Protein 6LOS (pdb70)

Radius of gyration: 23.0 Å; Cα contacts (8 Å, |Δi|>4): 1010; chains: 4; bounding box: 68×65×60 Å

B-factor: mean 66.91, std 16.5, range [38.76, 123.84]

Sequence (429 aa):
EPVEEEDPFFKVPVNKLAAAVSNFGYDLYRLRSSASPTGNVLLSPLSVATALSALSLGAEHRTESVIHRALYYDLITNPDIHSTYKELLASVTAPEKNLKSASRIVFERKLRVKSSFVAPLEKSYGTRPRILTGNPRVDLQEINNWVQAQMKGKIARSTREMPSALSILLLGVAYFKGQWVTKFDSRKTTLQDFHLDEDRTVRVPMMSDPKAILRYGLDSDLNCKIAQLPLTGSMSIIFFLPLTVTQNLTMIEESLTSEFIHDIDRELKTIQAVLTVPKLKLSFEGELTKSLQDMKLQSLFESPDFSKITGKPVKLTQVEHRAAFEWNEEGAGSSFPLDYHLNQPFLFVLRDTDTGALLFIGRILDPSSGPGPGPGLKGHNGLGPGPGPGPGPGPKGHRGFSGLGPGPGPGPGPGPKGHRGFSGLGPGP

Foldseek 3Di:
DDDDDPDVLCVPLLLVLLQLQQQLVLLLQVLVCVVDLDDKDKDFCNLVLLLLLLLLLLADDPQVVLNCVSSVVVVDDDPCSLQSQLVNVCQCCPVFNQKFKHKEKEAEAPADWPVLSQVSSCVRHVYGYHHDHQPQVVSQVVVQVVCCVSVVNPFDRDPDTDDPDAGIEMEMEMEHEFAFAAFFDPVQFDWDWFALAPPDIDTFTKTWDQFDKWFWDQDVVQQWIWTWTDTTSQKIKIKTGHPHQDSPNPVVSVPDGLVSVVVCVVPTHIFTAGAIGGWAKDKDKDWSVVSVCVSSNVVQAPQGGSVSTHPPRTGYDTYIYIYIYTYDRGHDHHDVHYYDYNSHWMKMFMARRSSRHTRMIMTPSDRPD/DADDDDDDDDDDDDDDDDPD/DADDDDDDDDDDDDDDDDDPD/DADDDDDDDDDDDDDDDPD

Solvent-accessible surface area: 20696 Å² total

InterPro domains:
  IPR000215 Serpin family [PTHR11461] (53-415)
  IPR023795 Serpin, conserved site [PS00284] (387-397)
  IPR023796 Serpin domain [PF00079] (56-414)
  IPR023796 Serpin domain [SM00093] (62-414)
  IPR033832 Pigment epithelium derived factor, serpin domain [cd02052] (40-412)
  IPR036186 Serpin superfamily [SSF56574] (42-414)
  IPR042178 Serpin superfamily, domain 1 [G3DSA:3.30.497.10] (59-360)
  IPR042185 Serpin superfamily, domain 2 [G3DSA:2.30.39.10] (212-414)

Secondary structure (DSSP, 8-state):
---PPP-GGGGSHHHHHHHHHHHHHHHHHHHHHHT-SSS-EEE-HHHHHHHHHHHGGG--HHHHHHHHHHTT-TT---TTHHHHHHHHHHHHTSGGGTEEEEEEEEE-SS----HHHHHHHHHHH----EE--S-HHHHHHHHHHHHHHHTTT-SPPP-SPPPSS-SEEEEEEEEEE--EEEPPPGGG-EEEEE-SSSS--EEEEEEEEEEEEEEEEEETTTTEEEEEEEETTTEEEEEEEESS--S--HHHHTT--HHHHHHHHHH-EEEEEEEEEE-EEEEEEEE-HHHHIIIIIGGGGSS---TTT-SS---EEEEEEEEEEEE-S-EEE---PEEEE--S-EEEEEEETTT--EEEEEEES-S--/-------PPPPPP-------/-----PPPPPPPPP-------/--------PPPPPP-----

Nearest PDB structures (foldseek):
  6los-assembly1_A  TM=1.003E+00  e=1.814E-84  Mus musculus
  1imv-assembly1_A  TM=9.888E-01  e=4.283E-72  Homo sapiens
  4if8-assembly1_A  TM=9.044E-01  e=2.593E-35  Homo sapiens
  4y3k-assembly1_A  TM=8.952E-01  e=4.439E-35  Homo sapiens
  4y40-assembly1_A  TM=9.056E-01  e=7.599E-35  Homo sapiens

GO terms:
  GO:0005576 extracellular region (C, IDA)
  GO:0060770 negative regulation of epithelial cell proliferation involved in prostate gland development (P, IMP)
  GO:0005576 extracellular region (C, HDA)
  GO:0016525 negative regulation of angiogenesis (P, IDA)

Structure (mmCIF, N/CA/C/O backbone):
data_6LOS
#
_entry.id   6LOS
#
_cell.length_a   95.378
_cell.length_b   147.773
_cell.length_c   91.548
_cell.angle_alpha   90.000
_cell.angle_beta   90.000
_cell.angle_gamma   90.000
#
_symmetry.space_group_name_H-M   'C 2 2 21'
#
loop_
_entity.id
_entity.type
_entity.pdbx_description
1 polymer 'Pigment epithelium-derived factor'
2 polymer 'Collagen model peptide, type I, alpha 2'
3 polymer 'Collagen model peptide, type I, alpha 1'
4 polymer 'Collagen model peptide, type I, alpha 1'
5 non-polymer 'SULFATE ION'
6 water water
#
loop_
_atom_site.group_PDB
_atom_site.id
_atom_site.type_symbol
_atom_site.label_atom_id
_atom_site.label_alt_id
_atom_site.label_comp_id
_atom_site.label_asym_id
_atom_site.label_entity_id
_atom_site.label_seq_id
_atom_site.pdbx_PDB_ins_code
_atom_site.Cartn_x
_atom_site.Cartn_y
_atom_site.Cartn_z
_atom_site.occupancy
_atom_site.B_iso_or_equiv
_atom_site.auth_seq_id
_atom_site.auth_comp_id
_atom_site.auth_asym_id
_atom_site.auth_atom_id
_atom_site.pdbx_PDB_model_num
ATOM 1 N N . GLU A 1 1 ? -0.641 -48.947 -16.638 1.00 86.09 37 GLU A N 1
ATOM 2 C CA . GLU A 1 1 ? -1.847 -48.360 -16.055 1.00 99.85 37 GLU A CA 1
ATOM 3 C C . GLU A 1 1 ? -1.754 -46.878 -15.598 1.00 94.86 37 GLU A C 1
ATOM 4 O O . GLU A 1 1 ? -2.757 -46.165 -15.689 1.00 92.17 37 GLU A O 1
ATOM 10 N N . PRO A 1 2 ? -0.601 -46.407 -15.100 1.00 87.96 38 PRO A N 1
ATOM 11 C CA . PRO A 1 2 ? -0.525 -45.001 -14.670 1.00 85.93 38 PRO A CA 1
ATOM 12 C C . PRO A 1 2 ? -0.878 -44.035 -15.794 1.00 80.89 38 PRO A C 1
ATOM 13 O O . PRO A 1 2 ? -0.667 -44.316 -16.976 1.00 79.89 38 PRO A O 1
ATOM 17 N N . VAL A 1 3 ? -1.433 -42.882 -15.407 1.00 75.89 39 VAL A N 1
ATOM 18 C CA . VAL A 1 3 ? -1.986 -41.919 -16.352 1.00 71.29 39 VAL A CA 1
ATOM 19 C C . VAL A 1 3 ? -1.678 -40.500 -15.897 1.00 68.70 39 VAL A C 1
ATOM 20 O O . VAL A 1 3 ? -1.441 -40.234 -14.716 1.00 64.15 39 VAL A O 1
ATOM 24 N N . GLU A 1 4 ? -1.716 -39.579 -16.859 1.00 67.62 40 GLU A N 1
ATOM 25 C CA . GLU A 1 4 ? -1.442 -38.179 -16.569 1.00 66.48 40 GLU A CA 1
ATOM 26 C C . GLU A 1 4 ? -2.491 -37.615 -15.611 1.00 62.20 40 GLU A C 1
ATOM 27 O O . GLU A 1 4 ? -3.633 -38.075 -15.555 1.00 60.73 40 GLU A O 1
ATOM 33 N N . GLU A 1 5 ? -2.070 -36.627 -14.833 1.00 61.05 41 GLU A N 1
ATOM 34 C CA . GLU A 1 5 ? -2.940 -35.936 -13.896 1.00 55.83 41 GLU A CA 1
ATOM 35 C C . GLU A 1 5 ? -3.984 -35.112 -14.632 1.00 59.95 41 GLU A C 1
ATOM 36 O O . GLU A 1 5 ? -3.713 -34.550 -15.698 1.00 59.51 41 GLU A O 1
ATOM 42 N N . GLU A 1 6 ? -5.185 -35.041 -14.055 1.00 63.69 42 GLU A N 1
ATOM 43 C CA . GLU A 1 6 ? -6.218 -34.156 -14.575 1.00 54.83 42 GLU A CA 1
ATOM 44 C C . GLU A 1 6 ? -5.790 -32.700 -14.453 1.00 54.22 42 GLU A C 1
ATOM 45 O O . GLU A 1 6 ? -5.171 -32.300 -13.465 1.00 58.63 42 GLU A O 1
ATOM 51 N N . ASP A 1 7 ? -6.101 -31.915 -15.482 1.00 51.11 43 ASP A N 1
ATOM 52 C CA . ASP A 1 7 ? -5.997 -30.460 -15.484 1.00 50.78 43 ASP A CA 1
ATOM 53 C C . ASP A 1 7 ? -6.368 -29.908 -14.110 1.00 52.22 43 ASP A C 1
ATOM 54 O O . ASP A 1 7 ? -7.476 -30.160 -13.626 1.00 56.29 43 ASP A O 1
ATOM 59 N N . PRO A 1 8 ? -5.480 -29.149 -13.456 1.00 55.70 44 PRO A N 1
ATOM 60 C CA . PRO A 1 8 ? -5.754 -28.728 -12.068 1.00 59.14 44 PRO A CA 1
ATOM 61 C C . PRO A 1 8 ? -7.045 -27.953 -11.911 1.00 51.97 44 PRO A C 1
ATOM 62 O O . PRO A 1 8 ? -7.611 -27.930 -10.813 1.00 54.96 44 PRO A O 1
ATOM 66 N N . PHE A 1 9 ? -7.508 -27.295 -12.974 1.00 51.07 45 PHE A N 1
ATOM 67 C CA . PHE A 1 9 ? -8.724 -26.497 -12.887 1.00 54.06 45 PHE A CA 1
ATOM 68 C C . PHE A 1 9 ? -9.929 -27.352 -12.510 1.00 47.61 45 PHE A C 1
ATOM 69 O O . PHE A 1 9 ? -10.784 -26.914 -11.734 1.00 54.70 45 PHE A O 1
ATOM 77 N N . PHE A 1 10 ? -10.009 -28.574 -13.043 1.00 44.61 46 PHE A N 1
ATOM 78 C CA . PHE A 1 10 ? -11.149 -29.456 -12.830 1.00 52.95 46 PHE A CA 1
ATOM 79 C C . PHE A 1 10 ? -11.033 -30.257 -11.549 1.00 58.40 46 PHE A C 1
ATOM 80 O O . PHE A 1 10 ? -11.971 -30.979 -11.199 1.00 57.52 46 PHE A O 1
ATOM 88 N N . LYS A 1 11 ? -9.916 -30.132 -10.844 1.00 57.87 47 LYS A N 1
ATOM 89 C CA . LYS A 1 11 ? -9.724 -30.772 -9.553 1.00 58.60 47 LYS A CA 1
ATOM 90 C C . LYS A 1 11 ? -10.279 -29.949 -8.399 1.00 57.76 47 LYS A C 1
ATOM 91 O O . LYS A 1 11 ? -10.427 -30.482 -7.292 1.00 59.08 47 LYS A O 1
ATOM 97 N N . VAL A 1 12 ? -10.600 -28.683 -8.632 1.00 55.10 48 VAL A N 1
ATOM 98 C CA . VAL A 1 12 ? -11.383 -27.924 -7.648 1.00 63.80 48 VAL A CA 1
ATOM 99 C C . VAL A 1 12 ? -12.829 -28.423 -7.653 1.00 52.90 48 VAL A C 1
ATOM 100 O O . VAL A 1 12 ? -13.428 -28.568 -8.733 1.00 55.98 48 VAL A O 1
ATOM 104 N N . PRO A 1 13 ? -13.431 -28.694 -6.492 1.00 59.04 49 PRO A N 1
ATOM 105 C CA . PRO A 1 13 ? -14.805 -29.251 -6.490 1.00 58.12 49 PRO A CA 1
ATOM 106 C C . PRO A 1 13 ? -15.861 -28.361 -7.127 1.00 57.51 49 PRO A C 1
ATOM 107 O O . PRO A 1 13 ? -16.662 -28.863 -7.928 1.00 57.39 49 PRO A O 1
ATOM 111 N N . VAL A 1 14 ? -15.895 -27.060 -6.817 1.00 58.65 50 VAL A N 1
ATOM 112 C CA . VAL A 1 14 ? -16.914 -26.201 -7.426 1.00 54.12 50 VAL A CA 1
ATOM 113 C C . VAL A 1 14 ? -16.760 -26.155 -8.946 1.00 59.67 50 VAL A C 1
ATOM 114 O O . VAL A 1 14 ? -17.768 -26.091 -9.675 1.00 53.79 50 VAL A O 1
ATOM 118 N N . ASN A 1 15 ? -15.506 -26.215 -9.448 1.00 50.93 51 ASN A N 1
ATOM 119 C CA . ASN A 1 15 ? -15.256 -26.240 -10.886 1.00 51.09 51 ASN A CA 1
ATOM 120 C C . ASN A 1 15 ? -15.671 -27.570 -11.488 1.00 51.02 51 ASN A C 1
ATOM 121 O O . ASN A 1 15 ? -16.192 -27.618 -12.608 1.00 50.86 51 ASN A O 1
ATOM 126 N N . LYS A 1 16 ? -15.407 -28.664 -10.779 1.00 50.37 52 LYS A N 1
ATOM 127 C CA . LYS A 1 16 ? -15.795 -29.975 -11.282 1.00 54.82 52 LYS A CA 1
ATOM 128 C C . LYS A 1 16 ? -17.320 -30.087 -11.390 1.00 56.54 52 LYS A C 1
ATOM 129 O O . LYS A 1 16 ? -17.840 -30.704 -12.331 1.00 52.15 52 LYS A O 1
ATOM 135 N N . LEU A 1 17 ? -18.045 -29.462 -10.453 1.00 47.34 53 LEU A N 1
ATOM 136 C CA . LEU A 1 17 ? -19.495 -29.417 -10.531 1.00 53.70 53 LEU A CA 1
ATOM 137 C C . LEU A 1 17 ? -19.958 -28.445 -11.610 1.00 54.94 53 LEU A C 1
ATOM 138 O O . LEU A 1 17 ? -20.892 -28.749 -12.365 1.00 48.76 53 LEU A O 1
ATOM 143 N N . ALA A 1 18 ? -19.314 -27.275 -11.707 1.00 55.13 54 ALA A N 1
ATOM 144 C CA . ALA A 1 18 ? -19.653 -26.349 -12.788 1.00 52.78 54 ALA A CA 1
ATOM 145 C C . ALA A 1 18 ? -19.500 -27.020 -14.150 1.00 51.95 54 ALA A C 1
ATOM 146 O O . ALA A 1 18 ? -20.311 -26.796 -15.051 1.00 52.11 54 ALA A O 1
ATOM 148 N N . ALA A 1 19 ? -18.483 -27.870 -14.314 1.00 50.75 55 ALA A N 1
ATOM 149 C CA . ALA A 1 19 ? -18.304 -28.548 -15.594 1.00 52.54 55 ALA A CA 1
ATOM 150 C C . ALA A 1 19 ? -19.384 -29.592 -15.821 1.00 55.33 55 ALA A C 1
ATOM 151 O O . ALA A 1 19 ? -19.806 -29.819 -16.967 1.00 52.88 55 ALA A O 1
ATOM 153 N N . ALA A 1 20 ? -19.817 -30.265 -14.751 1.00 49.91 56 ALA A N 1
ATOM 154 C CA . ALA A 1 20 ? -20.828 -31.303 -14.903 1.00 50.79 56 ALA A CA 1
ATOM 155 C C . ALA A 1 20 ? -22.162 -30.686 -15.300 1.00 51.94 56 ALA A C 1
ATOM 156 O O . ALA A 1 20 ? -22.757 -31.072 -16.313 1.00 50.15 56 ALA A O 1
ATOM 158 N N . VAL A 1 21 ? -22.617 -29.689 -14.531 1.00 53.56 57 VAL A N 1
ATOM 159 C CA . VAL A 1 21 ? -23.878 -29.009 -14.828 1.00 54.62 57 VAL A CA 1
ATOM 160 C C . VAL A 1 21 ? -23.806 -28.317 -16.187 1.00 52.57 57 VAL A C 1
ATOM 161 O O . VAL A 1 21 ? -24.791 -28.296 -16.941 1.00 42.84 57 VAL A O 1
ATOM 165 N N . SER A 1 22 ? -22.628 -27.770 -16.540 1.00 46.33 58 SER A N 1
ATOM 166 C CA . SER A 1 22 ? -22.492 -27.129 -17.845 1.00 47.34 58 SER A CA 1
ATOM 167 C C . SER A 1 22 ? -22.586 -28.131 -18.985 1.00 46.99 58 SER A C 1
ATOM 168 O O . SER A 1 22 ? -23.040 -27.778 -20.078 1.00 45.85 58 SER A O 1
ATOM 171 N N . ASN A 1 23 ? -22.140 -29.371 -18.754 1.00 49.09 59 ASN A N 1
ATOM 172 C CA . ASN A 1 23 ? -22.188 -30.399 -19.789 1.00 46.27 59 ASN A CA 1
ATOM 173 C C . ASN A 1 23 ? -23.614 -30.874 -20.037 1.00 47.14 59 ASN A C 1
ATOM 174 O O . ASN A 1 23 ? -23.979 -31.183 -21.179 1.00 49.89 59 ASN A O 1
ATOM 179 N N . PHE A 1 24 ? -24.429 -30.973 -18.982 1.00 47.04 60 PHE A N 1
ATOM 180 C CA . PHE A 1 24 ? -25.865 -31.105 -19.190 1.00 42.88 60 PHE A CA 1
ATOM 181 C C . PHE A 1 24 ? -26.369 -29.949 -20.042 1.00 44.59 60 PHE A C 1
ATOM 182 O O . PHE A 1 24 ? -27.072 -30.156 -21.040 1.00 46.10 60 PHE A O 1
ATOM 190 N N . GLY A 1 25 ? -25.955 -28.725 -19.693 1.00 44.80 61 GLY A N 1
ATOM 191 C CA . GLY A 1 25 ? -26.317 -27.552 -20.477 1.00 45.93 61 GLY A CA 1
ATOM 192 C C . GLY A 1 25 ? -25.983 -27.663 -21.956 1.00 49.60 61 GLY A C 1
ATOM 193 O O . GLY A 1 25 ? -26.757 -27.218 -22.808 1.00 48.57 61 GLY A O 1
ATOM 194 N N . TYR A 1 26 ? -24.821 -28.248 -22.291 1.00 48.93 62 TYR A N 1
ATOM 195 C CA . TYR A 1 26 ? -24.477 -28.408 -23.707 1.00 47.44 62 TYR A CA 1
ATOM 196 C C . TYR A 1 26 ? -25.306 -29.511 -24.352 1.00 45.37 62 TYR A C 1
ATOM 197 O O . TYR A 1 26 ? -25.650 -29.421 -25.536 1.00 49.22 62 TYR A O 1
ATOM 206 N N . ASP A 1 27 ? -25.635 -30.556 -23.592 1.00 47.42 63 ASP A N 1
ATOM 207 C CA . ASP A 1 27 ? -26.531 -31.594 -24.102 1.00 52.22 63 ASP A CA 1
ATOM 208 C C . ASP A 1 27 ? -27.920 -31.042 -24.412 1.00 50.60 63 ASP A C 1
ATOM 209 O O . ASP A 1 27 ? -28.530 -31.407 -25.429 1.00 42.38 63 ASP A O 1
ATOM 214 N N . LEU A 1 28 ? -28.436 -30.169 -23.540 1.00 47.91 64 LEU A N 1
ATOM 215 C CA . LEU A 1 28 ? -29.763 -29.597 -23.753 1.00 47.96 64 LEU A CA 1
ATOM 216 C C . LEU A 1 28 ? -29.762 -28.610 -24.916 1.00 49.07 64 LEU A C 1
ATOM 217 O O . LEU A 1 28 ? -30.709 -28.587 -25.714 1.00 50.14 64 LEU A O 1
ATOM 222 N N . TYR A 1 29 ? -28.707 -27.796 -25.045 1.00 48.08 65 TYR A N 1
ATOM 223 C CA . TYR A 1 29 ? -28.635 -26.875 -26.176 1.00 47.54 65 TYR A CA 1
ATOM 224 C C . TYR A 1 29 ? -28.585 -27.619 -27.514 1.00 50.75 65 TYR A C 1
ATOM 225 O O . TYR A 1 29 ? -29.091 -27.109 -28.525 1.00 49.50 65 TYR A O 1
ATOM 234 N N . ARG A 1 30 ? -27.959 -28.803 -27.557 1.00 46.76 66 ARG A N 1
ATOM 235 C CA . ARG A 1 30 ? -27.924 -29.550 -28.813 1.00 40.58 66 ARG A CA 1
ATOM 236 C C . ARG A 1 30 ? -29.316 -30.017 -29.200 1.00 54.38 66 ARG A C 1
ATOM 237 O O . ARG A 1 30 ? -29.683 -29.969 -30.380 1.00 56.93 66 ARG A O 1
ATOM 245 N N . LEU A 1 31 ? -30.118 -30.460 -28.218 1.00 53.35 67 LEU A N 1
ATOM 246 C CA . LEU A 1 31 ? -31.470 -30.909 -28.536 1.00 50.20 67 LEU A CA 1
ATOM 247 C C . LEU A 1 31 ? -32.369 -29.738 -28.893 1.00 49.58 67 LEU A C 1
ATOM 248 O O . LEU A 1 31 ? -33.255 -29.865 -29.741 1.00 55.12 67 LEU A O 1
ATOM 253 N N . ARG A 1 32 ? -32.148 -28.586 -28.264 1.00 51.02 68 ARG A N 1
ATOM 254 C CA . ARG A 1 32 ? -32.879 -27.380 -28.628 1.00 47.06 68 ARG A CA 1
ATOM 255 C C . ARG A 1 32 ? -32.479 -26.886 -30.011 1.00 53.23 68 ARG A C 1
ATOM 256 O O . ARG A 1 32 ? -33.337 -26.588 -30.844 1.00 57.23 68 ARG A O 1
ATOM 264 N N . SER A 1 33 ? -31.176 -26.789 -30.280 1.00 56.59 69 SER A N 1
ATOM 265 C CA . SER A 1 33 ? -30.738 -26.310 -31.590 1.00 58.01 69 SER A CA 1
ATOM 266 C C . SER A 1 33 ? -31.110 -27.291 -32.700 1.00 58.61 69 SER A C 1
ATOM 267 O O . SER A 1 33 ? -31.446 -26.879 -33.816 1.00 55.70 69 SER A O 1
ATOM 270 N N . SER A 1 34 ? -31.026 -28.592 -32.422 1.00 58.47 70 SER A N 1
ATOM 271 C CA . SER A 1 34 ? -31.400 -29.586 -33.419 1.00 56.98 70 SER A CA 1
ATOM 272 C C . SER A 1 34 ? -32.907 -29.609 -33.655 1.00 61.38 70 SER A C 1
ATOM 273 O O . SER A 1 34 ? -33.355 -29.903 -34.768 1.00 54.36 70 SER A O 1
ATOM 276 N N . ALA A 1 35 ? -33.704 -29.295 -32.637 1.00 58.15 71 ALA A N 1
ATOM 277 C CA . ALA A 1 35 ? -35.152 -29.310 -32.814 1.00 56.85 71 ALA A CA 1
ATOM 278 C C . ALA A 1 35 ? -35.686 -28.049 -33.481 1.00 59.03 71 ALA A C 1
ATOM 279 O O . ALA A 1 35 ? -36.904 -27.916 -33.621 1.00 67.77 71 ALA A O 1
ATOM 281 N N . SER A 1 36 ? -34.826 -27.124 -33.901 1.00 60.59 72 SER A N 1
ATOM 282 C CA . SER A 1 36 ? -35.316 -25.942 -34.605 1.00 60.19 72 SER A CA 1
ATOM 283 C C . SER A 1 36 ? -34.246 -25.449 -35.574 1.00 60.70 72 SER A C 1
ATOM 284 O O . SER A 1 36 ? -33.238 -24.870 -35.155 1.00 58.19 72 SER A O 1
ATOM 287 N N . PRO A 1 37 ? -34.434 -25.654 -36.881 1.00 65.98 73 PRO A N 1
ATOM 288 C CA . PRO A 1 37 ? -33.352 -25.379 -37.838 1.00 58.31 73 PRO A CA 1
ATOM 289 C C . PRO A 1 37 ? -33.216 -23.921 -38.249 1.00 55.65 73 PRO A C 1
ATOM 290 O O . PRO A 1 37 ? -32.226 -23.584 -38.906 1.00 67.14 73 PRO A O 1
ATOM 294 N N . THR A 1 38 ? -34.167 -23.058 -37.918 1.00 58.39 74 THR A N 1
ATOM 295 C CA . THR A 1 38 ? -34.096 -21.639 -38.234 1.00 57.78 74 THR A CA 1
ATOM 296 C C . THR A 1 38 ? -34.223 -20.859 -36.937 1.00 54.97 74 THR A C 1
ATOM 297 O O . THR A 1 38 ? -34.469 -21.424 -35.870 1.00 59.62 74 THR A O 1
ATOM 301 N N . GLY A 1 39 ? -34.083 -19.544 -37.033 1.00 50.31 75 GLY A N 1
ATOM 302 C CA . GLY A 1 39 ? -34.161 -18.723 -35.845 1.00 49.39 75 GLY A CA 1
ATOM 303 C C . GLY A 1 39 ? -32.989 -18.886 -34.893 1.00 51.29 75 GLY A C 1
ATOM 304 O O . GLY A 1 39 ? -32.124 -19.753 -35.060 1.00 50.23 75 GLY A O 1
ATOM 305 N N . ASN A 1 40 ? -32.956 -18.009 -33.901 1.00 47.67 76 ASN A N 1
ATOM 306 C CA . ASN A 1 40 ? -31.978 -18.030 -32.837 1.00 47.86 76 ASN A CA 1
ATOM 307 C C . ASN A 1 40 ? -32.301 -19.144 -31.847 1.00 52.16 76 ASN A C 1
ATOM 308 O O . ASN A 1 40 ? -33.422 -19.641 -31.779 1.00 48.88 76 ASN A O 1
ATOM 313 N N . VAL A 1 41 ? -31.289 -19.558 -31.086 1.00 54.47 77 VAL A N 1
ATOM 314 C CA . VAL A 1 41 ? -31.486 -20.384 -29.899 1.00 48.82 77 VAL A CA 1
ATOM 315 C C . VAL A 1 41 ? -30.771 -19.662 -28.770 1.00 47.08 77 VAL A C 1
ATOM 316 O O . VAL A 1 41 ? -29.544 -19.507 -28.807 1.00 56.60 77 VAL A O 1
ATOM 320 N N . LEU A 1 42 ? -31.535 -19.176 -27.799 1.00 47.39 78 LEU A N 1
ATOM 321 C CA . LEU A 1 42 ? -31.022 -18.486 -26.625 1.00 44.45 78 LEU A CA 1
ATOM 322 C C . LEU A 1 42 ? -31.439 -19.289 -25.408 1.00 47.99 78 LEU A C 1
ATOM 323 O O . LEU A 1 42 ? -32.610 -19.651 -25.273 1.00 53.02 78 LEU A O 1
ATOM 328 N N . LEU A 1 43 ? -30.493 -19.555 -24.517 1.00 48.84 79 LEU A N 1
ATOM 329 C CA . LEU A 1 43 ? -30.680 -20.631 -23.560 1.00 42.04 79 LEU A CA 1
ATOM 330 C C . LEU A 1 43 ? -29.709 -20.437 -22.414 1.00 46.04 79 LEU A C 1
ATOM 331 O O . LEU A 1 43 ? -28.507 -20.284 -22.641 1.00 52.79 79 LEU A O 1
ATOM 336 N N . SER A 1 44 ? -30.212 -20.449 -21.188 1.00 49.89 80 SER A N 1
ATOM 337 C CA . SER A 1 44 ? -29.367 -20.369 -19.999 1.00 47.13 80 SER A CA 1
ATOM 338 C C . SER A 1 44 ? -29.635 -21.599 -19.138 1.00 50.31 80 SER A C 1
ATOM 339 O O . SER A 1 44 ? -30.386 -21.522 -18.150 1.00 50.07 80 SER A O 1
ATOM 342 N N . PRO A 1 45 ? -29.022 -22.744 -19.465 1.00 46.46 81 PRO A N 1
ATOM 343 C CA . PRO A 1 45 ? -29.489 -24.016 -18.897 1.00 44.31 81 PRO A CA 1
ATOM 344 C C . PRO A 1 45 ? -29.141 -24.203 -17.430 1.00 53.25 81 PRO A C 1
ATOM 345 O O . PRO A 1 45 ? -29.555 -25.216 -16.844 1.00 53.10 81 PRO A O 1
ATOM 349 N N . LEU A 1 46 ? -28.388 -23.287 -16.814 1.00 51.93 82 LEU A N 1
ATOM 350 C CA . LEU A 1 46 ? -28.015 -23.489 -15.419 1.00 52.67 82 LEU A CA 1
ATOM 351 C C . LEU A 1 46 ? -29.248 -23.486 -14.524 1.00 49.55 82 LEU A C 1
ATOM 352 O O . LEU A 1 46 ? -29.405 -24.359 -13.663 1.00 47.51 82 LEU A O 1
ATOM 357 N N . SER A 1 47 ? -30.146 -22.519 -14.726 1.00 50.46 83 SER A N 1
ATOM 358 C CA . SER A 1 47 ? -31.367 -22.483 -13.926 1.00 52.58 83 SER A CA 1
ATOM 359 C C . SER A 1 47 ? -32.169 -23.772 -14.088 1.00 51.41 83 SER A C 1
ATOM 360 O O . SER A 1 47 ? -32.783 -24.251 -13.124 1.00 43.82 83 SER A O 1
ATOM 363 N N . VAL A 1 48 ? -32.132 -24.375 -15.281 1.00 45.02 84 VAL A N 1
ATOM 364 C CA . VAL A 1 48 ? -32.797 -25.659 -15.477 1.00 46.84 84 VAL A CA 1
ATOM 365 C C . VAL A 1 48 ? -32.093 -26.750 -14.678 1.00 48.90 84 VAL A C 1
ATOM 366 O O . VAL A 1 48 ? -32.731 -27.494 -13.924 1.00 47.50 84 VAL A O 1
ATOM 370 N N . ALA A 1 49 ? -30.766 -26.861 -14.816 1.00 52.40 85 ALA A N 1
ATOM 371 C CA . ALA A 1 49 ? -30.056 -27.916 -14.092 1.00 50.70 85 ALA A CA 1
ATOM 372 C C . ALA A 1 49 ? -30.168 -27.725 -12.583 1.00 50.30 85 ALA A C 1
ATOM 373 O O . ALA A 1 49 ? -30.299 -28.705 -11.839 1.00 49.46 85 ALA A O 1
ATOM 375 N N . THR A 1 50 ? -30.134 -26.468 -12.118 1.00 50.55 86 THR A N 1
ATOM 376 C CA . THR A 1 50 ? -30.351 -26.166 -10.701 1.00 52.88 86 THR A CA 1
ATOM 377 C C . THR A 1 50 ? -31.699 -26.704 -10.218 1.00 54.71 86 THR A C 1
ATOM 378 O O . THR A 1 50 ? -31.779 -27.373 -9.175 1.00 50.80 86 THR A O 1
ATOM 382 N N . ALA A 1 51 ? -32.774 -26.406 -10.960 1.00 46.40 87 ALA A N 1
ATOM 383 C CA . ALA A 1 51 ? -34.085 -26.939 -10.593 1.00 55.08 87 ALA A CA 1
ATOM 384 C C . ALA A 1 51 ? -34.084 -28.466 -10.602 1.00 57.22 87 ALA A C 1
ATOM 385 O O . ALA A 1 51 ? -34.722 -29.096 -9.752 1.00 57.09 87 ALA A O 1
ATOM 387 N N . LEU A 1 52 ? -33.357 -29.079 -11.541 1.00 55.04 88 LEU A N 1
ATOM 388 C CA . LEU A 1 52 ? -33.297 -30.538 -11.600 1.00 55.66 88 LEU A CA 1
ATOM 389 C C . LEU A 1 52 ? -32.551 -31.123 -10.407 1.00 57.18 88 LEU A C 1
ATOM 390 O O . LEU A 1 52 ? -32.961 -32.146 -9.844 1.00 64.11 88 LEU A O 1
ATOM 395 N N . SER A 1 53 ? -31.446 -30.506 -10.018 1.00 56.33 89 SER A N 1
ATOM 396 C CA . SER A 1 53 ? -30.624 -31.122 -8.988 1.00 56.59 89 SER A CA 1
ATOM 397 C C . SER A 1 53 ? -31.249 -30.930 -7.620 1.00 53.58 89 SER A C 1
ATOM 398 O O . SER A 1 53 ? -31.131 -31.806 -6.751 1.00 50.72 89 SER A O 1
ATOM 401 N N . ALA A 1 54 ? -31.931 -29.800 -7.428 1.00 55.06 90 ALA A N 1
ATOM 402 C CA . ALA A 1 54 ? -32.683 -29.589 -6.198 1.00 53.38 90 ALA A CA 1
ATOM 403 C C . ALA A 1 54 ? -33.786 -30.637 -6.048 1.00 56.40 90 ALA A C 1
ATOM 404 O O . ALA A 1 54 ? -33.930 -31.255 -4.991 1.00 58.56 90 ALA A O 1
ATOM 406 N N . LEU A 1 55 ? -34.549 -30.874 -7.115 1.00 56.12 91 LEU A N 1
ATOM 407 C CA . LEU A 1 55 ? -35.602 -31.885 -7.079 1.00 59.62 91 LEU A CA 1
ATOM 408 C C . LEU A 1 55 ? -35.055 -33.270 -6.741 1.00 62.26 91 LEU A C 1
ATOM 409 O O . LEU A 1 55 ? -35.765 -34.083 -6.131 1.00 63.87 91 LEU A O 1
ATOM 414 N N . SER A 1 56 ? -33.800 -33.554 -7.105 1.00 59.80 92 SER A N 1
ATOM 415 C CA . SER A 1 56 ? -33.211 -34.847 -6.780 1.00 59.94 92 SER A CA 1
ATOM 416 C C . SER A 1 56 ? -33.042 -35.049 -5.278 1.00 63.33 92 SER A C 1
ATOM 417 O O . SER A 1 56 ? -32.764 -36.176 -4.853 1.00 69.01 92 SER A O 1
ATOM 420 N N . LEU A 1 57 ? -33.191 -33.992 -4.474 1.00 56.71 93 LEU A N 1
ATOM 421 C CA . LEU A 1 57 ? -33.170 -34.151 -3.020 1.00 67.90 93 LEU A CA 1
ATOM 422 C C . LEU A 1 57 ? -34.307 -35.056 -2.552 1.00 71.78 93 LEU A C 1
ATOM 423 O O . LEU A 1 57 ? -34.111 -35.956 -1.724 1.00 76.19 93 LEU A O 1
ATOM 428 N N . GLY A 1 58 ? -35.505 -34.831 -3.070 1.00 62.98 94 GLY A N 1
ATOM 429 C CA . GLY A 1 58 ? -36.622 -35.636 -2.652 1.00 66.75 94 GLY A CA 1
ATOM 430 C C . GLY A 1 58 ? -36.754 -36.896 -3.471 1.00 70.11 94 GLY A C 1
ATOM 431 O O . GLY A 1 58 ? -37.829 -37.492 -3.497 1.00 74.03 94 GLY A O 1
ATOM 432 N N . ALA A 1 59 ? -35.694 -37.315 -4.152 1.00 65.60 95 ALA A N 1
ATOM 433 C CA . ALA A 1 59 ? -35.762 -38.499 -4.995 1.00 70.79 95 ALA A CA 1
ATOM 434 C C . ALA A 1 59 ? -35.061 -39.662 -4.311 1.00 77.94 95 ALA A C 1
ATOM 435 O O . ALA A 1 59 ? -34.003 -39.490 -3.699 1.00 77.82 95 ALA A O 1
ATOM 437 N N . GLU A 1 60 ? -35.672 -40.838 -4.393 1.00 85.21 96 GLU A N 1
ATOM 438 C CA . GLU A 1 60 ? -35.118 -42.049 -3.807 1.00 89.34 96 GLU A CA 1
ATOM 439 C C . GLU A 1 60 ? -34.335 -42.810 -4.869 1.00 82.18 96 GLU A C 1
ATOM 440 O O . GLU A 1 60 ? -34.590 -42.684 -6.068 1.00 83.86 96 GLU A O 1
ATOM 446 N N . HIS A 1 61 ? -33.422 -43.659 -4.391 1.00 90.87 97 HIS A N 1
ATOM 447 C CA . HIS A 1 61 ? -32.211 -44.030 -5.122 1.00 100.17 97 HIS A CA 1
ATOM 448 C C . HIS A 1 61 ? -32.399 -44.218 -6.624 1.00 94.00 97 HIS A C 1
ATOM 449 O O . HIS A 1 61 ? -31.661 -43.638 -7.426 1.00 94.49 97 HIS A O 1
ATOM 456 N N . ARG A 1 62 ? -33.354 -45.056 -7.009 1.00 91.18 98 ARG A N 1
ATOM 457 C CA . ARG A 1 62 ? -33.447 -45.470 -8.433 1.00 85.75 98 ARG A CA 1
ATOM 458 C C . ARG A 1 62 ? -33.800 -44.354 -9.402 1.00 81.64 98 ARG A C 1
ATOM 459 O O . ARG A 1 62 ? -33.598 -44.542 -10.582 1.00 82.65 98 ARG A O 1
ATOM 467 N N . THR A 1 63 ? -34.413 -43.294 -8.924 1.00 83.84 99 THR A N 1
ATOM 468 C CA . THR A 1 63 ? -34.705 -42.166 -9.796 1.00 81.72 99 THR A CA 1
ATOM 469 C C . THR A 1 63 ? -33.902 -40.928 -9.443 1.00 75.59 99 THR A C 1
ATOM 470 O O . THR A 1 63 ? -33.802 -40.021 -10.271 1.00 73.88 99 THR A O 1
ATOM 474 N N . GLU A 1 64 ? -33.323 -40.859 -8.248 1.00 75.94 100 GLU A N 1
ATOM 475 C CA . GLU A 1 64 ? -32.254 -39.888 -8.071 1.00 78.27 100 GLU A CA 1
ATOM 476 C C . GLU A 1 64 ? -31.033 -40.289 -8.888 1.00 78.44 100 GLU A C 1
ATOM 477 O O . GLU A 1 64 ? -30.281 -39.421 -9.339 1.00 73.02 100 GLU A O 1
ATOM 483 N N . SER A 1 65 ? -30.853 -41.596 -9.123 1.00 81.96 101 SER A N 1
ATOM 484 C CA . SER A 1 65 ? -29.725 -42.081 -9.913 1.00 75.95 101 SER A CA 1
ATOM 485 C C . SER A 1 65 ? -29.834 -41.648 -11.366 1.00 77.37 101 SER A C 1
ATOM 486 O O . SER A 1 65 ? -28.811 -41.453 -12.036 1.00 76.13 101 SER A O 1
ATOM 489 N N . VAL A 1 66 ? -31.058 -41.440 -11.823 1.00 74.25 102 VAL A N 1
ATOM 490 C CA . VAL A 1 66 ? -31.277 -41.028 -13.232 1.00 71.22 102 VAL A CA 1
ATOM 491 C C . VAL A 1 66 ? -31.059 -39.522 -13.335 1.00 66.68 102 VAL A C 1
ATOM 492 O O . VAL A 1 66 ? -30.590 -39.082 -14.344 1.00 67.25 102 VAL A O 1
ATOM 496 N N . ILE A 1 67 ? -31.332 -38.780 -12.279 1.00 65.17 103 ILE A N 1
ATOM 497 C CA . ILE A 1 67 ? -31.102 -37.320 -12.344 1.00 66.99 103 ILE A CA 1
ATOM 498 C C . ILE A 1 67 ? -29.612 -37.067 -12.214 1.00 68.39 103 ILE A C 1
ATOM 499 O O . ILE A 1 67 ? -29.158 -36.079 -12.718 1.00 65.67 103 ILE A O 1
ATOM 504 N N . HIS A 1 68 ? -28.918 -37.925 -11.488 1.00 69.94 104 HIS A N 1
ATOM 505 C CA . HIS A 1 68 ? -27.469 -37.770 -11.262 1.00 72.90 104 HIS A CA 1
ATOM 506 C C . HIS A 1 68 ? -26.716 -38.083 -12.545 1.00 69.72 104 HIS A C 1
ATOM 507 O O . HIS A 1 68 ? -25.713 -37.470 -12.773 1.00 69.81 104 HIS A O 1
ATOM 514 N N . ARG A 1 69 ? -27.197 -39.058 -13.298 1.00 68.90 105 ARG A N 1
ATOM 515 C CA . ARG A 1 69 ? -26.578 -39.471 -14.573 1.00 68.55 105 ARG A CA 1
ATOM 516 C C . ARG A 1 69 ? -26.709 -38.385 -15.634 1.00 70.64 105 ARG A C 1
ATOM 517 O O . ARG A 1 69 ? -25.825 -38.289 -16.467 1.00 77.28 105 ARG A O 1
ATOM 525 N N . ALA A 1 70 ? -27.824 -37.676 -15.648 1.00 63.89 106 ALA A N 1
ATOM 526 C CA . ALA A 1 70 ? -28.046 -36.660 -16.683 1.00 61.87 106 ALA A CA 1
ATOM 527 C C . ALA A 1 70 ? -27.304 -35.392 -16.290 1.00 58.63 106 ALA A C 1
ATOM 528 O O . ALA A 1 70 ? -27.066 -34.574 -17.155 1.00 53.20 106 ALA A O 1
ATOM 530 N N . LEU A 1 71 ? -27.006 -35.246 -15.008 1.00 59.75 107 LEU A N 1
ATOM 531 C CA . LEU A 1 71 ? -26.313 -34.058 -14.533 1.00 62.83 107 LEU A CA 1
ATOM 532 C C . LEU A 1 71 ? -24.799 -34.256 -14.412 1.00 57.35 107 LEU A C 1
ATOM 533 O O . LEU A 1 71 ? -24.108 -33.368 -13.904 1.00 52.24 107 LEU A O 1
ATOM 538 N N . TYR A 1 72 ? -24.283 -35.403 -14.857 1.00 56.26 108 TYR A N 1
ATOM 539 C CA . TYR A 1 72 ? -22.850 -35.712 -14.830 1.00 66.25 108 TYR A CA 1
ATOM 540 C C . TYR A 1 72 ? -22.307 -35.757 -13.402 1.00 72.55 108 TYR A C 1
ATOM 541 O O . TYR A 1 72 ? -21.105 -35.558 -13.172 1.00 64.43 108 TYR A O 1
ATOM 550 N N . TYR A 1 73 ? -23.201 -36.033 -12.441 1.00 67.83 109 TYR A N 1
ATOM 551 C CA . TYR A 1 73 ? -22.796 -36.238 -11.055 1.00 65.67 109 TYR A CA 1
ATOM 552 C C . TYR A 1 73 ? -22.150 -37.597 -10.842 1.00 67.84 109 TYR A C 1
ATOM 553 O O . TYR A 1 73 ? -21.394 -37.771 -9.882 1.00 69.46 109 TYR A O 1
ATOM 562 N N . ASP A 1 74 ? -22.464 -38.576 -11.693 1.00 73.44 110 ASP A N 1
ATOM 563 C CA . ASP A 1 74 ? -21.931 -39.920 -11.516 1.00 76.08 110 ASP A CA 1
ATOM 564 C C . ASP A 1 74 ? -20.446 -40.003 -11.840 1.00 81.30 110 ASP A C 1
ATOM 565 O O . ASP A 1 74 ? -19.802 -40.993 -11.471 1.00 84.48 110 ASP A O 1
ATOM 570 N N . LEU A 1 75 ? -19.885 -38.980 -12.487 1.00 83.01 111 LEU A N 1
ATOM 571 C CA . LEU A 1 75 ? -18.444 -38.878 -12.692 1.00 81.76 111 LEU A CA 1
ATOM 572 C C . LEU A 1 75 ? -17.740 -38.112 -11.578 1.00 80.70 111 LEU A C 1
ATOM 573 O O . LEU A 1 75 ? -16.518 -38.242 -11.426 1.00 80.63 111 LEU A O 1
ATOM 578 N N . ILE A 1 76 ? -18.480 -37.324 -10.807 1.00 73.08 112 ILE A N 1
ATOM 579 C CA . ILE A 1 76 ? -17.942 -36.495 -9.739 1.00 69.78 112 ILE A CA 1
ATOM 580 C C . ILE A 1 76 ? -17.854 -37.327 -8.470 1.00 80.14 112 ILE A C 1
ATOM 581 O O . ILE A 1 76 ? -18.684 -38.207 -8.2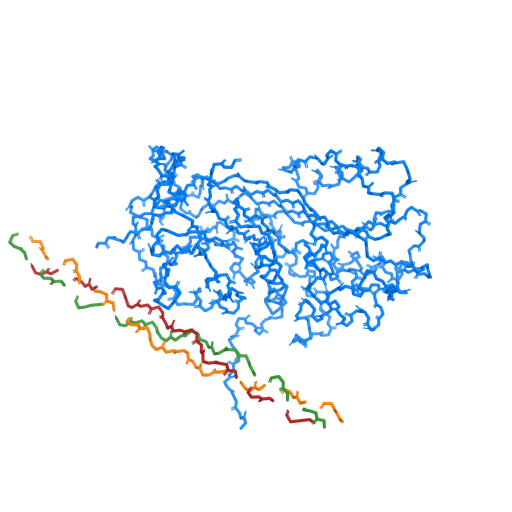16 1.00 85.03 112 ILE A O 1
ATOM 586 N N . THR A 1 77 ? -16.822 -37.067 -7.669 1.00 87.02 113 THR A N 1
ATOM 587 C CA . THR A 1 77 ? -16.713 -37.622 -6.326 1.00 87.15 113 THR A CA 1
ATOM 588 C C . THR A 1 77 ? -16.709 -36.464 -5.332 1.00 89.41 113 THR A C 1
ATOM 589 O O . THR A 1 77 ? -15.881 -35.544 -5.430 1.00 88.42 113 THR A O 1
ATOM 593 N N . ASN A 1 78 ? -17.680 -36.485 -4.408 1.00 80.44 114 ASN A N 1
ATOM 594 C CA . ASN A 1 78 ? -17.971 -35.384 -3.501 1.00 77.61 114 ASN A CA 1
ATOM 595 C C . ASN A 1 78 ? -18.944 -35.867 -2.432 1.00 81.40 114 ASN A C 1
ATOM 596 O O . ASN A 1 78 ? -20.077 -36.250 -2.758 1.00 80.59 114 ASN A O 1
ATOM 601 N N . PRO A 1 79 ? -18.550 -35.866 -1.152 1.00 82.11 115 PRO A N 1
ATOM 602 C CA . PRO A 1 79 ? -19.505 -36.275 -0.102 1.00 83.65 115 PRO A CA 1
ATOM 603 C C . PRO A 1 79 ? -20.744 -35.397 -0.044 1.00 80.56 115 PRO A C 1
ATOM 604 O O . PRO A 1 79 ? -21.862 -35.915 0.080 1.00 87.10 115 PRO A O 1
ATOM 608 N N . ASP A 1 80 ? -20.582 -34.085 -0.174 1.00 76.71 116 ASP A N 1
ATOM 609 C CA . ASP A 1 80 ? -21.670 -33.121 -0.028 1.00 73.74 116 ASP A CA 1
ATOM 610 C C . ASP A 1 80 ? -21.794 -32.279 -1.305 1.00 71.33 116 ASP A C 1
ATOM 611 O O . ASP A 1 80 ? -21.509 -31.072 -1.306 1.00 65.45 116 ASP A O 1
ATOM 616 N N . ILE A 1 81 ? -22.250 -32.915 -2.391 1.00 66.17 117 ILE A N 1
ATOM 617 C CA . ILE A 1 81 ? -22.329 -32.233 -3.682 1.00 61.53 117 ILE A CA 1
ATOM 618 C C . ILE A 1 81 ? -23.336 -31.083 -3.650 1.00 63.43 117 ILE A C 1
ATOM 619 O O . ILE A 1 81 ? -23.150 -30.070 -4.348 1.00 56.13 117 ILE A O 1
ATOM 624 N N . HIS A 1 82 ? -24.406 -31.205 -2.846 1.00 60.73 118 HIS A N 1
ATOM 625 C CA . HIS A 1 82 ? -25.414 -30.147 -2.803 1.00 57.79 118 HIS A CA 1
ATOM 626 C C . HIS A 1 82 ? -24.880 -28.894 -2.117 1.00 54.69 118 HIS A C 1
ATOM 627 O O . HIS A 1 82 ? -25.288 -27.779 -2.458 1.00 54.10 118 HIS A O 1
ATOM 634 N N . SER A 1 83 ? -23.955 -29.040 -1.173 1.00 56.38 119 SER A N 1
ATOM 635 C CA . SER A 1 83 ? -23.335 -27.847 -0.607 1.00 63.11 119 SER A CA 1
ATOM 636 C C . SER A 1 83 ? -22.278 -27.253 -1.539 1.00 58.00 119 SER A C 1
ATOM 637 O O . SER A 1 83 ? -22.053 -26.035 -1.523 1.00 56.67 119 SER A O 1
ATOM 640 N N . THR A 1 84 ? -21.614 -28.075 -2.351 1.00 51.79 120 THR A N 1
ATOM 641 C CA . THR A 1 84 ? -20.821 -27.493 -3.428 1.00 55.92 120 THR A CA 1
ATOM 642 C C . THR A 1 84 ? -21.722 -26.728 -4.395 1.00 57.46 120 THR A C 1
ATOM 643 O O . THR A 1 84 ? -21.319 -25.695 -4.949 1.00 52.98 120 THR A O 1
ATOM 647 N N . TYR A 1 85 ? -22.958 -27.212 -4.598 1.00 49.74 121 TYR A N 1
ATOM 648 C CA . TYR A 1 85 ? -23.873 -26.509 -5.491 1.00 49.33 121 TYR A CA 1
ATOM 649 C C . TYR A 1 85 ? -24.270 -25.155 -4.918 1.00 51.95 121 TYR A C 1
ATOM 650 O O . TYR A 1 85 ? -24.358 -24.159 -5.654 1.00 48.87 121 TYR A O 1
ATOM 659 N N . LYS A 1 86 ? -24.536 -25.101 -3.610 1.00 52.44 122 LYS A N 1
ATOM 660 C CA . LYS A 1 86 ? -24.749 -23.818 -2.954 1.00 49.87 122 LYS A CA 1
ATOM 661 C C . LYS A 1 86 ? -23.568 -22.889 -3.210 1.00 55.67 122 LYS A C 1
ATOM 662 O O . LYS A 1 86 ? -23.745 -21.713 -3.561 1.00 52.79 122 LYS A O 1
ATOM 668 N N . GLU A 1 87 ? -22.349 -23.419 -3.038 1.00 51.56 123 GLU A N 1
ATOM 669 C CA . GLU A 1 87 ? -21.129 -22.677 -3.341 1.00 53.80 123 GLU A CA 1
ATOM 670 C C . GLU A 1 87 ? -21.135 -22.158 -4.776 1.00 54.33 123 GLU A C 1
ATOM 671 O O . GLU A 1 87 ? -20.973 -20.955 -5.021 1.00 52.57 123 GLU A O 1
ATOM 677 N N . LEU A 1 88 ? -21.339 -23.060 -5.739 1.00 49.78 124 LEU A N 1
ATOM 678 C CA . LEU A 1 88 ? -21.373 -22.680 -7.147 1.00 51.31 124 LEU A CA 1
ATOM 679 C C . LEU A 1 88 ? -22.379 -21.565 -7.423 1.00 55.63 124 LEU A C 1
ATOM 680 O O . LEU A 1 88 ? -22.066 -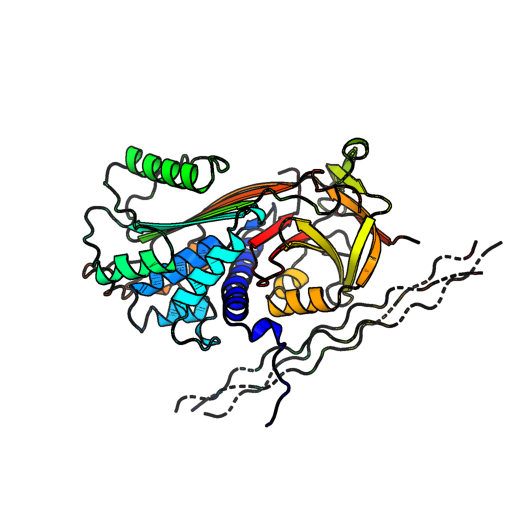20.603 -8.142 1.00 51.16 124 LEU A O 1
ATOM 685 N N . LEU A 1 89 ? -23.597 -21.675 -6.859 1.00 51.71 125 LEU A N 1
ATOM 686 C CA . LEU A 1 89 ? -24.633 -20.695 -7.163 1.00 51.03 125 LEU A CA 1
ATOM 687 C C . LEU A 1 89 ? -24.290 -19.321 -6.598 1.00 51.90 125 LEU A C 1
ATOM 688 O O . LEU A 1 89 ? -24.649 -18.299 -7.196 1.00 55.17 125 LEU A O 1
ATOM 693 N N . ALA A 1 90 ? -23.585 -19.272 -5.466 1.00 53.84 126 ALA A N 1
ATOM 694 C CA . ALA A 1 90 ? -23.208 -17.984 -4.891 1.00 55.91 126 ALA A CA 1
ATOM 695 C C . ALA A 1 90 ? -22.084 -17.310 -5.679 1.00 56.53 126 ALA A C 1
ATOM 696 O O . ALA A 1 90 ? -21.993 -16.075 -5.682 1.00 64.14 126 ALA A O 1
ATOM 698 N N . SER A 1 91 ? -21.237 -18.078 -6.374 1.00 49.48 127 SER A N 1
ATOM 699 C CA . SER A 1 91 ? -20.249 -17.441 -7.256 1.00 58.32 127 SER A CA 1
ATOM 700 C C . SER A 1 91 ? -20.927 -16.716 -8.415 1.00 62.12 127 SER A C 1
ATOM 701 O O . SER A 1 91 ? -20.783 -15.500 -8.581 1.00 61.34 127 SER A O 1
ATOM 704 N N . VAL A 1 92 ? -21.673 -17.460 -9.243 1.00 56.77 128 VAL A N 1
ATOM 705 C CA . VAL A 1 92 ? -22.027 -16.985 -10.582 1.00 59.94 128 VAL A CA 1
ATOM 706 C C . VAL A 1 92 ? -23.189 -16.005 -10.578 1.00 64.77 128 VAL A C 1
ATOM 707 O O . VAL A 1 92 ? -23.500 -15.426 -11.631 1.00 63.49 128 VAL A O 1
ATOM 711 N N . THR A 1 93 ? -23.834 -15.800 -9.425 1.00 60.96 129 THR A N 1
ATOM 712 C CA . THR A 1 93 ? -24.905 -14.825 -9.280 1.00 65.12 129 THR A CA 1
ATOM 713 C C . THR A 1 93 ? -24.502 -13.638 -8.424 1.00 65.56 129 THR A C 1
ATOM 714 O O . THR A 1 93 ? -25.352 -12.792 -8.128 1.00 74.76 129 THR A O 1
ATOM 718 N N . ALA A 1 94 ? -23.247 -13.559 -8.005 1.00 66.97 130 ALA A N 1
ATOM 719 C CA . ALA A 1 94 ? -22.753 -12.393 -7.288 1.00 64.61 130 ALA A CA 1
ATOM 720 C C . ALA A 1 94 ? -23.052 -11.134 -8.102 1.00 68.42 130 ALA A C 1
ATOM 721 O O . ALA A 1 94 ? -23.328 -11.225 -9.308 1.00 69.21 130 ALA A O 1
ATOM 723 N N . PRO A 1 95 ? -23.068 -9.951 -7.479 1.00 69.45 131 PRO A N 1
ATOM 724 C CA . PRO A 1 95 ? -23.520 -8.750 -8.211 1.00 63.88 131 PRO A CA 1
ATOM 725 C C . PRO A 1 95 ? -22.648 -8.355 -9.397 1.00 72.60 131 PRO A C 1
ATOM 726 O O . PRO A 1 95 ? -23.176 -7.865 -10.404 1.00 68.02 131 PRO A O 1
ATOM 730 N N . GLU A 1 96 ? -21.328 -8.548 -9.319 1.00 69.44 132 GLU A N 1
ATOM 731 C CA . GLU A 1 96 ? -20.478 -8.128 -10.431 1.00 75.90 132 GLU A CA 1
ATOM 732 C C . GLU A 1 96 ? -20.585 -9.047 -11.643 1.00 75.90 132 GLU A C 1
ATOM 733 O O . GLU A 1 96 ? -20.122 -8.675 -12.731 1.00 71.12 132 GLU A O 1
ATOM 739 N N . LYS A 1 97 ? -21.200 -10.220 -11.481 1.00 70.70 133 LYS A N 1
ATOM 740 C CA . LYS A 1 97 ? -21.461 -11.100 -12.606 1.00 67.30 133 LYS A CA 1
ATOM 741 C C . LYS A 1 97 ? -22.528 -10.542 -13.531 1.00 68.62 133 LYS A C 1
ATOM 742 O O . LYS A 1 97 ? -22.571 -10.930 -14.700 1.00 71.44 133 LYS A O 1
ATOM 748 N N . ASN A 1 98 ? -23.391 -9.650 -13.040 1.00 68.56 134 ASN A N 1
ATOM 749 C CA . ASN A 1 98 ? -24.512 -9.097 -13.809 1.00 64.21 134 ASN A CA 1
ATOM 750 C C . ASN A 1 98 ? -25.473 -10.178 -14.310 1.00 66.27 134 ASN A C 1
ATOM 751 O O . ASN A 1 98 ? -26.283 -9.919 -15.213 1.00 66.01 134 ASN A O 1
ATOM 756 N N . LEU A 1 99 ? -25.406 -11.384 -13.743 1.00 63.80 135 LEU A N 1
ATOM 757 C CA . LEU A 1 99 ? -26.250 -12.504 -14.145 1.00 61.70 135 LEU A CA 1
ATOM 758 C C . LEU A 1 99 ? -27.250 -12.809 -13.040 1.00 64.76 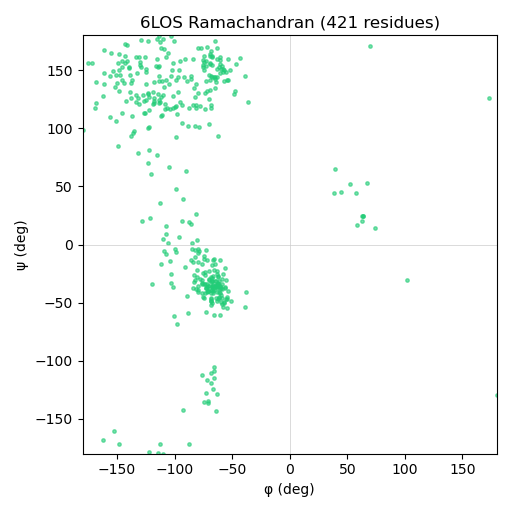135 LEU A C 1
ATOM 759 O O . LEU A 1 99 ? -26.855 -12.993 -11.880 1.00 65.09 135 LEU A O 1
ATOM 764 N N . LYS A 1 100 ? -28.534 -12.881 -13.404 1.00 54.54 136 LYS A N 1
ATOM 765 C CA . LYS A 1 100 ? -29.618 -13.221 -12.485 1.00 53.65 136 LYS A CA 1
ATOM 766 C C . LYS A 1 100 ? -30.205 -14.567 -12.892 1.00 53.15 136 LYS A C 1
ATOM 767 O O . LYS A 1 100 ? -30.664 -14.718 -14.025 1.00 56.01 136 LYS A O 1
ATOM 773 N N . SER A 1 101 ? -30.191 -15.543 -11.981 1.00 50.13 137 SER A N 1
ATOM 774 C CA . SER A 1 101 ? -30.607 -16.906 -12.313 1.00 48.46 137 SER A CA 1
ATOM 775 C C . SER A 1 101 ? -31.360 -17.506 -11.141 1.00 46.96 137 SER A C 1
ATOM 776 O O . SER A 1 101 ? -30.826 -17.572 -10.035 1.00 47.46 137 SER A O 1
ATOM 779 N N . ALA A 1 102 ? -32.592 -17.958 -11.385 1.00 56.18 138 ALA A N 1
ATOM 780 C CA . ALA A 1 102 ? -33.471 -18.425 -10.320 1.00 50.13 138 ALA A CA 1
ATOM 781 C C . ALA A 1 102 ? -34.184 -19.699 -10.746 1.00 50.13 138 ALA A C 1
ATOM 782 O O . ALA A 1 102 ? -34.561 -19.854 -11.909 1.00 53.19 138 ALA A O 1
ATOM 784 N N . SER A 1 103 ? -34.344 -20.616 -9.803 1.00 45.49 139 SER A N 1
ATOM 785 C CA . SER A 1 103 ? -35.026 -21.878 -10.041 1.00 53.97 139 SER A CA 1
ATOM 786 C C . SER A 1 103 ? -36.172 -22.062 -9.045 1.00 56.77 139 SER A C 1
ATOM 787 O O . SER A 1 103 ? -36.125 -21.571 -7.916 1.00 60.04 139 SER A O 1
ATOM 790 N N . ARG A 1 104 ? -37.229 -22.740 -9.481 1.00 58.00 140 ARG A N 1
ATOM 791 C CA . ARG A 1 104 ? -38.403 -22.906 -8.631 1.00 61.05 140 ARG A CA 1
ATOM 792 C C . ARG A 1 104 ? -39.031 -24.263 -8.894 1.00 60.68 140 ARG A C 1
ATOM 793 O O . ARG A 1 104 ? -39.068 -24.735 -10.038 1.00 56.32 140 ARG A O 1
ATOM 801 N N . ILE A 1 105 ? -39.510 -24.892 -7.826 1.00 60.83 141 ILE A N 1
ATOM 802 C CA . ILE A 1 105 ? -40.242 -26.148 -7.923 1.00 61.41 141 ILE A CA 1
ATOM 803 C C . ILE A 1 105 ? -41.699 -25.855 -7.613 1.00 58.56 141 ILE A C 1
ATOM 804 O O . ILE A 1 105 ? -42.015 -25.353 -6.531 1.00 63.01 141 ILE A O 1
ATOM 809 N N . VAL A 1 106 ? -42.587 -26.148 -8.563 1.00 61.50 142 VAL A N 1
ATOM 810 C CA . VAL A 1 106 ? -44.010 -25.843 -8.423 1.00 62.70 142 VAL A CA 1
ATOM 811 C C . VAL A 1 106 ? -44.800 -27.148 -8.356 1.00 59.58 142 VAL A C 1
ATOM 812 O O . VAL A 1 106 ? -44.635 -28.042 -9.201 1.00 53.23 142 VAL A O 1
ATOM 816 N N . PHE A 1 107 ? -45.653 -27.248 -7.343 1.00 53.92 143 PHE A N 1
ATOM 817 C CA . PHE A 1 107 ? -46.351 -28.474 -6.990 1.00 63.35 143 PHE A CA 1
ATOM 818 C C . PHE A 1 107 ? -47.859 -28.314 -7.161 1.00 61.31 143 PHE A C 1
ATOM 819 O O . PHE A 1 107 ? -48.411 -27.211 -7.062 1.00 59.88 143 PHE A O 1
ATOM 827 N N . GLU A 1 108 ? -48.527 -29.443 -7.399 1.00 68.02 144 GLU A N 1
ATOM 828 C CA . GLU A 1 108 ? -49.987 -29.455 -7.477 1.00 60.39 144 GLU A CA 1
ATOM 829 C C . GLU A 1 108 ? -50.596 -28.937 -6.179 1.00 58.86 144 GLU A C 1
ATOM 830 O O . GLU A 1 108 ? -50.035 -29.108 -5.097 1.00 60.35 144 GLU A O 1
ATOM 836 N N . ARG A 1 109 ? -51.759 -28.299 -6.292 1.00 65.31 145 ARG A N 1
ATOM 837 C CA . ARG A 1 109 ? -52.401 -27.706 -5.125 1.00 66.24 145 ARG A CA 1
ATOM 838 C C . ARG A 1 109 ? -52.687 -28.759 -4.057 1.00 69.07 145 ARG A C 1
ATOM 839 O O . ARG A 1 109 ? -52.828 -29.955 -4.347 1.00 66.79 145 ARG A O 1
ATOM 847 N N . LYS A 1 110 ? -52.744 -28.297 -2.804 1.00 65.92 146 LYS A N 1
ATOM 848 C CA . LYS A 1 110 ? -53.056 -29.147 -1.656 1.00 72.16 146 LYS A CA 1
ATOM 849 C C . LYS A 1 110 ? -52.158 -30.383 -1.617 1.00 76.84 146 LYS A C 1
ATOM 850 O O . LYS A 1 110 ? -52.626 -31.521 -1.552 1.00 85.13 146 LYS A O 1
ATOM 856 N N . LEU A 1 111 ? -50.851 -30.155 -1.685 1.00 76.25 147 LEU A N 1
ATOM 857 C CA . LEU A 1 111 ? -49.857 -31.211 -1.523 1.00 72.69 147 LEU A CA 1
ATOM 858 C C . LEU A 1 111 ? -49.105 -30.948 -0.229 1.00 69.56 147 LEU A C 1
ATOM 859 O O . LEU A 1 111 ? -48.543 -29.860 -0.046 1.00 64.03 147 LEU A O 1
ATOM 864 N N . ARG A 1 112 ? -49.126 -31.926 0.677 1.00 70.27 148 ARG A N 1
ATOM 865 C CA . ARG A 1 112 ? -48.287 -31.859 1.868 1.00 77.06 148 ARG A CA 1
ATOM 866 C C . ARG A 1 112 ? -46.881 -32.318 1.505 1.00 66.38 148 ARG A C 1
ATOM 867 O O . ARG A 1 112 ? -46.687 -33.459 1.069 1.00 64.68 148 ARG A O 1
ATOM 875 N N . VAL A 1 113 ? -45.907 -31.436 1.684 1.00 65.45 149 VAL A N 1
ATOM 876 C CA . VAL A 1 113 ? -44.521 -31.701 1.319 1.00 66.57 149 VAL A CA 1
ATOM 877 C C . VAL A 1 113 ? -43.737 -31.927 2.602 1.00 67.34 149 VAL A C 1
ATOM 878 O O . VAL A 1 113 ? -43.656 -31.026 3.451 1.00 66.20 149 VAL A O 1
ATOM 882 N N . LYS A 1 114 ? -43.180 -33.132 2.751 1.00 66.78 150 LYS A N 1
ATOM 883 C CA . LYS A 1 114 ? -42.337 -33.440 3.899 1.00 63.41 150 LYS A CA 1
ATOM 884 C C . LYS A 1 114 ? -41.317 -32.324 4.085 1.00 68.59 150 LYS A C 1
ATOM 885 O O . LYS A 1 114 ? -40.664 -31.909 3.125 1.00 68.53 150 LYS A O 1
ATOM 891 N N . SER A 1 115 ? -41.215 -31.793 5.307 1.00 70.17 151 SER A N 1
ATOM 892 C CA . SER A 1 115 ? -40.167 -30.805 5.539 1.00 74.12 151 SER A CA 1
ATOM 893 C C . SER A 1 115 ? -38.787 -31.440 5.624 1.00 69.72 151 SER A C 1
ATOM 894 O O . SER A 1 115 ? -37.789 -30.714 5.619 1.00 65.27 151 SER A O 1
ATOM 897 N N . SER A 1 116 ? -38.707 -32.773 5.681 1.00 68.16 152 SER A N 1
ATOM 898 C CA . SER A 1 116 ? -37.437 -33.436 5.447 1.00 64.75 152 SER A CA 1
ATOM 899 C C . SER A 1 116 ? -36.850 -33.042 4.091 1.00 70.51 152 SER A C 1
ATOM 900 O O . SER A 1 116 ? -35.638 -33.174 3.889 1.00 68.78 152 SER A O 1
ATOM 903 N N . PHE A 1 117 ? -37.683 -32.539 3.176 1.00 65.71 153 PHE A N 1
ATOM 904 C CA . PHE A 1 117 ? -37.280 -32.115 1.841 1.00 62.37 153 PHE A CA 1
ATOM 905 C C . PHE A 1 117 ? -37.186 -30.603 1.700 1.00 60.29 153 PHE A C 1
ATOM 906 O O . PHE A 1 117 ? -36.324 -30.116 0.963 1.00 62.78 153 PHE A O 1
ATOM 914 N N . VAL A 1 118 ? -38.028 -29.849 2.407 1.00 56.80 154 VAL A N 1
ATOM 915 C CA . VAL A 1 118 ? -37.970 -28.393 2.322 1.00 59.61 154 VAL A CA 1
ATOM 916 C C . VAL A 1 118 ? -36.679 -27.880 2.934 1.00 61.59 154 VAL A C 1
ATOM 917 O O . VAL A 1 118 ? -36.051 -26.943 2.418 1.00 63.11 154 VAL A O 1
ATOM 921 N N . ALA A 1 119 ? -36.263 -28.493 4.040 1.00 57.75 155 ALA A N 1
ATOM 922 C CA . ALA A 1 119 ? -35.089 -28.011 4.766 1.00 54.48 155 ALA A CA 1
ATOM 923 C C . ALA A 1 119 ? -33.828 -28.036 3.914 1.00 58.54 155 ALA A C 1
ATOM 924 O O . ALA A 1 119 ? -33.253 -26.959 3.670 1.00 61.84 155 ALA A O 1
ATOM 926 N N . PRO A 1 120 ? -33.358 -29.185 3.399 1.00 58.64 156 PRO A N 1
ATOM 927 C CA . PRO A 1 120 ? -32.123 -29.146 2.587 1.00 55.65 156 PRO A CA 1
ATOM 928 C C . PRO A 1 120 ? -32.250 -28.234 1.377 1.00 61.67 156 PRO A C 1
ATOM 929 O O . PRO A 1 120 ? -31.395 -27.366 1.164 1.00 66.18 156 PRO A O 1
ATOM 933 N N . LEU A 1 121 ? -33.307 -28.419 0.578 1.00 61.82 157 LEU A N 1
ATOM 934 C CA . LEU A 1 121 ? -33.698 -27.552 -0.530 1.00 62.42 157 LEU A CA 1
ATOM 935 C C . LEU A 1 121 ? -33.460 -26.085 -0.199 1.00 60.21 157 LEU A C 1
ATOM 936 O O . LEU A 1 121 ? -33.009 -25.306 -1.043 1.00 61.12 157 LEU A O 1
ATOM 941 N N . GLU A 1 122 ? -33.774 -25.698 1.028 1.00 60.70 158 GLU A N 1
ATOM 942 C CA . GLU A 1 122 ? -33.675 -24.297 1.391 1.00 66.08 158 GLU A CA 1
ATOM 943 C C . GLU A 1 122 ? -32.250 -23.910 1.772 1.00 66.37 158 GLU A C 1
ATOM 944 O O . GLU A 1 122 ? -31.829 -22.774 1.518 1.00 64.45 158 GLU A O 1
ATOM 950 N N . LYS A 1 123 ? -31.484 -24.836 2.352 1.00 63.35 159 LYS A N 1
ATOM 951 C CA . LYS A 1 123 ? -30.107 -24.514 2.713 1.00 65.24 159 LYS A CA 1
ATOM 952 C C . LYS A 1 123 ? -29.205 -24.466 1.484 1.00 67.10 159 LYS A C 1
ATOM 953 O O . LYS A 1 123 ? -28.423 -23.523 1.319 1.00 64.44 159 LYS A O 1
ATOM 959 N N . SER A 1 124 ? -29.307 -25.459 0.600 1.00 64.52 160 SER A N 1
ATOM 960 C CA . SER A 1 124 ? -28.411 -25.482 -0.553 1.00 61.97 160 SER A CA 1
ATOM 961 C C . SER A 1 124 ? -28.878 -24.527 -1.648 1.00 58.87 160 SER A C 1
ATOM 962 O O . SER A 1 124 ? -28.059 -23.817 -2.243 1.00 51.96 160 SER A O 1
ATOM 965 N N . TYR A 1 125 ? -30.182 -24.463 -1.917 1.00 56.20 161 TYR A N 1
ATOM 966 C CA . TYR A 1 125 ? -30.642 -23.815 -3.138 1.00 51.26 161 TYR A CA 1
ATOM 967 C C . TYR A 1 125 ? -31.355 -22.488 -2.921 1.00 49.27 161 TYR A C 1
ATOM 968 O O . TYR A 1 125 ? -31.636 -21.794 -3.900 1.00 52.38 161 TYR A O 1
ATOM 977 N N . GLY A 1 126 ? -31.603 -22.087 -1.680 1.00 52.93 162 GLY A N 1
ATOM 978 C CA . GLY A 1 126 ? -32.129 -20.758 -1.423 1.00 61.96 162 GLY A CA 1
ATOM 979 C C . GLY A 1 126 ? -33.506 -20.494 -1.991 1.00 71.05 162 GLY A C 1
ATOM 980 O O . GLY A 1 126 ? -33.854 -19.333 -2.244 1.00 73.79 162 GLY A O 1
ATOM 981 N N . THR A 1 127 ? -34.305 -21.538 -2.200 1.00 67.44 163 THR A N 1
ATOM 982 C CA . THR A 1 127 ? -35.629 -21.390 -2.788 1.00 71.67 163 THR A CA 1
ATOM 983 C C . THR A 1 127 ? -36.649 -22.135 -1.936 1.00 68.46 163 THR A C 1
ATOM 984 O O . THR A 1 127 ? -36.301 -22.960 -1.095 1.00 67.67 163 THR A O 1
ATOM 988 N N . ARG A 1 128 ? -37.918 -21.786 -2.117 1.00 71.62 164 ARG A N 1
ATOM 989 C CA . ARG A 1 128 ? -39.019 -22.413 -1.397 1.00 66.14 164 ARG A CA 1
ATOM 990 C C . ARG A 1 128 ? -40.026 -22.944 -2.409 1.00 63.85 164 ARG A C 1
ATOM 991 O O . ARG A 1 128 ? -40.318 -22.268 -3.409 1.00 54.52 164 ARG A O 1
ATOM 999 N N . PRO A 1 129 ? -40.556 -24.153 -2.185 1.00 64.53 165 PRO A N 1
ATOM 1000 C CA . PRO A 1 129 ? -41.521 -24.730 -3.135 1.00 61.26 165 PRO A CA 1
ATOM 1001 C C . PRO A 1 129 ? -42.781 -23.877 -3.249 1.00 57.74 165 PRO A C 1
ATOM 1002 O O . PRO A 1 129 ? -43.148 -23.130 -2.340 1.00 51.44 165 PRO A O 1
ATOM 1006 N N . ARG A 1 130 ? -43.424 -23.963 -4.398 1.00 56.15 166 ARG A N 1
ATOM 1007 C CA . ARG A 1 130 ? -44.653 -23.219 -4.655 1.00 61.39 166 ARG A CA 1
ATOM 1008 C C . ARG A 1 130 ? -45.787 -24.228 -4.738 1.00 55.41 166 ARG A C 1
ATOM 1009 O O . ARG A 1 130 ? -45.825 -25.049 -5.663 1.00 56.96 166 ARG A O 1
ATOM 1017 N N . ILE A 1 131 ? -46.669 -24.199 -3.746 1.00 53.58 167 ILE A N 1
ATOM 1018 C CA . ILE A 1 131 ? -47.885 -25.008 -3.745 1.00 63.69 167 ILE A CA 1
ATOM 1019 C C . ILE A 1 131 ? -48.976 -24.218 -4.457 1.00 60.72 167 ILE A C 1
ATOM 1020 O O . ILE A 1 131 ? -49.362 -23.134 -4.005 1.00 60.72 167 ILE A O 1
ATOM 1025 N N . LEU A 1 132 ? -49.462 -24.749 -5.575 1.00 58.18 168 LEU A N 1
ATOM 1026 C CA . LEU A 1 132 ? -50.494 -24.051 -6.327 1.00 64.33 168 LEU A CA 1
ATOM 1027 C C . LEU A 1 132 ? -51.805 -24.002 -5.543 1.00 65.78 168 LEU A C 1
ATOM 1028 O O . LEU A 1 132 ? -52.027 -24.736 -4.575 1.00 58.40 168 LEU A O 1
ATOM 1033 N N . THR A 1 133 ? -52.677 -23.097 -5.967 1.00 66.03 169 THR A N 1
ATOM 1034 C CA . THR A 1 133 ? -53.917 -22.858 -5.253 1.00 64.57 169 THR A CA 1
ATOM 1035 C C . THR A 1 133 ? -55.137 -23.474 -5.924 1.00 69.99 169 THR A C 1
ATOM 1036 O O . THR A 1 133 ? -56.103 -23.792 -5.229 1.00 64.29 169 THR A O 1
ATOM 1040 N N . GLY A 1 134 ? -55.109 -23.691 -7.246 1.00 70.29 170 GLY A N 1
ATOM 1041 C CA . GLY A 1 134 ? -56.265 -24.133 -7.995 1.00 71.50 170 GLY A CA 1
ATOM 1042 C C . GLY A 1 134 ? -56.943 -23.023 -8.774 1.00 68.73 170 GLY A C 1
ATOM 1043 O O . GLY A 1 134 ? -57.533 -23.286 -9.829 1.00 67.48 170 GLY A O 1
ATOM 1044 N N . ASN A 1 135 ? -56.880 -21.793 -8.268 1.00 65.29 171 ASN A N 1
ATOM 1045 C CA . ASN A 1 135 ? -57.245 -20.586 -8.998 1.00 62.99 171 ASN A CA 1
ATOM 1046 C C . ASN A 1 135 ? -56.199 -20.342 -10.083 1.00 66.68 171 ASN A C 1
ATOM 1047 O O . ASN A 1 135 ? -55.087 -19.882 -9.780 1.00 66.12 171 ASN A O 1
ATOM 1052 N N . PRO A 1 136 ? -56.507 -20.633 -11.353 1.00 68.57 172 PRO A N 1
ATOM 1053 C CA . PRO A 1 136 ? -55.458 -20.524 -12.385 1.00 60.24 172 PRO A CA 1
ATOM 1054 C C . PRO A 1 136 ? -55.044 -19.092 -12.689 1.00 59.61 172 PRO A C 1
ATOM 1055 O O . PRO A 1 136 ? -53.859 -18.851 -12.940 1.00 67.20 172 PRO A O 1
ATOM 1059 N N . ARG A 1 137 ? -55.970 -18.130 -12.666 1.00 60.64 173 ARG A N 1
ATOM 1060 C CA . ARG A 1 137 ? -55.582 -16.736 -12.867 1.00 62.71 173 ARG A CA 1
ATOM 1061 C C . ARG A 1 137 ? -54.583 -16.275 -11.815 1.00 68.35 173 ARG A C 1
ATOM 1062 O O . ARG A 1 137 ? -53.613 -15.576 -12.133 1.00 65.20 173 ARG A O 1
ATOM 1070 N N . VAL A 1 138 ? -54.813 -16.632 -10.551 1.00 63.35 174 VAL A N 1
ATOM 1071 C CA . VAL A 1 138 ? -53.961 -16.089 -9.498 1.00 64.43 174 VAL A CA 1
ATOM 1072 C C . VAL A 1 138 ? -52.665 -16.895 -9.364 1.00 62.66 174 VAL A C 1
ATOM 1073 O O . VAL A 1 138 ? -51.643 -16.353 -8.940 1.00 61.74 174 VAL A O 1
ATOM 1077 N N . ASP A 1 139 ? -52.681 -18.174 -9.743 1.00 61.70 175 ASP A N 1
ATOM 1078 C CA . ASP A 1 139 ? -51.461 -18.973 -9.789 1.00 61.66 175 ASP A CA 1
ATOM 1079 C C . ASP A 1 139 ? -50.469 -18.419 -10.808 1.00 63.49 175 ASP A C 1
ATOM 1080 O O . ASP A 1 139 ? -49.270 -18.279 -10.526 1.00 58.46 175 ASP A O 1
ATOM 1085 N N . LEU A 1 140 ? -50.956 -18.141 -12.013 1.00 63.93 176 LEU A N 1
ATOM 1086 C CA . LEU A 1 140 ? -50.170 -17.424 -13.003 1.00 60.91 176 LEU A CA 1
ATOM 1087 C C . LEU A 1 140 ? -49.578 -16.146 -12.441 1.00 63.35 176 LEU A C 1
ATOM 1088 O O . LEU A 1 140 ? -48.389 -15.868 -12.631 1.00 65.92 176 LEU A O 1
ATOM 1093 N N . GLN A 1 141 ? -50.394 -15.338 -11.767 1.00 61.05 177 GLN A N 1
ATOM 1094 C CA . GLN A 1 141 ? -49.880 -14.062 -11.291 1.00 65.49 177 GLN A CA 1
ATOM 1095 C C . GLN A 1 141 ? -48.832 -14.245 -10.196 1.00 64.94 177 GLN A C 1
ATOM 1096 O O . GLN A 1 141 ? -47.915 -13.421 -10.086 1.00 62.13 177 GLN A O 1
ATOM 1102 N N . GLU A 1 142 ? -48.915 -15.324 -9.409 1.00 57.87 178 GLU A N 1
ATOM 1103 C CA . GLU A 1 142 ? -47.912 -15.530 -8.365 1.00 63.34 178 GLU A CA 1
ATOM 1104 C C . GLU A 1 142 ? -46.540 -15.836 -8.962 1.00 62.64 178 GLU A C 1
ATOM 1105 O O . GLU A 1 142 ? -45.514 -15.377 -8.441 1.00 62.41 178 GLU A O 1
ATOM 1111 N N . ILE A 1 143 ? -46.500 -16.625 -10.040 1.00 60.25 179 ILE A N 1
ATOM 1112 C CA . ILE A 1 143 ? -45.229 -16.951 -10.682 1.00 61.56 179 ILE A CA 1
ATOM 1113 C C . ILE A 1 143 ? -44.709 -15.770 -11.477 1.00 59.46 179 ILE A C 1
ATOM 1114 O O . ILE A 1 143 ? -43.520 -15.441 -11.403 1.00 58.26 179 ILE A O 1
ATOM 1119 N N . ASN A 1 144 ? -45.572 -15.109 -12.248 1.00 54.42 180 ASN A N 1
ATOM 1120 C CA . ASN A 1 144 ? -45.146 -13.855 -12.850 1.00 55.48 180 ASN A CA 1
ATOM 1121 C C . ASN A 1 144 ? -44.653 -12.870 -11.789 1.00 60.75 180 ASN A C 1
ATOM 1122 O O . ASN A 1 144 ? -43.751 -12.074 -12.059 1.00 63.28 180 ASN A O 1
ATOM 1127 N N . ASN A 1 145 ? -45.195 -12.923 -10.570 1.00 61.12 181 ASN A N 1
ATOM 1128 C CA . ASN A 1 145 ? -44.653 -12.066 -9.520 1.00 59.31 181 ASN A CA 1
ATOM 1129 C C . ASN A 1 145 ? -43.314 -12.574 -9.012 1.00 61.26 181 ASN A C 1
ATOM 1130 O O . ASN A 1 145 ? -42.458 -11.772 -8.613 1.00 59.70 181 ASN A O 1
ATOM 1135 N N . TRP A 1 146 ? -43.127 -13.893 -8.983 1.00 55.95 182 TRP A N 1
ATOM 1136 C CA . TRP A 1 146 ? -41.895 -14.446 -8.440 1.00 59.70 182 TRP A CA 1
ATOM 1137 C C . TRP A 1 146 ? -40.727 -14.280 -9.424 1.00 59.53 182 TRP A C 1
ATOM 1138 O O . TRP A 1 146 ? -39.616 -13.939 -9.016 1.00 61.22 182 TRP A O 1
ATOM 1149 N N . VAL A 1 147 ? -40.970 -14.516 -10.716 1.00 58.28 183 VAL A N 1
ATOM 1150 C CA . VAL A 1 147 ? -40.005 -14.192 -11.759 1.00 56.57 183 VAL A CA 1
ATOM 1151 C C . VAL A 1 147 ? -39.729 -12.696 -11.779 1.00 58.39 183 VAL A C 1
ATOM 1152 O O . VAL A 1 147 ? -38.589 -12.265 -11.970 1.00 62.29 183 VAL A O 1
ATOM 1156 N N . GLN A 1 148 ? -40.768 -11.879 -11.610 1.00 58.12 184 GLN A N 1
ATOM 1157 C CA . GLN A 1 148 ? -40.567 -10.435 -11.672 1.00 64.49 184 GLN A CA 1
ATOM 1158 C C . GLN A 1 148 ? -39.673 -9.952 -10.541 1.00 68.18 184 GLN A C 1
ATOM 1159 O O . GLN A 1 148 ? -38.926 -8.979 -10.704 1.00 63.07 184 GLN A O 1
ATOM 1165 N N . ALA A 1 149 ? -39.732 -10.628 -9.394 1.00 62.56 185 ALA A N 1
ATOM 1166 C CA . ALA A 1 149 ? -38.947 -10.224 -8.239 1.00 61.19 185 ALA A CA 1
ATOM 1167 C C . ALA A 1 149 ? -37.530 -10.776 -8.301 1.00 64.84 185 ALA A C 1
ATOM 1168 O O . ALA A 1 149 ? -36.578 -10.104 -7.887 1.00 58.88 185 ALA A O 1
ATOM 1170 N N . GLN A 1 150 ? -37.381 -12.007 -8.788 1.00 59.71 186 GLN A N 1
ATOM 1171 C CA . GLN A 1 150 ? -36.075 -12.637 -8.866 1.00 63.04 186 GLN A CA 1
ATOM 1172 C C . GLN A 1 150 ? -35.237 -12.098 -10.017 1.00 65.99 186 GLN A C 1
ATOM 1173 O O . GLN A 1 150 ? -34.018 -12.280 -10.020 1.00 72.25 186 GLN A O 1
ATOM 1179 N N . MET A 1 151 ? -35.864 -11.429 -10.981 1.00 62.80 187 MET A N 1
ATOM 1180 C CA . MET A 1 151 ? -35.198 -10.941 -12.178 1.00 57.63 187 MET A CA 1
ATOM 1181 C C . MET A 1 151 ? -35.325 -9.433 -12.318 1.00 61.58 187 MET A C 1
ATOM 1182 O O . MET A 1 151 ? -35.220 -8.916 -13.436 1.00 65.84 187 MET A O 1
ATOM 1187 N N . LYS A 1 152 ? -35.562 -8.729 -11.207 1.00 62.24 188 LYS A N 1
ATOM 1188 C CA . LYS A 1 152 ? -35.761 -7.281 -11.180 1.00 66.02 188 LYS A CA 1
ATOM 1189 C C . LYS A 1 152 ? -36.573 -6.796 -12.375 1.00 69.16 188 LYS A C 1
ATOM 1190 O O . LYS A 1 152 ? -36.222 -5.802 -13.022 1.00 69.32 188 LYS A O 1
ATOM 1196 N N . GLY A 1 153 ? -37.644 -7.522 -12.689 1.00 65.82 189 GLY A N 1
ATOM 1197 C CA . GLY A 1 153 ? -38.556 -7.116 -13.735 1.00 69.68 189 GLY A CA 1
ATOM 1198 C C . GLY A 1 153 ? -37.982 -7.052 -15.129 1.00 64.81 189 GLY A C 1
ATOM 1199 O O . GLY A 1 153 ? -38.524 -6.333 -15.974 1.00 69.47 189 GLY A O 1
ATOM 1200 N N . LYS A 1 154 ? -36.919 -7.799 -15.416 1.00 67.42 190 LYS A N 1
ATOM 1201 C CA . LYS A 1 154 ? -36.278 -7.707 -16.723 1.00 67.22 190 LYS A CA 1
ATOM 1202 C C . LYS A 1 154 ? -36.687 -8.819 -17.689 1.00 65.33 190 LYS A C 1
ATOM 1203 O O . LYS A 1 154 ? -36.313 -8.754 -18.866 1.00 68.33 190 LYS A O 1
ATOM 1209 N N . ILE A 1 155 ? -37.463 -9.826 -17.232 1.00 64.93 191 ILE A N 1
ATOM 1210 C CA . ILE A 1 155 ? -38.141 -10.785 -18.108 1.00 63.23 191 ILE A CA 1
ATOM 1211 C C . ILE A 1 155 ? -39.616 -10.411 -18.201 1.00 63.77 191 ILE A C 1
ATOM 1212 O O . ILE A 1 155 ? -40.186 -9.825 -17.273 1.00 66.11 191 ILE A O 1
ATOM 1217 N N . ALA A 1 156 ? -40.232 -10.720 -19.345 1.00 62.54 192 ALA A N 1
ATOM 1218 C CA . ALA A 1 156 ? -41.658 -10.493 -19.551 1.00 58.29 192 ALA A CA 1
ATOM 1219 C C . ALA A 1 156 ? -42.503 -11.531 -18.822 1.00 55.16 192 ALA A C 1
ATOM 1220 O O . ALA A 1 156 ? -42.068 -12.658 -18.554 1.00 50.96 192 ALA A O 1
ATOM 1222 N N . ARG A 1 157 ? -43.736 -11.134 -18.511 1.00 63.56 193 ARG A N 1
ATOM 1223 C CA . ARG A 1 157 ? -44.664 -12.008 -17.803 1.00 54.94 193 ARG A CA 1
ATOM 1224 C C . ARG A 1 157 ? -45.320 -12.967 -18.778 1.00 52.26 193 ARG A C 1
ATOM 1225 O O . ARG A 1 157 ? -45.672 -12.587 -19.895 1.00 58.32 193 ARG A O 1
ATOM 1233 N N . SER A 1 158 ? -45.450 -14.222 -18.369 1.00 51.27 194 SER A N 1
ATOM 1234 C CA . SER A 1 158 ? -46.184 -15.172 -19.190 1.00 57.71 194 SER A CA 1
ATOM 1235 C C . SER A 1 158 ? -47.659 -14.761 -19.274 1.00 60.49 194 SER A C 1
ATOM 1236 O O . SER A 1 158 ? -48.269 -14.357 -18.276 1.00 56.52 194 SER A O 1
ATOM 1239 N N . THR A 1 159 ? -48.214 -14.809 -20.488 1.00 62.28 195 THR A N 1
ATOM 1240 C CA . THR A 1 159 ? -49.656 -14.754 -20.711 1.00 54.45 195 THR A CA 1
ATOM 1241 C C . THR A 1 159 ? -50.303 -16.119 -20.576 1.00 55.54 195 THR A C 1
ATOM 1242 O O . THR A 1 159 ? -51.526 -16.208 -20.454 1.00 57.04 195 THR A O 1
ATOM 1246 N N . ARG A 1 160 ? -49.502 -17.172 -20.586 1.00 54.39 196 ARG A N 1
ATOM 1247 C CA . ARG A 1 160 ? -49.999 -18.532 -20.674 1.00 56.41 196 ARG A CA 1
ATOM 1248 C C . ARG A 1 160 ? -50.410 -19.019 -19.295 1.00 55.35 196 ARG A C 1
ATOM 1249 O O . ARG A 1 160 ? -49.674 -18.844 -18.326 1.00 53.87 196 ARG A O 1
ATOM 1257 N N . GLU A 1 161 ? -51.572 -19.642 -19.201 1.00 60.34 197 GLU A N 1
ATOM 1258 C CA . GLU A 1 161 ? -51.978 -20.247 -17.944 1.00 60.53 197 GLU A CA 1
ATOM 1259 C C . GLU A 1 161 ? -51.387 -21.647 -17.875 1.00 55.42 197 GLU A C 1
ATOM 1260 O O . GLU A 1 161 ? -51.319 -22.359 -18.886 1.00 57.56 197 GLU A O 1
ATOM 1266 N N . MET A 1 162 ? -50.963 -22.035 -16.679 1.00 58.16 198 MET A N 1
ATOM 1267 C CA . MET A 1 162 ? -50.352 -23.338 -16.489 1.00 61.90 198 MET A CA 1
ATOM 1268 C C . MET A 1 162 ? -51.379 -24.446 -16.696 1.00 58.94 198 MET A C 1
ATOM 1269 O O . MET A 1 162 ? -52.576 -24.223 -16.526 1.00 65.82 198 MET A O 1
ATOM 1274 N N . PRO A 1 163 ? -50.939 -25.649 -17.064 1.00 61.17 199 PRO A N 1
ATOM 1275 C CA . PRO A 1 163 ? -51.891 -26.675 -17.495 1.00 65.90 199 PRO A CA 1
ATOM 1276 C C . PRO A 1 163 ? -52.692 -27.229 -16.330 1.00 66.27 199 PRO A C 1
ATOM 1277 O O . PRO A 1 163 ? -52.283 -27.181 -15.167 1.00 69.20 199 PRO A O 1
ATOM 1281 N N . SER A 1 164 ? -53.855 -27.786 -16.679 1.00 70.96 200 SER A N 1
ATOM 1282 C CA . SER A 1 164 ? -54.766 -28.300 -15.666 1.00 78.04 200 SER A CA 1
ATOM 1283 C C . SER A 1 164 ? -54.152 -29.465 -14.900 1.00 78.28 200 SER A C 1
ATOM 1284 O O . SER A 1 164 ? -54.365 -29.583 -13.692 1.00 77.70 200 SER A O 1
ATOM 1287 N N . ALA A 1 165 ? -53.368 -30.307 -15.551 1.00 71.29 201 ALA A N 1
ATOM 1288 C CA . ALA A 1 165 ? -52.851 -31.509 -14.890 1.00 79.58 201 ALA A CA 1
ATOM 1289 C C . ALA A 1 165 ? -51.375 -31.354 -14.518 1.00 82.82 201 ALA A C 1
ATOM 1290 O O . ALA A 1 165 ? -50.489 -32.043 -15.038 1.00 88.98 201 ALA A O 1
ATOM 1292 N N . LEU A 1 166 ? -51.116 -30.448 -13.581 1.00 74.61 202 LEU A N 1
ATOM 1293 C CA . LEU A 1 166 ? -49.761 -30.132 -13.151 1.00 69.41 202 LEU A CA 1
ATOM 1294 C C . LEU A 1 166 ? -49.474 -30.864 -11.847 1.00 65.86 202 LEU A C 1
ATOM 1295 O O . LEU A 1 166 ? -50.140 -30.622 -10.835 1.00 68.19 202 LEU A O 1
ATOM 1300 N N . SER A 1 167 ? -48.482 -31.750 -11.870 1.00 66.03 203 SER A N 1
ATOM 1301 C CA . SER A 1 167 ? -48.044 -32.430 -10.661 1.00 59.68 203 SER A CA 1
ATOM 1302 C C . SER A 1 167 ? -46.825 -31.708 -10.106 1.00 64.21 203 SER A C 1
ATOM 1303 O O . SER A 1 167 ? -46.904 -31.076 -9.044 1.00 61.85 203 SER A O 1
ATOM 1306 N N . ILE A 1 168 ? -45.709 -31.798 -10.838 1.00 63.90 204 ILE A N 1
ATOM 1307 C CA . ILE A 1 168 ? -44.456 -31.105 -10.549 1.00 56.98 204 ILE A CA 1
ATOM 1308 C C . ILE A 1 168 ? -44.052 -30.317 -11.793 1.00 59.76 204 ILE A C 1
ATOM 1309 O O . ILE A 1 168 ? -43.731 -30.910 -12.835 1.00 54.54 204 ILE A O 1
ATOM 1314 N N . LEU A 1 169 ? -44.066 -28.993 -11.690 1.00 53.68 205 LEU A N 1
ATOM 1315 C CA . LEU A 1 169 ? -43.483 -28.141 -12.715 1.00 57.13 205 LEU A CA 1
ATOM 1316 C C . LEU A 1 169 ? -42.130 -27.625 -12.230 1.00 58.85 205 LEU A C 1
ATOM 1317 O O . LEU A 1 169 ? -41.937 -27.379 -11.034 1.00 55.31 205 LEU A O 1
ATOM 1322 N N . LEU A 1 170 ? -41.186 -27.473 -13.162 1.00 59.24 206 LEU A N 1
ATOM 1323 C CA . LEU A 1 170 ? -39.872 -26.894 -12.871 1.00 56.58 206 LEU A CA 1
ATOM 1324 C C . LEU A 1 170 ? -39.692 -25.623 -13.691 1.00 53.29 206 LEU A C 1
ATOM 1325 O O . LEU A 1 170 ? -39.856 -25.641 -14.916 1.00 52.55 206 LEU A O 1
ATOM 1330 N N . LEU A 1 171 ? -39.363 -24.521 -13.022 1.00 48.90 207 LEU A N 1
ATOM 1331 C CA . LEU A 1 171 ? -39.153 -23.243 -13.693 1.00 52.99 207 LEU A CA 1
ATOM 1332 C C . LEU A 1 171 ? -37.710 -22.767 -13.493 1.00 55.85 207 LEU A C 1
ATOM 1333 O O . LEU A 1 171 ? -37.242 -22.631 -12.354 1.00 52.28 207 LEU A O 1
ATOM 1338 N N . GLY A 1 172 ? -37.002 -22.529 -14.602 1.00 52.66 208 GLY A N 1
ATOM 1339 C CA . GLY A 1 172 ? -35.719 -21.848 -14.567 1.00 45.35 208 GLY A CA 1
ATOM 1340 C C . GLY A 1 172 ? -35.752 -20.555 -15.359 1.00 45.56 208 GLY A C 1
ATOM 1341 O O . GLY A 1 172 ? -36.060 -20.571 -16.552 1.00 49.49 208 GLY A O 1
ATOM 1342 N N . VAL A 1 173 ? -35.482 -19.424 -14.717 1.00 41.83 209 VAL A N 1
ATOM 1343 C CA . VAL A 1 173 ? -35.351 -18.150 -15.415 1.00 46.06 209 VAL A CA 1
ATOM 1344 C C . VAL A 1 173 ? -33.909 -17.680 -15.295 1.00 47.90 209 VAL A C 1
ATOM 1345 O O . VAL A 1 173 ? -33.202 -18.012 -14.332 1.00 46.07 209 VAL A O 1
ATOM 1349 N N . ALA A 1 174 ? -33.478 -16.880 -16.268 1.00 48.96 210 ALA A N 1
ATOM 1350 C CA . ALA A 1 174 ? -32.155 -16.261 -16.195 1.00 54.23 210 ALA A CA 1
ATOM 1351 C C . ALA A 1 174 ? -32.125 -15.004 -17.051 1.00 49.77 210 ALA A C 1
ATOM 1352 O O . ALA A 1 174 ? -32.780 -14.925 -18.094 1.00 51.68 210 ALA A O 1
ATOM 1354 N N . TYR A 1 175 ? -31.380 -14.010 -16.577 1.00 46.81 211 TYR A N 1
ATOM 1355 C CA . TYR A 1 175 ? -31.184 -12.776 -17.319 1.00 58.91 211 TYR A CA 1
ATOM 1356 C C . TYR A 1 175 ? -29.727 -12.324 -17.239 1.00 60.93 211 TYR A C 1
ATOM 1357 O O . TYR A 1 175 ? -29.101 -12.383 -16.175 1.00 59.92 211 TYR A O 1
ATOM 1366 N N . PHE A 1 176 ? -29.198 -11.852 -18.368 1.00 57.34 212 PHE A N 1
ATOM 1367 C CA . PHE A 1 176 ? -27.850 -11.311 -18.427 1.00 59.99 212 PHE A CA 1
ATOM 1368 C C . PHE A 1 176 ? -27.815 -10.046 -19.274 1.00 60.79 212 PHE A C 1
ATOM 1369 O O . PHE A 1 176 ? -28.245 -10.055 -20.434 1.00 59.78 212 PHE A O 1
ATOM 1377 N N . LYS A 1 177 ? -27.295 -8.963 -18.690 1.00 61.46 213 LYS A N 1
ATOM 1378 C CA . LYS A 1 177 ? -26.853 -7.789 -19.451 1.00 66.38 213 LYS A CA 1
ATOM 1379 C C . LYS A 1 177 ? -25.495 -7.367 -18.879 1.00 72.24 213 LYS A C 1
ATOM 1380 O O . LYS A 1 177 ? -25.416 -6.665 -17.863 1.00 69.73 213 LYS A O 1
ATOM 1386 N N . GLY A 1 178 ? -24.421 -7.799 -19.535 1.00 69.56 214 GLY A N 1
ATOM 1387 C CA . GLY A 1 178 ? -23.089 -7.626 -19.010 1.00 72.29 214 GLY A CA 1
ATOM 1388 C C . GLY A 1 178 ? -22.453 -6.304 -19.393 1.00 73.98 214 GLY A C 1
ATOM 1389 O O . GLY A 1 178 ? -23.079 -5.402 -19.952 1.00 68.06 214 GLY A O 1
ATOM 1390 N N . GLN A 1 179 ? -21.167 -6.204 -19.063 1.00 74.52 215 GLN A N 1
ATOM 1391 C CA . GLN A 1 179 ? -20.350 -5.033 -19.347 1.00 76.15 215 GLN A CA 1
ATOM 1392 C C . GLN A 1 179 ? -19.064 -5.520 -19.990 1.00 70.74 215 GLN A C 1
ATOM 1393 O O . GLN A 1 179 ? -18.337 -6.314 -19.385 1.00 73.38 215 GLN A O 1
ATOM 1399 N N . TRP A 1 180 ? -18.787 -5.062 -21.209 1.00 69.17 216 TRP A N 1
ATOM 1400 C CA . TRP A 1 180 ? -17.494 -5.349 -21.819 1.00 72.14 216 TRP A CA 1
ATOM 1401 C C . TRP A 1 180 ? -16.366 -4.832 -20.927 1.00 71.12 216 TRP A C 1
ATOM 1402 O O . TRP A 1 180 ? -16.535 -3.878 -20.162 1.00 76.99 216 TRP A O 1
ATOM 1413 N N . VAL A 1 181 ? -15.210 -5.491 -20.992 1.00 69.01 217 VAL A N 1
ATOM 1414 C CA . VAL A 1 181 ? -14.030 -4.922 -20.343 1.00 73.69 217 VAL A CA 1
ATOM 1415 C C . VAL A 1 181 ? -13.597 -3.656 -21.076 1.00 73.76 217 VAL A C 1
ATOM 1416 O O . VAL A 1 181 ? -13.395 -2.600 -20.463 1.00 73.12 217 VAL A O 1
ATOM 1420 N N . THR A 1 182 ? -13.485 -3.733 -22.400 1.00 69.70 218 THR A N 1
ATOM 1421 C CA . THR A 1 182 ? -13.198 -2.573 -23.232 1.00 77.13 218 THR A CA 1
ATOM 1422 C C . THR A 1 182 ? -14.485 -2.147 -23.921 1.00 74.06 218 THR A C 1
ATOM 1423 O O . THR A 1 182 ? -15.034 -2.908 -24.726 1.00 68.53 218 THR A O 1
ATOM 1427 N N . LYS A 1 183 ? -14.951 -0.929 -23.613 1.00 78.51 219 LYS A N 1
ATOM 1428 C CA . LYS A 1 183 ? -16.115 -0.356 -24.283 1.00 77.82 219 LYS A CA 1
ATOM 1429 C C . LYS A 1 183 ? -16.022 -0.532 -25.792 1.00 78.26 219 LYS A C 1
ATOM 1430 O O . LYS A 1 183 ? -14.936 -0.664 -26.362 1.00 80.21 219 LYS A O 1
ATOM 1436 N N . PHE A 1 184 ? -17.178 -0.534 -26.440 1.00 81.40 220 PHE A N 1
ATOM 1437 C CA . PHE A 1 184 ? -17.268 -0.232 -27.857 1.00 76.86 220 PHE A CA 1
ATOM 1438 C C . PHE A 1 184 ? -17.648 1.231 -27.994 1.00 83.25 220 PHE A C 1
ATOM 1439 O O . PHE A 1 184 ? -18.403 1.766 -27.176 1.00 81.58 220 PHE A O 1
ATOM 1447 N N . ASP A 1 185 ? -17.110 1.883 -29.015 1.00 89.27 221 ASP A N 1
ATOM 1448 C CA . ASP A 1 185 ? -17.449 3.276 -29.245 1.00 91.85 221 ASP A CA 1
ATOM 1449 C C . ASP A 1 185 ? -18.774 3.342 -29.988 1.00 90.52 221 ASP A C 1
ATOM 1450 O O . ASP A 1 185 ? -18.889 2.838 -31.114 1.00 88.95 221 ASP A O 1
ATOM 1455 N N . SER A 1 186 ? -19.773 3.952 -29.341 1.00 88.45 222 SER A N 1
ATOM 1456 C CA . SER A 1 186 ? -21.094 4.097 -29.945 1.00 89.58 222 SER A CA 1
ATOM 1457 C C . SER A 1 186 ? -21.020 4.812 -31.292 1.00 92.22 222 SER A C 1
ATOM 1458 O O . SER A 1 186 ? -21.758 4.473 -32.227 1.00 91.20 222 SER A O 1
ATOM 1461 N N . ARG A 1 187 ? -20.120 5.792 -31.417 1.00 91.63 223 ARG A N 1
ATOM 1462 C CA . ARG A 1 187 ? -20.072 6.615 -32.618 1.00 90.31 223 ARG A CA 1
ATOM 1463 C C . ARG A 1 187 ? -19.687 5.821 -33.857 1.00 89.99 223 ARG A C 1
ATOM 1464 O O . ARG A 1 187 ? -19.925 6.292 -34.976 1.00 89.46 223 ARG A O 1
ATOM 1472 N N . LYS A 1 188 ? -19.117 4.631 -33.695 1.00 89.97 224 LYS A N 1
ATOM 1473 C CA . LYS A 1 188 ? -18.791 3.790 -34.838 1.00 89.51 224 LYS A CA 1
ATOM 1474 C C . LYS A 1 188 ? -19.743 2.613 -35.001 1.00 85.34 224 LYS A C 1
ATOM 1475 O O . LYS A 1 188 ? -19.553 1.806 -35.916 1.00 83.35 224 LYS A O 1
ATOM 1481 N N . THR A 1 189 ? -20.755 2.488 -34.143 1.00 86.50 225 THR A N 1
ATOM 1482 C CA . THR A 1 189 ? -21.821 1.527 -34.403 1.00 82.98 225 THR A CA 1
ATOM 1483 C C . THR A 1 189 ? -22.621 2.009 -35.604 1.00 81.18 225 THR A C 1
ATOM 1484 O O . THR A 1 189 ? -23.201 3.099 -35.580 1.00 83.18 225 THR A O 1
ATOM 1488 N N . THR A 1 190 ? -22.611 1.225 -36.670 1.00 80.38 226 THR A N 1
ATOM 1489 C CA . THR A 1 190 ? -23.301 1.571 -37.897 1.00 81.13 226 THR A CA 1
ATOM 1490 C C . THR A 1 190 ? -24.226 0.428 -38.278 1.00 77.47 226 THR A C 1
ATOM 1491 O O . THR A 1 190 ? -24.084 -0.699 -37.800 1.00 80.29 226 THR A O 1
ATOM 1495 N N . LEU A 1 191 ? -25.188 0.726 -39.137 1.00 79.23 227 LEU A N 1
ATOM 1496 C CA . LEU A 1 191 ? -25.985 -0.329 -39.735 1.00 80.82 227 LEU A CA 1
ATOM 1497 C C . LEU A 1 191 ? -25.190 -0.948 -40.875 1.00 82.51 227 LEU A C 1
ATOM 1498 O O . LEU A 1 191 ? -24.644 -0.232 -41.720 1.00 81.76 227 LEU A O 1
ATOM 1503 N N . GLN A 1 192 ? -25.103 -2.275 -40.885 1.00 82.09 228 GLN A N 1
ATOM 1504 C CA . GLN A 1 192 ? -24.368 -2.975 -41.926 1.00 79.36 228 GLN A CA 1
ATOM 1505 C C . GLN A 1 192 ? -25.029 -4.321 -42.177 1.00 78.71 228 GLN A C 1
ATOM 1506 O O . GLN A 1 192 ? -25.831 -4.803 -41.373 1.00 81.58 228 GLN A O 1
ATOM 1512 N N . ASP A 1 193 ? -24.674 -4.923 -43.306 1.00 83.98 229 ASP A N 1
ATOM 1513 C CA . ASP A 1 193 ? -25.256 -6.196 -43.711 1.00 80.07 229 ASP A CA 1
ATOM 1514 C C . ASP A 1 193 ? -24.921 -7.309 -42.722 1.00 80.41 229 ASP A C 1
ATOM 1515 O O . ASP A 1 193 ? -23.833 -7.351 -42.143 1.00 85.87 229 ASP A O 1
ATOM 1520 N N . PHE A 1 194 ? -25.875 -8.212 -42.532 1.00 79.59 230 PHE A N 1
ATOM 1521 C CA . PHE A 1 194 ? -25.653 -9.499 -41.895 1.00 72.68 230 PHE A CA 1
ATOM 1522 C C . PHE A 1 194 ? -26.212 -10.541 -42.847 1.00 70.05 230 PHE A C 1
ATOM 1523 O O . PHE A 1 194 ? -27.352 -10.418 -43.295 1.00 75.55 230 PHE A O 1
ATOM 1531 N N . HIS A 1 195 ? -25.416 -11.547 -43.176 1.00 69.24 231 HIS A N 1
ATOM 1532 C CA . HIS A 1 195 ? -25.781 -12.498 -44.219 1.00 76.03 231 HIS A CA 1
ATOM 1533 C C . HIS A 1 195 ? -26.477 -13.691 -43.586 1.00 77.65 231 HIS A C 1
ATOM 1534 O O . HIS A 1 195 ? -25.819 -14.553 -42.992 1.00 72.87 231 HIS A O 1
ATOM 1541 N N . LEU A 1 196 ? -27.804 -13.751 -43.728 1.00 74.25 232 LEU A N 1
ATOM 1542 C CA . LEU A 1 196 ? -28.538 -14.918 -43.254 1.00 75.52 232 LEU A CA 1
ATOM 1543 C C . LEU A 1 196 ? -28.041 -16.190 -43.927 1.00 79.83 232 LEU A C 1
ATOM 1544 O O . LEU A 1 196 ? -27.956 -17.247 -43.289 1.00 78.74 232 LEU A O 1
ATOM 1549 N N . ASP A 1 197 ? -27.719 -16.110 -45.213 1.00 84.34 233 ASP A N 1
ATOM 1550 C CA . ASP A 1 197 ? -27.011 -17.174 -45.922 1.00 86.39 233 ASP A CA 1
ATOM 1551 C C . ASP A 1 197 ? -26.227 -16.532 -47.066 1.00 87.90 233 ASP A C 1
ATOM 1552 O O . ASP A 1 197 ? -25.962 -15.324 -47.051 1.00 84.77 233 ASP A O 1
ATOM 1557 N N . GLU A 1 198 ? -25.838 -17.343 -48.058 1.00 94.95 234 GLU A N 1
ATOM 1558 C CA . GLU A 1 198 ? -25.047 -16.823 -49.175 1.00 99.21 234 GLU A CA 1
ATOM 1559 C C . GLU A 1 198 ? -25.845 -15.826 -50.007 1.00 98.38 234 GLU A C 1
ATOM 1560 O O . GLU A 1 198 ? -25.300 -14.811 -50.459 1.00 99.56 234 GLU A O 1
ATOM 1566 N N . ASP A 1 199 ? -27.134 -16.089 -50.214 1.00 95.90 235 ASP A N 1
ATOM 1567 C CA . ASP A 1 199 ? -27.969 -15.197 -51.010 1.00 92.68 235 ASP A CA 1
ATOM 1568 C C . ASP A 1 199 ? -28.596 -14.107 -50.148 1.00 92.51 235 ASP A C 1
ATOM 1569 O O . ASP A 1 199 ? -28.366 -12.916 -50.381 1.00 94.23 235 ASP A O 1
ATOM 1574 N N . ARG A 1 200 ? -29.369 -14.498 -49.137 1.00 96.74 236 ARG A N 1
ATOM 1575 C CA . ARG A 1 200 ? -30.150 -13.529 -48.381 1.00 92.84 236 ARG A CA 1
ATOM 1576 C C . ARG A 1 200 ? -29.264 -12.719 -47.446 1.00 86.69 236 ARG A C 1
ATOM 1577 O O . ARG A 1 200 ? -28.241 -13.193 -46.950 1.00 81.15 236 ARG A O 1
ATOM 1585 N N . THR A 1 201 ? -29.688 -11.480 -47.203 1.00 88.56 237 THR A N 1
ATOM 1586 C CA . THR A 1 201 ? -28.955 -10.520 -46.393 1.00 80.81 237 THR A CA 1
ATOM 1587 C C . THR A 1 201 ? -29.957 -9.656 -45.635 1.00 85.19 237 THR A C 1
ATOM 1588 O O . THR A 1 201 ? -31.100 -9.492 -46.065 1.00 91.76 237 THR A O 1
ATOM 1592 N N . VAL A 1 202 ? -29.531 -9.147 -44.478 1.00 80.03 238 VAL A N 1
ATOM 1593 C CA . VAL A 1 202 ? -30.287 -8.182 -43.686 1.00 76.49 238 VAL A CA 1
ATOM 1594 C C . VAL A 1 202 ? -29.309 -7.147 -43.144 1.00 85.26 238 VAL A C 1
ATOM 1595 O O . VAL A 1 202 ? -28.127 -7.434 -42.922 1.00 85.76 238 VAL A O 1
ATOM 1599 N N . ARG A 1 203 ? -29.806 -5.935 -42.922 1.00 83.88 239 ARG A N 1
ATOM 1600 C CA . ARG A 1 203 ? -29.012 -4.898 -42.276 1.00 81.59 239 ARG A CA 1
ATOM 1601 C C . ARG A 1 203 ? -29.334 -4.901 -40.790 1.00 76.59 239 ARG A C 1
ATOM 1602 O O . ARG A 1 203 ? -30.499 -4.769 -40.406 1.00 83.02 239 ARG A O 1
ATOM 1610 N N . VAL A 1 204 ? -28.312 -5.077 -39.961 1.00 77.72 240 VAL A N 1
ATOM 1611 C CA . VAL A 1 204 ? -28.469 -5.040 -38.509 1.00 78.67 240 VAL A CA 1
ATOM 1612 C C . VAL A 1 204 ? -27.426 -4.076 -37.950 1.00 74.83 240 VAL A C 1
ATOM 1613 O O . VAL A 1 204 ? -26.381 -3.859 -38.583 1.00 81.47 240 VAL A O 1
ATOM 1617 N N . PRO A 1 205 ? -27.669 -3.450 -36.798 1.00 67.39 241 PRO A N 1
ATOM 1618 C CA . PRO A 1 205 ? -26.688 -2.500 -36.251 1.00 76.04 241 PRO A CA 1
ATOM 1619 C C . PRO A 1 205 ? -25.533 -3.234 -35.579 1.00 78.68 241 PRO A C 1
ATOM 1620 O O . PRO A 1 205 ? -25.728 -3.963 -34.603 1.00 79.34 241 PRO A O 1
ATOM 1624 N N . MET A 1 206 ? -24.320 -3.022 -36.096 1.00 77.80 242 MET A N 1
ATOM 1625 C CA . MET A 1 206 ? -23.128 -3.735 -35.655 1.00 73.42 242 MET A CA 1
ATOM 1626 C C . MET A 1 206 ? -22.174 -2.763 -34.987 1.00 71.30 242 MET A C 1
ATOM 1627 O O . MET A 1 206 ? -21.801 -1.751 -35.587 1.00 75.94 242 MET A O 1
ATOM 1632 N N . MET A 1 207 ? -21.801 -3.063 -33.747 1.00 69.90 243 MET A N 1
ATOM 1633 C CA . MET A 1 207 ? -20.780 -2.295 -33.056 1.00 76.64 243 MET A CA 1
ATOM 1634 C C . MET A 1 207 ? -19.425 -2.538 -33.714 1.00 79.28 243 MET A C 1
ATOM 1635 O O . MET A 1 207 ? -19.249 -3.456 -34.525 1.00 76.93 243 MET A O 1
ATOM 1640 N N . SER A 1 208 ? -18.449 -1.704 -33.381 1.00 76.66 244 SER A N 1
ATOM 1641 C CA . SER A 1 208 ? -17.192 -1.845 -34.102 1.00 80.33 244 SER A CA 1
ATOM 1642 C C . SER A 1 208 ? -16.008 -1.423 -33.246 1.00 75.68 244 SER A C 1
ATOM 1643 O O . SER A 1 208 ? -16.100 -0.509 -32.417 1.00 71.58 244 SER A O 1
ATOM 1646 N N . ASP A 1 209 ? -14.894 -2.121 -33.468 1.00 74.56 245 ASP A N 1
ATOM 1647 C CA . ASP A 1 209 ? -13.620 -1.804 -32.825 1.00 80.64 245 ASP A CA 1
ATOM 1648 C C . ASP A 1 209 ? -12.509 -2.199 -33.788 1.00 80.99 245 ASP A C 1
ATOM 1649 O O . ASP A 1 209 ? -11.941 -3.297 -33.693 1.00 76.57 245 ASP A O 1
ATOM 1654 N N . PRO A 1 210 ? -12.164 -1.316 -34.733 1.00 82.68 246 PRO A N 1
ATOM 1655 C CA . PRO A 1 210 ? -11.274 -1.724 -35.837 1.00 79.59 246 PRO A CA 1
ATOM 1656 C C . PRO A 1 210 ? -9.851 -2.046 -35.405 1.00 80.69 246 PRO A C 1
ATOM 1657 O O . PRO A 1 210 ? -9.129 -2.708 -36.163 1.00 77.42 246 PRO A O 1
ATOM 1661 N N . LYS A 1 211 ? -9.425 -1.608 -34.222 1.00 77.84 247 LYS A N 1
ATOM 1662 C CA . LYS A 1 211 ? -8.162 -2.070 -33.669 1.00 75.89 247 LYS A CA 1
ATOM 1663 C C . LYS A 1 211 ? -8.409 -2.744 -32.325 1.00 77.89 247 LYS A C 1
ATOM 1664 O O . LYS A 1 211 ? -7.892 -2.297 -31.297 1.00 78.52 247 LYS A O 1
ATOM 1670 N N . ALA A 1 212 ? -9.199 -3.817 -32.324 1.00 78.59 248 ALA A N 1
ATOM 1671 C CA . ALA A 1 212 ? -9.578 -4.484 -31.085 1.00 77.47 248 ALA A CA 1
ATOM 1672 C C . ALA A 1 212 ? -8.503 -5.472 -30.640 1.00 77.66 248 ALA A C 1
ATOM 1673 O O . ALA A 1 212 ? -7.668 -5.931 -31.427 1.00 74.31 248 ALA A O 1
ATOM 1675 N N . ILE A 1 213 ? -8.542 -5.812 -29.354 1.00 75.03 249 ILE A N 1
ATOM 1676 C CA . ILE A 1 213 ? -7.602 -6.763 -28.778 1.00 73.27 249 ILE A CA 1
ATOM 1677 C C . ILE A 1 213 ? -8.390 -7.901 -28.136 1.00 70.91 249 ILE A C 1
ATOM 1678 O O . ILE A 1 213 ? -9.337 -7.665 -27.374 1.00 70.93 249 ILE A O 1
ATOM 1683 N N . LEU A 1 214 ? -8.019 -9.133 -28.476 1.00 70.21 250 LEU A N 1
ATOM 1684 C CA . LEU A 1 214 ? -8.811 -10.304 -28.127 1.00 68.20 250 LEU A CA 1
ATOM 1685 C C . LEU A 1 214 ? -7.926 -11.538 -28.239 1.00 59.85 250 LEU A C 1
ATOM 1686 O O . LEU A 1 214 ? -6.830 -11.488 -28.800 1.00 61.90 250 LEU A O 1
ATOM 1691 N N . ARG A 1 215 ? -8.420 -12.652 -27.705 1.00 56.06 251 ARG A N 1
ATOM 1692 C CA . ARG A 1 215 ? -7.744 -13.936 -27.812 1.00 53.51 251 ARG A CA 1
ATOM 1693 C C . ARG A 1 215 ? -8.351 -14.711 -28.969 1.00 54.69 251 ARG A C 1
ATOM 1694 O O . ARG A 1 215 ? -9.578 -14.810 -29.087 1.00 50.34 251 ARG A O 1
ATOM 1702 N N . TYR A 1 216 ? -7.494 -15.242 -29.830 1.00 52.02 252 TYR A N 1
ATOM 1703 C CA . TYR A 1 216 ? -7.941 -15.773 -31.099 1.00 48.94 252 TYR A CA 1
ATOM 1704 C C . TYR A 1 216 ? -7.380 -17.170 -31.307 1.00 47.38 252 TYR A C 1
ATOM 1705 O O . TYR A 1 216 ? -6.373 -17.558 -30.705 1.00 51.42 252 TYR A O 1
ATOM 1714 N N . GLY A 1 217 ? -8.070 -17.925 -32.161 1.00 45.93 253 GLY A N 1
ATOM 1715 C CA . GLY A 1 217 ? -7.697 -19.269 -32.538 1.00 42.99 253 GLY A CA 1
ATOM 1716 C C . GLY A 1 217 ? -8.501 -19.753 -33.726 1.00 47.20 253 GLY A C 1
ATOM 1717 O O . GLY A 1 217 ? -9.733 -19.795 -33.689 1.00 50.32 253 GLY A O 1
ATOM 1718 N N . LEU A 1 218 ? -7.822 -20.109 -34.795 1.00 47.59 254 LEU A N 1
ATOM 1719 C CA . LEU A 1 218 ? -8.472 -20.652 -35.973 1.00 46.31 254 LEU A CA 1
ATOM 1720 C C . LEU A 1 218 ? -8.465 -22.169 -35.871 1.00 48.92 254 LEU A C 1
ATOM 1721 O O . LEU A 1 218 ? -7.399 -22.784 -35.787 1.00 52.05 254 LEU A O 1
ATOM 1726 N N . ASP A 1 219 ? -9.640 -22.771 -35.863 1.00 52.66 255 ASP A N 1
ATOM 1727 C CA . ASP A 1 219 ? -9.760 -24.219 -35.759 1.00 53.21 255 ASP A CA 1
ATOM 1728 C C . ASP A 1 219 ? -9.954 -24.781 -37.161 1.00 53.08 255 ASP A C 1
ATOM 1729 O O . ASP A 1 219 ? -10.992 -24.566 -37.792 1.00 56.71 255 ASP A O 1
ATOM 1734 N N . SER A 1 220 ? -8.959 -25.515 -37.644 1.00 58.15 256 SER A N 1
ATOM 1735 C CA . SER A 1 220 ? -8.989 -25.909 -39.044 1.00 60.56 256 SER A CA 1
ATOM 1736 C C . SER A 1 220 ? -9.884 -27.120 -39.280 1.00 51.75 256 SER A C 1
ATOM 1737 O O . SER A 1 220 ? -10.439 -27.259 -40.371 1.00 60.51 256 SER A O 1
ATOM 1740 N N . ASP A 1 221 ? -10.060 -27.987 -38.285 1.00 53.21 257 ASP A N 1
ATOM 1741 C CA . ASP A 1 221 ? -10.919 -29.150 -38.489 1.00 60.90 257 ASP A CA 1
ATOM 1742 C C . ASP A 1 221 ? -12.412 -28.806 -38.369 1.00 65.13 257 ASP A C 1
ATOM 1743 O O . ASP A 1 221 ? -13.230 -29.318 -39.143 1.00 66.23 257 ASP A O 1
ATOM 1748 N N . LEU A 1 222 ? -12.802 -27.937 -37.432 1.00 63.13 258 LEU A N 1
ATOM 1749 C CA . LEU A 1 222 ? -14.201 -27.506 -37.390 1.00 59.19 258 LEU A CA 1
ATOM 1750 C C . LEU A 1 222 ? -14.489 -26.347 -38.329 1.00 58.54 258 LEU A C 1
ATOM 1751 O O . LEU A 1 222 ? -15.605 -25.836 -38.313 1.00 57.88 258 LEU A O 1
ATOM 1756 N N . ASN A 1 223 ? 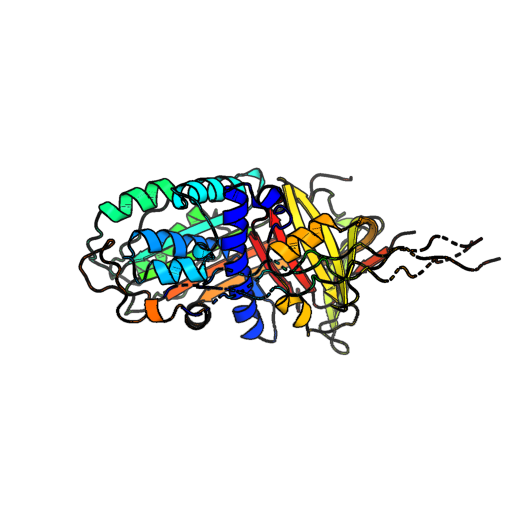-13.498 -25.882 -39.084 1.00 58.45 259 ASN A N 1
ATOM 1757 C CA . ASN A 1 223 ? -13.692 -24.854 -40.107 1.00 59.17 259 ASN A CA 1
ATOM 1758 C C . ASN A 1 223 ? -14.291 -23.566 -39.549 1.00 56.42 259 ASN A C 1
ATOM 1759 O O . ASN A 1 223 ? -15.171 -22.959 -40.160 1.00 61.69 259 ASN A O 1
ATOM 1764 N N . CYS A 1 224 ? -13.789 -23.119 -38.404 1.00 49.39 260 CYS A N 1
ATOM 1765 C CA . CYS A 1 224 ? -14.242 -21.868 -37.823 1.00 47.95 260 CYS A CA 1
ATOM 1766 C C . CYS A 1 224 ? -13.097 -21.166 -37.110 1.00 52.07 260 CYS A C 1
ATOM 1767 O O . CYS A 1 224 ? -12.109 -21.782 -36.700 1.00 48.69 260 CYS A O 1
ATOM 1770 N N . LYS A 1 225 ? -13.251 -19.858 -36.956 1.00 48.04 261 LYS A N 1
ATOM 1771 C CA . LYS A 1 225 ? -12.346 -19.057 -36.156 1.00 46.97 261 LYS A CA 1
ATOM 1772 C C . LYS A 1 225 ? -13.055 -18.649 -34.878 1.00 49.90 261 LYS A C 1
ATOM 1773 O O . LYS A 1 225 ? -14.256 -18.354 -34.884 1.00 53.28 261 LYS A O 1
ATOM 1779 N N . ILE A 1 226 ? -12.308 -18.658 -33.783 1.00 49.07 262 ILE A N 1
ATOM 1780 C CA . ILE A 1 226 ? -12.842 -18.495 -32.439 1.00 46.91 262 ILE A CA 1
ATOM 1781 C C . ILE A 1 226 ? -12.149 -17.306 -31.808 1.00 49.37 262 ILE A C 1
ATOM 1782 O O . ILE A 1 226 ? -10.914 -17.250 -31.776 1.00 57.95 262 ILE A O 1
ATOM 1787 N N . ALA A 1 227 ? -12.926 -16.365 -31.310 1.00 45.90 263 ALA A N 1
ATOM 1788 C CA . ALA A 1 227 ? -12.395 -15.214 -30.601 1.00 51.12 263 ALA A CA 1
ATOM 1789 C C . ALA A 1 227 ? -13.061 -15.147 -29.238 1.00 49.58 263 ALA A C 1
ATOM 1790 O O . ALA A 1 227 ? -14.195 -15.596 -29.071 1.00 51.38 263 ALA A O 1
ATOM 1792 N N . GLN A 1 228 ? -12.349 -14.589 -28.261 1.00 51.22 264 GLN A N 1
ATOM 1793 C CA . GLN A 1 228 ? -12.829 -14.508 -26.888 1.00 48.33 264 GLN A CA 1
ATOM 1794 C C . GLN A 1 228 ? -12.756 -13.064 -26.426 1.00 52.10 264 GLN A C 1
ATOM 1795 O O . GLN A 1 228 ? -11.685 -12.451 -26.470 1.00 53.70 264 GLN A O 1
ATOM 1801 N N . LEU A 1 229 ? -13.894 -12.522 -25.995 1.00 51.97 265 LEU A N 1
ATOM 1802 C CA . LEU A 1 229 ? -13.994 -11.160 -25.493 1.00 53.77 265 LEU A CA 1
ATOM 1803 C C . LEU A 1 229 ? -14.231 -11.174 -23.989 1.00 60.08 265 LEU A C 1
ATOM 1804 O O . LEU A 1 229 ? -15.033 -11.975 -23.490 1.00 55.87 265 LEU A O 1
ATOM 1809 N N . PRO A 1 230 ? -13.524 -10.329 -23.241 1.00 61.68 266 PRO A N 1
ATOM 1810 C CA . PRO A 1 230 ? -13.664 -10.339 -21.780 1.00 58.34 266 PRO A CA 1
ATOM 1811 C C . PRO A 1 230 ? -14.769 -9.419 -21.286 1.00 57.42 266 PRO A C 1
ATOM 1812 O O . PRO A 1 230 ? -14.972 -8.316 -21.800 1.00 57.50 266 PRO A O 1
ATOM 1816 N N . LEU A 1 231 ? -15.491 -9.914 -20.274 1.00 58.46 267 LEU A N 1
ATOM 1817 C CA . LEU A 1 231 ? -16.600 -9.236 -19.611 1.00 61.25 267 LEU A CA 1
ATOM 1818 C C . LEU A 1 231 ? -16.231 -8.910 -18.167 1.00 62.71 267 LEU A C 1
ATOM 1819 O O . LEU A 1 231 ? -15.532 -9.680 -17.501 1.00 68.09 267 LEU A O 1
ATOM 1824 N N . THR A 1 232 ? -16.724 -7.771 -17.677 1.00 65.03 268 THR A N 1
ATOM 1825 C CA . THR A 1 232 ? -16.627 -7.371 -16.269 1.00 68.86 268 THR A CA 1
ATOM 1826 C C . THR A 1 232 ? -16.928 -8.535 -15.319 1.00 67.98 268 THR A C 1
ATOM 1827 O O . THR A 1 232 ? -17.533 -9.533 -15.724 1.00 70.88 268 THR A O 1
ATOM 1831 N N . GLY A 1 233 ? -16.504 -8.447 -14.060 1.00 62.32 269 GLY A N 1
ATOM 1832 C CA . GLY A 1 233 ? -16.844 -9.506 -13.127 1.00 64.25 269 GLY A CA 1
ATOM 1833 C C . GLY A 1 233 ? -16.280 -10.861 -13.484 1.00 65.74 269 GLY A C 1
ATOM 1834 O O . GLY A 1 233 ? -16.809 -11.884 -13.037 1.00 65.02 269 GLY A O 1
ATOM 1835 N N . SER A 1 234 ? -15.237 -10.891 -14.317 1.00 62.18 270 SER A N 1
ATOM 1836 C CA . SER A 1 234 ? -14.450 -12.093 -14.597 1.00 58.42 270 SER A CA 1
ATOM 1837 C C . SER A 1 234 ? -15.271 -13.134 -15.359 1.00 57.39 270 SER A C 1
ATOM 1838 O O . SER A 1 234 ? -15.358 -14.301 -14.970 1.00 57.65 270 SER A O 1
ATOM 1841 N N . MET A 1 235 ? -15.869 -12.696 -16.464 1.00 57.31 271 MET A N 1
ATOM 1842 C CA . MET A 1 235 ? -16.565 -13.569 -17.396 1.00 56.82 271 MET A CA 1
ATOM 1843 C C . MET A 1 235 ? -16.062 -13.293 -18.803 1.00 52.65 271 MET A C 1
ATOM 1844 O O . MET A 1 235 ? -15.290 -12.361 -19.041 1.00 54.96 271 MET A O 1
ATOM 1849 N N . SER A 1 236 ? -16.550 -14.080 -19.755 1.00 51.36 272 SER A N 1
ATOM 1850 C CA . SER A 1 236 ? -16.142 -13.872 -21.129 1.00 52.49 272 SER A CA 1
ATOM 1851 C C . SER A 1 236 ? -17.140 -14.552 -22.059 1.00 52.79 272 SER A C 1
ATOM 1852 O O . SER A 1 236 ? -17.733 -15.581 -21.718 1.00 48.88 272 SER A O 1
ATOM 1855 N N . ILE A 1 237 ? -17.320 -13.952 -23.240 1.00 53.75 273 ILE A N 1
ATOM 1856 C CA . ILE A 1 237 ? -18.051 -14.557 -24.344 1.00 47.70 273 ILE A CA 1
ATOM 1857 C C . ILE A 1 237 ? -17.052 -15.119 -25.361 1.00 56.09 273 ILE A C 1
ATOM 1858 O O . ILE A 1 237 ? -16.111 -14.427 -25.776 1.00 55.61 273 ILE A O 1
ATOM 1863 N N . ILE A 1 238 ? -17.225 -16.390 -25.724 1.00 50.74 274 ILE A N 1
ATOM 1864 C CA . ILE A 1 238 ? -16.406 -17.074 -26.725 1.00 47.24 274 ILE A CA 1
ATOM 1865 C C . ILE A 1 238 ? -17.263 -17.268 -27.964 1.00 52.15 274 ILE A C 1
ATOM 1866 O O . ILE A 1 238 ? -18.277 -17.979 -27.916 1.00 52.14 274 ILE A O 1
ATOM 1871 N N . PHE A 1 239 ? -16.873 -16.648 -29.070 1.00 48.25 275 PHE A N 1
ATOM 1872 C CA . PHE A 1 239 ? -17.670 -16.728 -30.286 1.00 50.16 275 PHE A CA 1
ATOM 1873 C C . PHE A 1 239 ? -17.123 -17.824 -31.184 1.00 49.35 275 PHE A C 1
ATOM 1874 O O . PHE A 1 239 ? -15.926 -18.104 -31.184 1.00 44.17 275 PHE A O 1
ATOM 1882 N N . PHE A 1 240 ? -18.009 -18.436 -31.965 1.00 48.43 276 PHE A N 1
ATOM 1883 C CA . PHE A 1 240 ? -17.611 -19.443 -32.940 1.00 44.71 276 PHE A CA 1
ATOM 1884 C C . PHE A 1 240 ? -18.080 -18.953 -34.296 1.00 49.29 276 PHE A C 1
ATOM 1885 O O . PHE A 1 240 ? -19.287 -18.831 -34.525 1.00 51.54 276 PHE A O 1
ATOM 1893 N N . LEU A 1 241 ? -17.124 -18.676 -35.188 1.00 52.08 277 LEU A N 1
ATOM 1894 C CA . LEU A 1 241 ? -17.390 -18.002 -36.458 1.00 52.57 277 LEU A CA 1
ATOM 1895 C C . LEU A 1 241 ? -16.921 -18.859 -37.625 1.00 54.25 277 LEU A C 1
ATOM 1896 O O . LEU A 1 241 ? -15.722 -18.874 -37.941 1.00 51.34 277 LEU A O 1
ATOM 1901 N N . PRO A 1 242 ? -17.813 -19.575 -38.309 1.00 61.58 278 PRO A N 1
ATOM 1902 C CA . PRO A 1 242 ? -17.361 -20.431 -39.414 1.00 62.08 278 PRO A CA 1
ATOM 1903 C C . PRO A 1 242 ? -16.680 -19.625 -40.513 1.00 64.36 278 PRO A C 1
ATOM 1904 O O . PRO A 1 242 ? -16.832 -18.405 -40.628 1.00 66.65 278 PRO A O 1
ATOM 1908 N N . LEU A 1 243 ? -15.870 -20.330 -41.300 1.00 63.56 279 LEU A N 1
ATOM 1909 C CA . LEU A 1 243 ? -15.175 -19.691 -42.410 1.00 68.96 279 LEU A CA 1
ATOM 1910 C C . LEU A 1 243 ? -16.148 -19.372 -43.541 1.00 72.21 279 LEU A C 1
ATOM 1911 O O . LEU A 1 243 ? -16.317 -18.207 -43.928 1.00 74.03 279 LEU A O 1
ATOM 1916 N N . THR A 1 244 ? -16.822 -20.395 -44.063 1.00 71.35 280 THR A N 1
ATOM 1917 C CA . THR A 1 244 ? -17.875 -20.153 -45.032 1.00 69.54 280 THR A CA 1
ATOM 1918 C C . THR A 1 244 ? -19.043 -19.446 -44.349 1.00 72.28 280 THR A C 1
ATOM 1919 O O . THR A 1 244 ? -19.158 -19.423 -43.120 1.00 77.39 280 THR A O 1
ATOM 1923 N N . VAL A 1 245 ? -19.898 -18.829 -45.160 1.00 78.66 281 VAL A N 1
ATOM 1924 C CA . VAL A 1 245 ? -21.155 -18.273 -44.676 1.00 72.25 281 VAL A CA 1
ATOM 1925 C C . VAL A 1 245 ? -22.175 -19.403 -44.759 1.00 70.85 281 VAL A C 1
ATOM 1926 O O . VAL A 1 245 ? -22.670 -19.736 -45.836 1.00 71.36 281 VAL A O 1
ATOM 1930 N N . THR A 1 246 ? -22.462 -20.018 -43.614 1.00 71.70 282 THR A N 1
ATOM 1931 C CA . THR A 1 246 ? -23.336 -21.181 -43.564 1.00 67.55 282 THR A CA 1
ATOM 1932 C C . THR A 1 246 ? -24.057 -21.211 -42.222 1.00 74.20 282 THR A C 1
ATOM 1933 O O . THR A 1 246 ? -23.471 -20.912 -41.175 1.00 77.08 282 THR A O 1
ATOM 1937 N N . GLN A 1 247 ? -25.338 -21.560 -42.269 1.00 72.91 283 GLN A N 1
ATOM 1938 C CA . GLN A 1 247 ? -26.118 -21.836 -41.074 1.00 73.02 283 GLN A CA 1
ATOM 1939 C C . GLN A 1 247 ? -25.866 -23.233 -40.522 1.00 72.78 283 GLN A C 1
ATOM 1940 O O . GLN A 1 247 ? -26.424 -23.576 -39.467 1.00 72.57 283 GLN A O 1
ATOM 1946 N N . ASN A 1 248 ? -25.054 -24.041 -41.209 1.00 71.05 284 ASN A N 1
ATOM 1947 C CA . ASN A 1 248 ? -24.668 -25.362 -40.722 1.00 68.99 284 ASN A CA 1
ATOM 1948 C C . ASN A 1 248 ? -23.578 -25.159 -39.689 1.00 66.37 284 ASN A C 1
ATOM 1949 O O . ASN A 1 248 ? -22.420 -24.927 -40.032 1.00 64.81 284 ASN A O 1
ATOM 1954 N N . LEU A 1 249 ? -23.957 -25.233 -38.418 1.00 59.53 285 LEU A N 1
ATOM 1955 C CA . LEU A 1 249 ? -23.018 -25.154 -37.318 1.00 54.53 285 LEU A CA 1
ATOM 1956 C C . LEU A 1 249 ? -22.837 -26.510 -36.655 1.00 59.60 285 LEU A C 1
ATOM 1957 O O . LEU A 1 249 ? -22.247 -26.589 -35.575 1.00 62.21 285 LEU A O 1
ATOM 1962 N N . THR A 1 250 ? -23.263 -27.586 -37.328 1.00 50.74 286 THR A N 1
ATOM 1963 C CA . THR A 1 250 ? -23.419 -28.879 -36.667 1.00 58.79 286 THR A CA 1
ATOM 1964 C C . THR A 1 250 ? -22.119 -29.433 -36.096 1.00 62.09 286 THR A C 1
ATOM 1965 O O . THR A 1 250 ? -22.150 -30.142 -35.085 1.00 63.28 286 THR A O 1
ATOM 1969 N N . MET A 1 251 ? -20.973 -29.148 -36.712 1.00 66.09 287 MET A N 1
ATOM 1970 C CA . MET A 1 251 ? -19.745 -29.741 -36.195 1.00 63.19 287 MET A CA 1
ATOM 1971 C C . MET A 1 251 ? -19.230 -28.995 -34.971 1.00 56.46 287 MET A C 1
ATOM 1972 O O . MET A 1 251 ? -18.685 -29.617 -34.055 1.00 57.41 287 MET A O 1
ATOM 1977 N N . ILE A 1 252 ? -19.395 -27.673 -34.944 1.00 57.85 288 ILE A N 1
ATOM 1978 C CA . ILE A 1 252 ? -19.151 -26.907 -33.727 1.00 57.72 288 ILE A CA 1
ATOM 1979 C C . ILE A 1 252 ? -20.032 -27.415 -32.595 1.00 53.56 288 ILE A C 1
ATOM 1980 O O . ILE A 1 252 ? -19.555 -27.741 -31.502 1.00 49.68 288 ILE A O 1
ATOM 1985 N N . GLU A 1 253 ? -21.337 -27.476 -32.850 1.00 57.03 289 GLU A N 1
ATOM 1986 C CA . GLU A 1 253 ? -22.311 -27.813 -31.823 1.00 50.40 289 GLU A CA 1
ATOM 1987 C C . GLU A 1 253 ? -22.110 -29.232 -31.313 1.00 58.10 289 GLU A C 1
ATOM 1988 O O . GLU A 1 253 ? -22.273 -29.500 -30.110 1.00 49.01 289 GLU A O 1
ATOM 1994 N N . GLU A 1 254 ? -21.743 -30.155 -32.207 1.00 58.98 290 GLU A N 1
ATOM 1995 C CA . GLU A 1 254 ? -21.465 -31.521 -31.781 1.00 61.55 290 GLU A CA 1
ATOM 1996 C C . GLU A 1 254 ? -20.236 -31.623 -30.887 1.00 56.93 290 GLU A C 1
ATOM 1997 O O . GLU A 1 254 ? -20.060 -32.655 -30.233 1.00 60.09 290 GLU A O 1
ATOM 2003 N N . SER A 1 255 ? -19.411 -30.579 -30.802 1.00 48.68 291 SER A N 1
ATOM 2004 C CA . SER A 1 255 ? -18.178 -30.670 -30.036 1.00 55.99 291 SER A CA 1
ATOM 2005 C C . SER A 1 255 ? -18.215 -29.902 -28.729 1.00 55.97 291 SER A C 1
ATOM 2006 O O . SER A 1 255 ? -17.283 -30.050 -27.921 1.00 49.81 291 SER A O 1
ATOM 2009 N N . LEU A 1 256 ? -19.259 -29.104 -28.480 1.00 50.01 292 LEU A N 1
ATOM 2010 C CA . LEU A 1 256 ? -19.266 -28.303 -27.264 1.00 45.00 292 LEU A CA 1
ATOM 2011 C C . LEU A 1 256 ? -19.393 -29.196 -26.035 1.00 50.79 292 LEU A C 1
ATOM 2012 O O . LEU A 1 256 ? -20.345 -29.974 -25.909 1.00 45.97 292 LEU A O 1
ATOM 2017 N N . THR A 1 257 ? -18.381 -29.113 -25.170 1.00 52.12 293 THR A N 1
ATOM 2018 C CA . THR A 1 257 ? -18.395 -29.619 -23.809 1.00 46.73 293 THR A CA 1
ATOM 2019 C C . THR A 1 257 ? -17.644 -28.603 -22.961 1.00 49.24 293 THR A C 1
ATOM 2020 O O . THR A 1 257 ? -17.029 -27.663 -23.481 1.00 46.90 293 THR A O 1
ATOM 2024 N N . SER A 1 258 ? -17.682 -28.790 -21.640 1.00 49.65 294 SER A N 1
ATOM 2025 C CA . SER A 1 258 ? -16.912 -27.893 -20.781 1.00 54.89 294 SER A CA 1
ATOM 2026 C C . SER A 1 258 ? -15.402 -28.095 -20.951 1.00 48.21 294 SER A C 1
ATOM 2027 O O . SER A 1 258 ? -14.644 -27.129 -20.833 1.00 42.51 294 SER A O 1
ATOM 2030 N N . GLU A 1 259 ? -14.961 -29.326 -21.249 1.00 46.49 295 GLU A N 1
ATOM 2031 C CA . GLU A 1 259 ? -13.538 -29.631 -21.418 1.00 50.77 295 GLU A CA 1
ATOM 2032 C C . GLU A 1 259 ? -12.991 -29.142 -22.750 1.00 51.49 295 GLU A C 1
ATOM 2033 O O . GLU A 1 259 ? -11.805 -28.785 -22.839 1.00 50.18 295 GLU A O 1
ATOM 2039 N N . PHE A 1 260 ? -13.830 -29.179 -23.789 1.00 49.56 296 PHE A N 1
ATOM 2040 C CA . PHE A 1 260 ? -13.503 -28.589 -25.079 1.00 45.99 296 PHE A CA 1
ATOM 2041 C C . PHE A 1 260 ? -13.448 -27.069 -24.983 1.00 49.58 296 PHE A C 1
ATOM 2042 O O . PHE A 1 260 ? -12.492 -26.439 -25.459 1.00 50.73 296 PHE A O 1
ATOM 2050 N N . ILE A 1 261 ? -14.453 -26.463 -24.347 1.00 43.37 297 ILE A N 1
ATOM 2051 C CA . ILE A 1 261 ? -14.432 -25.019 -24.111 1.00 46.84 297 ILE A CA 1
ATOM 2052 C C . ILE A 1 261 ? -13.212 -24.621 -23.281 1.00 47.59 297 ILE A C 1
ATOM 2053 O O . ILE A 1 261 ? -12.609 -23.565 -23.507 1.00 49.88 297 ILE A O 1
ATOM 2058 N N . HIS A 1 262 ? -12.823 -25.461 -22.311 1.00 48.14 298 HIS A N 1
ATOM 2059 C CA . HIS A 1 262 ? -11.705 -25.117 -21.434 1.00 46.83 298 HIS A CA 1
ATOM 2060 C C . HIS A 1 262 ? -10.370 -25.181 -22.174 1.00 50.14 298 HIS A C 1
ATOM 2061 O O . HIS A 1 262 ? -9.499 -24.334 -21.954 1.00 48.11 298 HIS A O 1
ATOM 2068 N N . ASP A 1 263 ? -10.185 -26.185 -23.045 1.00 50.72 299 ASP A N 1
ATOM 2069 C CA . ASP A 1 263 ? -8.960 -26.263 -23.844 1.00 51.52 299 ASP A CA 1
ATOM 2070 C C . ASP A 1 263 ? -8.866 -25.112 -24.838 1.00 50.70 299 ASP A C 1
ATOM 2071 O O . ASP A 1 263 ? -7.764 -24.635 -25.121 1.00 54.58 299 ASP A O 1
ATOM 2076 N N . ILE A 1 264 ? -9.999 -24.662 -25.384 1.00 49.03 300 ILE A N 1
ATOM 2077 C CA . ILE A 1 264 ? -9.999 -23.444 -26.192 1.00 50.74 300 ILE A CA 1
ATOM 2078 C C . ILE A 1 264 ? -9.460 -22.275 -25.383 1.00 49.78 300 ILE A C 1
ATOM 2079 O O . ILE A 1 264 ? -8.581 -21.535 -25.833 1.00 48.82 300 ILE A O 1
ATOM 2084 N N . ASP A 1 265 ? -10.004 -22.080 -24.179 1.00 54.27 301 ASP A N 1
ATOM 2085 C CA . ASP A 1 265 ? -9.565 -20.966 -23.352 1.00 52.74 301 ASP A CA 1
ATOM 2086 C C . ASP A 1 265 ? -8.088 -21.093 -22.988 1.00 51.35 301 ASP A C 1
ATOM 2087 O O . ASP A 1 265 ? -7.410 -20.084 -22.762 1.00 49.33 301 ASP A O 1
ATOM 2092 N N . ARG A 1 266 ? -7.569 -22.318 -22.928 1.00 48.07 302 ARG A N 1
ATOM 2093 C CA . ARG A 1 266 ? -6.147 -22.482 -22.654 1.00 50.42 302 ARG A CA 1
ATOM 2094 C C . ARG A 1 266 ? -5.305 -22.061 -23.853 1.00 52.96 302 ARG A C 1
ATOM 2095 O O . ARG A 1 266 ? -4.273 -21.401 -23.693 1.00 58.57 302 ARG A O 1
ATOM 2103 N N . GLU A 1 267 ? -5.740 -22.414 -25.061 1.00 51.88 303 GLU A N 1
ATOM 2104 C CA . GLU A 1 267 ? -4.911 -22.312 -26.247 1.00 43.99 303 GLU A CA 1
ATOM 2105 C C . GLU A 1 267 ? -5.182 -21.077 -27.091 1.00 48.12 303 GLU A C 1
ATOM 2106 O O . GLU A 1 267 ? -4.478 -20.870 -28.075 1.00 50.32 303 GLU A O 1
ATOM 2112 N N . LEU A 1 268 ? -6.171 -20.252 -26.753 1.00 52.62 304 LEU A N 1
ATOM 2113 C CA . LEU A 1 268 ? -6.397 -19.047 -27.546 1.00 53.61 304 LEU A CA 1
ATOM 2114 C C . LEU A 1 268 ? -5.201 -18.115 -27.392 1.00 50.94 304 LEU A C 1
ATOM 2115 O O . LEU A 1 268 ? -4.599 -18.033 -26.324 1.00 52.68 304 LEU A O 1
ATOM 2120 N N . LYS A 1 269 ? -4.849 -17.416 -28.463 1.00 49.42 305 LYS A N 1
ATOM 2121 C CA . LYS A 1 269 ? -3.697 -16.523 -28.455 1.00 58.36 305 LYS A CA 1
ATOM 2122 C C . LYS A 1 269 ? -4.169 -15.082 -28.602 1.00 57.37 305 LYS A C 1
ATOM 2123 O O . LYS A 1 269 ? -5.103 -14.802 -29.363 1.00 55.05 305 LYS A O 1
ATOM 2129 N N . THR A 1 270 ? -3.517 -14.176 -27.866 1.00 59.58 306 THR A N 1
ATOM 2130 C CA . THR A 1 270 ? -3.831 -12.750 -27.911 1.00 58.50 306 THR A CA 1
ATOM 2131 C C . THR A 1 270 ? -3.337 -12.128 -29.211 1.00 59.31 306 THR A C 1
ATOM 2132 O O . THR A 1 270 ? -2.183 -12.317 -29.591 1.00 69.49 306 THR A O 1
ATOM 2136 N N . ILE A 1 271 ? -4.207 -11.380 -29.889 1.00 57.31 307 ILE A N 1
ATOM 2137 C CA . ILE A 1 271 ? -3.906 -10.758 -31.173 1.00 53.19 307 ILE A CA 1
ATOM 2138 C C . ILE A 1 271 ? -4.588 -9.398 -31.213 1.00 62.83 307 ILE A C 1
ATOM 2139 O O . ILE A 1 271 ? -5.365 -9.044 -30.329 1.00 64.79 307 ILE A O 1
ATOM 2144 N N . GLN A 1 272 ? -4.286 -8.637 -32.262 1.00 72.63 308 GLN A N 1
ATOM 2145 C CA . GLN A 1 272 ? -5.057 -7.461 -32.645 1.00 75.00 308 GLN A CA 1
ATOM 2146 C C . GLN A 1 272 ? -6.003 -7.860 -33.762 1.00 70.27 308 GLN A C 1
ATOM 2147 O O . GLN A 1 272 ? -5.636 -8.641 -34.643 1.00 69.45 308 GLN A O 1
ATOM 2153 N N . ALA A 1 273 ? -7.214 -7.320 -33.741 1.00 74.54 309 ALA A N 1
ATOM 2154 C CA . ALA A 1 273 ? -8.154 -7.719 -34.774 1.00 75.93 309 ALA A CA 1
ATOM 2155 C C . ALA A 1 273 ? -9.096 -6.576 -35.117 1.00 72.90 309 ALA A C 1
ATOM 2156 O O . ALA A 1 273 ? -9.377 -5.704 -34.289 1.00 71.80 309 ALA A O 1
ATOM 2158 N N . VAL A 1 274 ? -9.541 -6.582 -36.372 1.00 69.59 310 VAL A N 1
ATOM 2159 C CA . VAL A 1 274 ? -10.647 -5.757 -36.854 1.00 72.49 310 VAL A CA 1
ATOM 2160 C C . VAL A 1 274 ? -11.927 -6.498 -36.466 1.00 74.50 310 VAL A C 1
ATOM 2161 O O . VAL A 1 274 ? -12.302 -7.482 -37.112 1.00 69.77 310 VAL A O 1
ATOM 2165 N N . LEU A 1 275 ? -12.591 -6.047 -35.400 1.00 69.02 311 LEU A N 1
ATOM 2166 C CA . LEU A 1 275 ? -13.706 -6.773 -34.800 1.00 70.00 311 LEU A CA 1
ATOM 2167 C C . LEU A 1 275 ? -15.018 -6.025 -34.998 1.00 66.50 311 LEU A C 1
ATOM 2168 O O . LEU A 1 275 ? -15.131 -4.850 -34.633 1.00 67.58 311 LEU A O 1
ATOM 2173 N N . THR A 1 276 ? -16.011 -6.716 -35.550 1.00 64.29 312 THR A N 1
ATOM 2174 C CA . THR A 1 276 ? -17.378 -6.203 -35.604 1.00 74.78 312 THR A CA 1
ATOM 2175 C C . THR A 1 276 ? -18.328 -7.212 -34.971 1.00 69.34 312 THR A C 1
ATOM 2176 O O . THR A 1 276 ? -18.383 -8.373 -35.374 1.00 64.86 312 THR A O 1
ATOM 2180 N N . VAL A 1 277 ? -19.089 -6.755 -33.958 1.00 74.57 313 VAL A N 1
ATOM 2181 C CA . VAL A 1 277 ? -20.074 -7.567 -33.274 1.00 72.35 313 VAL A CA 1
ATOM 2182 C C . VAL A 1 277 ? -21.437 -6.857 -33.385 1.00 67.71 313 VAL A C 1
ATOM 2183 O O . VAL A 1 277 ? -21.522 -5.676 -33.073 1.00 67.66 313 VAL A O 1
ATOM 2187 N N . PRO A 1 278 ? -22.490 -7.552 -33.801 1.00 72.09 314 PRO A N 1
ATOM 2188 C CA . PRO A 1 278 ? -23.807 -6.900 -33.839 1.00 68.76 314 PRO A CA 1
ATOM 2189 C C . PRO A 1 278 ? -24.382 -6.750 -32.443 1.00 68.11 314 PRO A C 1
ATOM 2190 O O . PRO A 1 278 ? -24.006 -7.452 -31.502 1.00 67.68 314 PRO A O 1
ATOM 2194 N N . LYS A 1 279 ? -25.298 -5.797 -32.306 1.00 71.94 315 LYS A N 1
ATOM 2195 C CA . LYS A 1 279 ? -26.043 -5.691 -31.061 1.00 67.40 315 LYS A CA 1
ATOM 2196 C C . LYS A 1 279 ? -26.947 -6.911 -30.915 1.00 61.96 315 LYS A C 1
ATOM 2197 O O . LYS A 1 279 ? -27.454 -7.453 -31.903 1.00 52.44 315 LYS A O 1
ATOM 2203 N N . LEU A 1 280 ? -27.101 -7.379 -29.680 1.00 59.68 316 LEU A N 1
ATOM 2204 C CA . LEU A 1 280 ? -27.893 -8.570 -29.413 1.00 66.91 316 LEU A CA 1
ATOM 2205 C C . LEU A 1 280 ? -28.853 -8.303 -28.257 1.00 58.02 316 LEU A C 1
ATOM 2206 O O . LEU A 1 280 ? -28.440 -7.849 -27.185 1.00 60.23 316 LEU A O 1
ATOM 2211 N N . LYS A 1 281 ? -30.135 -8.557 -28.507 1.00 59.11 317 LYS A N 1
ATOM 2212 C CA . LYS A 1 281 ? -31.198 -8.453 -27.504 1.00 62.41 317 LYS A CA 1
ATOM 2213 C C . LYS A 1 281 ? -32.217 -9.539 -27.819 1.00 57.38 317 LYS A C 1
ATOM 2214 O O . LYS A 1 281 ? -32.870 -9.489 -28.866 1.00 52.79 317 LYS A O 1
ATOM 2220 N N . LEU A 1 282 ? -32.349 -10.534 -26.951 1.00 60.01 318 LEU A N 1
ATOM 2221 C CA . LEU A 1 282 ? -33.281 -11.610 -27.256 1.00 63.83 318 LEU A CA 1
ATOM 2222 C C . LEU A 1 282 ? -33.984 -12.083 -26.001 1.00 60.13 318 LEU A C 1
ATOM 2223 O O . LEU A 1 282 ? -33.529 -11.865 -24.873 1.00 57.72 318 LEU A O 1
ATOM 2228 N N . SER A 1 283 ? -35.095 -12.775 -26.235 1.00 63.76 319 SER A N 1
ATOM 2229 C CA . SER A 1 283 ? -35.899 -13.374 -25.190 1.00 58.95 319 SER A CA 1
ATOM 2230 C C . SER A 1 283 ? -36.238 -14.794 -25.607 1.00 61.10 319 SER A C 1
ATOM 2231 O O . SER A 1 283 ? -36.156 -15.162 -26.784 1.00 57.99 319 SER A O 1
ATOM 2234 N N . PHE A 1 284 ? -36.618 -15.589 -24.617 1.00 61.00 320 PHE A N 1
ATOM 2235 C CA . PHE A 1 284 ? -37.169 -16.910 -24.864 1.00 55.65 320 PHE A CA 1
ATOM 2236 C C . PHE A 1 284 ? -38.161 -17.203 -23.754 1.00 59.43 320 PHE A C 1
ATOM 2237 O O . PHE A 1 284 ? -37.870 -16.972 -22.575 1.00 55.80 320 PHE A O 1
ATOM 2245 N N . GLU A 1 285 ? -39.347 -17.664 -24.136 1.00 63.20 321 GLU A N 1
ATOM 2246 C CA . GLU A 1 285 ? -40.283 -18.252 -23.190 1.00 51.08 321 GLU A CA 1
ATOM 2247 C C . GLU A 1 285 ? -40.788 -19.531 -23.819 1.00 55.31 321 GLU A C 1
ATOM 2248 O O . GLU A 1 285 ? -41.315 -19.507 -24.937 1.00 58.46 321 GLU A O 1
ATOM 2254 N N . GLY A 1 286 ? -40.600 -20.641 -23.122 1.00 50.15 322 GLY A N 1
ATOM 2255 C CA . GLY A 1 286 ? -40.806 -21.918 -23.759 1.00 51.59 322 GLY A CA 1
ATOM 2256 C C . GLY A 1 286 ? -40.748 -23.080 -22.806 1.00 50.08 322 GLY A C 1
ATOM 2257 O O . GLY A 1 286 ? -40.092 -23.019 -21.769 1.00 62.60 322 GLY A O 1
ATOM 2258 N N . GLU A 1 287 ? -41.396 -24.184 -23.193 1.00 59.31 323 GLU A N 1
ATOM 2259 C CA . GLU A 1 287 ? -41.398 -25.425 -22.370 1.00 60.34 323 GLU A CA 1
ATOM 2260 C C . GLU A 1 287 ? -40.341 -26.389 -22.925 1.00 61.45 323 GLU A C 1
ATOM 2261 O O . GLU A 1 287 ? -40.466 -26.785 -24.101 1.00 66.59 323 GLU A O 1
ATOM 2267 N N . LEU A 1 288 ? -39.344 -26.747 -22.107 1.00 51.41 324 LEU A N 1
ATOM 2268 C CA . LEU A 1 288 ? -38.280 -27.646 -22.534 1.00 54.37 324 LEU A CA 1
ATOM 2269 C C . LEU A 1 288 ? -38.574 -29.101 -22.189 1.00 52.58 324 LEU A C 1
ATOM 2270 O O . LEU A 1 288 ? -37.667 -29.937 -22.221 1.00 55.74 324 LEU A O 1
ATOM 2275 N N . THR A 1 289 ? -39.843 -29.432 -21.947 1.00 54.20 325 THR A N 1
ATOM 2276 C CA . THR A 1 289 ? -40.212 -30.747 -21.425 1.00 55.34 325 THR A CA 1
ATOM 2277 C C . THR A 1 289 ? -39.760 -31.885 -22.341 1.00 59.29 325 THR A C 1
ATOM 2278 O O . THR A 1 289 ? -39.205 -32.886 -21.870 1.00 60.34 325 THR A O 1
ATOM 2282 N N . LYS A 1 290 ? -39.985 -31.757 -23.654 1.00 57.03 326 LYS A N 1
ATOM 2283 C CA . LYS A 1 290 ? -39.692 -32.877 -24.546 1.00 58.37 326 LYS A CA 1
ATOM 2284 C C . LYS A 1 290 ? -38.190 -33.069 -24.732 1.00 65.72 326 LYS A C 1
ATOM 2285 O O . LYS A 1 290 ? -37.711 -34.207 -24.810 1.00 67.31 326 LYS A O 1
ATOM 2291 N N . SER A 1 291 ? -37.429 -31.976 -24.805 1.00 63.08 327 SER A N 1
ATOM 2292 C CA . SER A 1 291 ? -35.978 -32.113 -24.908 1.00 62.60 327 SER A CA 1
ATOM 2293 C C . SER A 1 291 ? -35.402 -32.846 -23.701 1.00 63.20 327 SER A C 1
ATOM 2294 O O . SER A 1 291 ? -34.483 -33.660 -23.841 1.00 59.37 327 SER A O 1
ATOM 2297 N N . LEU A 1 292 ? -35.969 -32.621 -22.515 1.00 66.47 328 LEU A N 1
ATOM 2298 C CA . LEU A 1 292 ? -35.522 -33.376 -21.348 1.00 63.71 328 LEU A CA 1
ATOM 2299 C C . LEU A 1 292 ? -35.895 -34.852 -21.454 1.00 67.68 328 LEU A C 1
ATOM 2300 O O . LEU A 1 292 ? -35.126 -35.721 -21.025 1.00 60.88 328 LEU A O 1
ATOM 2305 N N . GLN A 1 293 ? -37.061 -35.157 -22.035 1.00 68.75 329 GLN A N 1
ATOM 2306 C CA . GLN A 1 293 ? -37.522 -36.543 -22.105 1.00 69.66 329 GLN A CA 1
ATOM 2307 C C . GLN A 1 293 ? -36.539 -37.426 -22.868 1.00 69.51 329 GLN A C 1
ATOM 2308 O O . GLN A 1 293 ? -36.165 -38.507 -22.399 1.00 70.33 329 GLN A O 1
ATOM 2314 N N . ASP A 1 294 ? -36.119 -36.994 -24.053 1.00 64.80 330 ASP A N 1
ATOM 2315 C CA . ASP A 1 294 ? -35.125 -37.750 -24.802 1.00 67.17 330 ASP A CA 1
ATOM 2316 C C . ASP A 1 294 ? -33.691 -37.392 -24.394 1.00 73.83 330 ASP A C 1
ATOM 2317 O O . ASP A 1 294 ? -32.734 -37.668 -25.131 1.00 74.63 330 ASP A O 1
ATOM 2322 N N . MET A 1 295 ? -33.530 -36.770 -23.231 1.00 70.42 331 MET A N 1
ATOM 2323 C CA . MET A 1 295 ? -32.256 -36.732 -22.521 1.00 67.80 331 MET A CA 1
ATOM 2324 C C . MET A 1 295 ? -32.148 -37.877 -21.516 1.00 71.48 331 MET A C 1
ATOM 2325 O O . MET A 1 295 ? -31.649 -37.683 -20.406 1.00 63.24 331 MET A O 1
ATOM 2330 N N . LYS A 1 296 ? -32.627 -39.066 -21.888 1.00 73.87 332 LYS A N 1
ATOM 2331 C CA . LYS A 1 296 ? -32.730 -40.240 -21.010 1.00 73.19 332 LYS A CA 1
ATOM 2332 C C . LYS A 1 296 ? -33.285 -39.866 -19.634 1.00 73.14 332 LYS A C 1
ATOM 2333 O O . LYS A 1 296 ? -32.816 -40.313 -18.584 1.00 75.38 332 LYS A O 1
ATOM 2339 N N . LEU A 1 297 ? -34.339 -39.050 -19.662 1.00 73.50 333 LEU A N 1
ATOM 2340 C CA . LEU A 1 297 ? -35.006 -38.556 -18.465 1.00 67.92 333 LEU A CA 1
ATOM 2341 C C . LEU A 1 297 ? -36.515 -38.796 -18.531 1.00 70.34 333 LEU A C 1
ATOM 2342 O O . LEU A 1 297 ? -37.281 -38.124 -17.830 1.00 66.63 333 LEU A O 1
ATOM 2347 N N . GLN A 1 298 ? -36.967 -39.730 -19.370 1.00 71.89 334 GLN A N 1
ATOM 2348 C CA . GLN A 1 298 ? -38.406 -39.902 -19.540 1.00 75.09 334 GLN A CA 1
ATOM 2349 C C . GLN A 1 298 ? -39.037 -40.586 -18.333 1.00 77.86 334 GLN A C 1
ATOM 2350 O O . GLN A 1 298 ? -40.238 -40.410 -18.076 1.00 73.60 334 GLN A O 1
ATOM 2356 N N . SER A 1 299 ? -38.244 -41.346 -17.572 1.00 76.23 335 SER A N 1
ATOM 2357 C CA . SER A 1 299 ? -38.784 -42.040 -16.410 1.00 69.32 335 SER A CA 1
ATOM 2358 C C . SER A 1 299 ? -39.317 -41.069 -15.367 1.00 73.64 335 SER A C 1
ATOM 2359 O O . SER A 1 299 ? -40.233 -41.418 -14.613 1.00 76.35 335 SER A O 1
ATOM 2362 N N . LEU A 1 300 ? -38.777 -39.848 -15.317 1.00 71.16 336 LEU A N 1
ATOM 2363 C CA . LEU A 1 300 ? -39.282 -38.826 -14.406 1.00 68.69 336 LEU A CA 1
ATOM 2364 C C . LEU A 1 300 ? -40.741 -38.478 -14.675 1.00 74.55 336 LEU A C 1
ATOM 2365 O O . LEU A 1 300 ? -41.378 -37.835 -13.829 1.00 69.55 336 LEU A O 1
ATOM 2370 N N . PHE A 1 301 ? -41.277 -38.899 -15.822 1.00 72.29 337 PHE A N 1
ATOM 2371 C CA . PHE A 1 301 ? -42.610 -38.536 -16.277 1.00 74.86 337 PHE A CA 1
ATOM 2372 C C . PHE A 1 301 ? -43.603 -39.695 -16.175 1.00 79.55 337 PHE A C 1
ATOM 2373 O O . PHE A 1 301 ? -44.725 -39.586 -16.687 1.00 76.45 337 PHE A O 1
ATOM 2381 N N . GLU A 1 302 ? -43.215 -40.797 -15.526 1.00 80.04 338 GLU A N 1
ATOM 2382 C CA . GLU A 1 302 ? -44.064 -41.987 -15.429 1.00 81.84 338 GLU A CA 1
ATOM 2383 C C . GLU A 1 302 ? -43.647 -42.780 -14.193 1.00 82.57 338 GLU A C 1
ATOM 2384 O O . GLU A 1 302 ? -42.566 -43.377 -14.173 1.00 94.85 338 GLU A O 1
ATOM 2390 N N . SER A 1 303 ? -44.506 -42.780 -13.169 1.00 83.19 339 SER A N 1
ATOM 2391 C CA . SER A 1 303 ? -44.281 -43.385 -11.856 1.00 83.08 339 SER A CA 1
ATOM 2392 C C . SER A 1 303 ? -42.850 -43.205 -11.347 1.00 86.30 339 SER A C 1
ATOM 2393 O O . SER A 1 303 ? -42.126 -44.198 -11.203 1.00 83.04 339 SER A O 1
ATOM 2396 N N . PRO A 1 304 ? -42.405 -41.973 -11.074 1.00 84.53 340 PRO A N 1
ATOM 2397 C CA . PRO A 1 304 ? -41.131 -41.768 -10.373 1.00 77.27 340 PRO A CA 1
ATOM 2398 C C . PRO A 1 304 ? -41.281 -41.974 -8.870 1.00 78.63 340 PRO A C 1
ATOM 2399 O O . PRO A 1 304 ? -42.378 -42.140 -8.342 1.00 83.71 340 PRO A O 1
ATOM 2403 N N . ASP A 1 305 ? -40.140 -42.024 -8.191 1.00 76.42 341 ASP A N 1
ATOM 2404 C CA . ASP A 1 305 ? -40.072 -42.329 -6.763 1.00 74.16 341 ASP A CA 1
ATOM 2405 C C . ASP A 1 305 ? -39.548 -41.103 -6.013 1.00 73.14 341 ASP A C 1
ATOM 2406 O O . ASP A 1 305 ? -38.381 -41.057 -5.612 1.00 76.99 341 ASP A O 1
ATOM 2411 N N . PHE A 1 306 ? -40.418 -40.119 -5.817 1.00 67.45 342 PHE A N 1
ATOM 2412 C CA . PHE A 1 306 ? -40.112 -38.929 -5.019 1.00 66.33 342 PHE A CA 1
ATOM 2413 C C . PHE A 1 306 ? -40.662 -39.038 -3.601 1.00 67.28 342 PHE A C 1
ATOM 2414 O O . PHE A 1 306 ? -41.276 -38.102 -3.077 1.00 66.46 342 PHE A O 1
ATOM 2422 N N . SER A 1 307 ? -40.406 -40.184 -2.967 1.00 70.84 343 SER A N 1
ATOM 2423 C CA . SER A 1 307 ? -40.920 -40.461 -1.628 1.00 68.06 343 SER A CA 1
ATOM 2424 C C . SER A 1 307 ? -40.371 -39.502 -0.582 1.00 62.28 343 SER A C 1
ATOM 2425 O O . SER A 1 307 ? -40.998 -39.300 0.465 1.00 66.64 343 SER A O 1
ATOM 2428 N N . LYS A 1 308 ? -39.194 -38.927 -0.815 1.00 65.92 344 LYS A N 1
ATOM 2429 C CA . LYS A 1 308 ? -38.676 -37.995 0.172 1.00 69.59 344 LYS A CA 1
ATOM 2430 C C . LYS A 1 308 ? -39.341 -36.626 0.053 1.00 63.05 344 LYS A C 1
ATOM 2431 O O . LYS A 1 308 ? -39.108 -35.754 0.898 1.00 60.43 344 LYS A O 1
ATOM 2437 N N . ILE A 1 309 ? -40.186 -36.433 -0.955 1.00 64.54 345 ILE A N 1
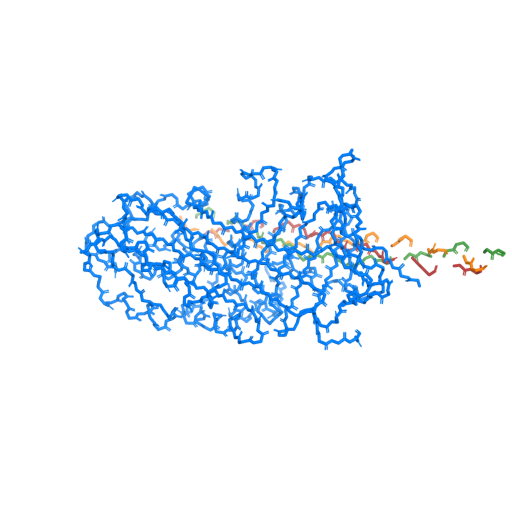ATOM 2438 C CA . ILE A 1 309 ? -40.992 -35.224 -1.076 1.00 62.97 345 ILE A CA 1
ATOM 2439 C C . ILE A 1 309 ? -42.323 -35.385 -0.359 1.00 67.91 345 ILE A C 1
ATOM 2440 O O . ILE A 1 309 ? -42.775 -34.496 0.371 1.00 64.24 345 ILE A O 1
ATOM 2445 N N . THR A 1 310 ? -42.957 -36.535 -0.559 1.00 67.07 346 THR A N 1
ATOM 2446 C CA . THR A 1 310 ? -44.350 -36.740 -0.195 1.00 67.88 346 THR A CA 1
ATOM 2447 C C . THR A 1 310 ? -44.687 -38.200 -0.459 1.00 73.84 346 THR A C 1
ATOM 2448 O O . THR A 1 310 ? -44.037 -38.870 -1.273 1.00 73.61 346 THR A O 1
ATOM 2452 N N . GLY A 1 311 ? -45.707 -38.686 0.253 1.00 72.19 347 GLY A N 1
ATOM 2453 C CA . GLY A 1 311 ? -46.240 -40.011 0.010 1.00 64.17 347 GLY A CA 1
ATOM 2454 C C . GLY A 1 311 ? -47.180 -40.096 -1.163 1.00 74.69 347 GLY A C 1
ATOM 2455 O O . GLY A 1 311 ? -47.457 -41.202 -1.637 1.00 82.04 347 GLY A O 1
ATOM 2456 N N . LYS A 1 312 ? -47.670 -38.955 -1.646 1.00 75.50 348 LYS A N 1
ATOM 2457 C CA . LYS A 1 312 ? -48.529 -38.951 -2.825 1.00 75.73 348 LYS A CA 1
ATOM 2458 C C . LYS A 1 312 ? -47.718 -39.322 -4.063 1.00 77.51 348 LYS A C 1
ATOM 2459 O O . LYS A 1 312 ? -46.620 -38.784 -4.266 1.00 79.52 348 LYS A O 1
ATOM 2465 N N . PRO A 1 313 ? -48.212 -40.237 -4.907 1.00 83.36 349 PRO A N 1
ATOM 2466 C CA . PRO A 1 313 ? -47.525 -40.532 -6.172 1.00 84.62 349 PRO A CA 1
ATOM 2467 C C . PRO A 1 313 ? -47.454 -39.322 -7.092 1.00 84.18 349 PRO A C 1
ATOM 2468 O O . PRO A 1 313 ? -48.384 -39.072 -7.868 1.00 86.52 349 PRO A O 1
ATOM 2472 N N . VAL A 1 314 ? -46.362 -38.562 -7.022 1.00 79.35 350 VAL A N 1
ATOM 2473 C CA . VAL A 1 314 ? -46.203 -37.404 -7.893 1.00 72.48 350 VAL A CA 1
ATOM 2474 C C . VAL A 1 314 ? -45.245 -37.734 -9.023 1.00 74.35 350 VAL A C 1
ATOM 2475 O O . VAL A 1 314 ? -44.688 -38.837 -9.091 1.00 80.27 350 VAL A O 1
ATOM 2479 N N . LYS A 1 315 ? -45.022 -36.756 -9.891 1.00 68.82 351 LYS A N 1
ATOM 2480 C CA . LYS A 1 315 ? -44.486 -37.023 -11.212 1.00 68.54 351 LYS A CA 1
ATOM 2481 C C . LYS A 1 315 ? -44.083 -35.696 -11.832 1.00 71.07 351 LYS A C 1
ATOM 2482 O O . LYS A 1 315 ? -44.780 -34.693 -11.649 1.00 63.71 351 LYS A O 1
ATOM 2488 N N . LEU A 1 316 ? -42.940 -35.683 -12.524 1.00 69.37 352 LEU A N 1
ATOM 2489 C CA . LEU A 1 316 ? -42.538 -34.501 -13.279 1.00 66.31 352 LEU A CA 1
ATOM 2490 C C . LEU A 1 316 ? -43.467 -34.338 -14.478 1.00 65.05 352 LEU A C 1
ATOM 2491 O O . LEU A 1 316 ? -43.634 -35.273 -15.270 1.00 61.86 352 LEU A O 1
ATOM 2496 N N . THR A 1 317 ? -44.087 -33.162 -14.612 1.00 61.31 353 THR A N 1
ATOM 2497 C CA . THR A 1 317 ? -45.000 -32.931 -15.727 1.00 66.51 353 THR A CA 1
ATOM 2498 C C . THR A 1 317 ? -44.595 -31.787 -16.656 1.00 71.07 353 THR A C 1
ATOM 2499 O O . THR A 1 317 ? -44.870 -31.873 -17.858 1.00 67.43 353 THR A O 1
ATOM 2503 N N . GLN A 1 318 ? -43.979 -30.717 -16.148 1.00 63.36 354 GLN A N 1
ATOM 2504 C CA . GLN A 1 318 ? -43.554 -29.606 -16.993 1.00 60.30 354 GLN A CA 1
ATOM 2505 C C . GLN A 1 318 ? -42.182 -29.093 -16.572 1.00 61.89 354 GLN A C 1
ATOM 2506 O O . GLN A 1 318 ? -41.786 -29.198 -15.404 1.00 57.94 354 GLN A O 1
ATOM 2512 N N . VAL A 1 319 ? -41.469 -28.516 -17.546 1.00 61.47 355 VAL A N 1
ATOM 2513 C CA . VAL A 1 319 ? -40.196 -27.819 -17.329 1.00 56.37 355 VAL A CA 1
ATOM 2514 C C . VAL A 1 319 ? -40.237 -26.544 -18.167 1.00 51.95 355 VAL A C 1
ATOM 2515 O O . VAL A 1 319 ? -40.230 -26.613 -19.400 1.00 54.00 355 VAL A O 1
ATOM 2519 N N . GLU A 1 320 ? -40.312 -25.390 -17.513 1.00 51.45 356 GLU A N 1
ATOM 2520 C CA . GLU A 1 320 ? -40.465 -24.117 -18.205 1.00 55.52 356 GLU A CA 1
ATOM 2521 C C . GLU A 1 320 ? -39.186 -23.304 -18.063 1.00 55.75 356 GLU A C 1
ATOM 2522 O O . GLU A 1 320 ? -38.559 -23.299 -17.003 1.00 50.31 356 GLU A O 1
ATOM 2528 N N . HIS A 1 321 ? -38.800 -22.623 -19.138 1.00 57.52 357 HIS A N 1
ATOM 2529 C CA . HIS A 1 321 ? -37.625 -21.766 -19.135 1.00 48.97 357 HIS A CA 1
ATOM 2530 C C . HIS A 1 321 ? -37.973 -20.432 -19.776 1.00 49.33 357 HIS A C 1
ATOM 2531 O O . HIS A 1 321 ? -38.528 -20.390 -20.878 1.00 47.85 357 HIS A O 1
ATOM 2538 N N . ARG A 1 322 ? -37.662 -19.353 -19.075 1.00 49.67 358 ARG A N 1
ATOM 2539 C CA . ARG A 1 322 ? -37.554 -18.033 -19.665 1.00 50.99 358 ARG A CA 1
ATOM 2540 C C . ARG A 1 322 ? -36.103 -17.568 -19.578 1.00 55.82 358 ARG A C 1
ATOM 2541 O O . ARG A 1 322 ? -35.340 -17.998 -18.709 1.00 49.91 358 ARG A O 1
ATOM 2549 N N . ALA A 1 323 ? -35.727 -16.702 -20.511 1.00 56.11 359 ALA A N 1
ATOM 2550 C CA . ALA A 1 323 ? -34.381 -16.165 -20.588 1.00 56.79 359 ALA A CA 1
ATOM 2551 C C . ALA A 1 323 ? -34.440 -14.904 -21.427 1.00 59.61 359 ALA A C 1
ATOM 2552 O O . ALA A 1 323 ? -35.144 -14.856 -22.443 1.00 59.34 359 ALA A O 1
ATOM 2554 N N . ALA A 1 324 ? -33.718 -13.888 -20.978 1.00 57.42 360 ALA A N 1
ATOM 2555 C CA . ALA A 1 324 ? -33.494 -12.677 -21.744 1.00 57.73 360 ALA A CA 1
ATOM 2556 C C . ALA A 1 324 ? -32.010 -12.342 -21.687 1.00 59.35 360 ALA A C 1
ATOM 2557 O O . ALA A 1 324 ? -31.325 -12.609 -20.689 1.00 54.79 360 ALA A O 1
ATOM 2559 N N . PHE A 1 325 ? -31.520 -11.755 -22.773 1.00 58.23 361 PHE A N 1
ATOM 2560 C CA . PHE A 1 325 ? -30.085 -11.619 -22.968 1.00 62.30 361 PHE A CA 1
ATOM 2561 C C . PHE A 1 325 ? -29.801 -10.399 -23.829 1.00 60.03 361 PHE A C 1
ATOM 2562 O O . PHE A 1 325 ? -30.452 -10.203 -24.855 1.00 54.76 361 PHE A O 1
ATOM 2570 N N . GLU A 1 326 ? -28.811 -9.606 -23.432 1.00 63.81 362 GLU A N 1
ATOM 2571 C CA . GLU A 1 326 ? -28.494 -8.379 -24.148 1.00 69.92 362 GLU A CA 1
ATOM 2572 C C . GLU A 1 326 ? -27.000 -8.083 -24.073 1.00 66.78 362 GLU A C 1
ATOM 2573 O O . GLU A 1 326 ? -26.340 -8.379 -23.072 1.00 70.87 362 GLU A O 1
ATOM 2579 N N . TRP A 1 327 ? -26.467 -7.501 -25.151 1.00 65.62 363 TRP A N 1
ATOM 2580 C CA . TRP A 1 327 ? -25.229 -6.733 -25.058 1.00 67.95 363 TRP A CA 1
ATOM 2581 C C . TRP A 1 327 ? -25.302 -5.526 -25.987 1.00 70.79 363 TRP A C 1
ATOM 2582 O O . TRP A 1 327 ? -26.056 -5.494 -26.970 1.00 60.49 363 TRP A O 1
ATOM 2593 N N . ASN A 1 328 ? -24.497 -4.528 -25.641 1.00 74.56 364 ASN A N 1
ATOM 2594 C CA . ASN A 1 328 ? -24.413 -3.271 -26.362 1.00 73.94 364 ASN A CA 1
ATOM 2595 C C . ASN A 1 328 ? -22.985 -2.758 -26.230 1.00 77.77 364 ASN A C 1
ATOM 2596 O O . ASN A 1 328 ? -22.114 -3.448 -25.693 1.00 78.09 364 ASN A O 1
ATOM 2601 N N . GLU A 1 329 ? -22.757 -1.521 -26.681 1.00 78.61 365 GLU A N 1
ATOM 2602 C CA . GLU A 1 329 ? -21.418 -0.941 -26.667 1.00 74.18 365 GLU A CA 1
ATOM 2603 C C . GLU A 1 329 ? -20.851 -0.772 -25.257 1.00 77.65 365 GLU A C 1
ATOM 2604 O O . GLU A 1 329 ? -19.625 -0.733 -25.101 1.00 74.19 365 GLU A O 1
ATOM 2610 N N . GLU A 1 330 ? -21.704 -0.705 -24.230 1.00 76.15 366 GLU A N 1
ATOM 2611 C CA . GLU A 1 330 ? -21.250 -0.358 -22.885 1.00 78.09 366 GLU A CA 1
ATOM 2612 C C . GLU A 1 330 ? -20.123 -1.265 -22.400 1.00 79.25 366 GLU A C 1
ATOM 2613 O O . GLU A 1 330 ? -20.117 -2.475 -22.644 1.00 76.29 366 GLU A O 1
ATOM 2619 N N . GLY A 1 331 ? -19.175 -0.661 -21.693 1.00 82.76 367 GLY A N 1
ATOM 2620 C CA . GLY A 1 331 ? -18.073 -1.379 -21.101 1.00 74.56 367 GLY A CA 1
ATOM 2621 C C . GLY A 1 331 ? -17.422 -0.535 -20.028 1.00 80.50 367 GLY A C 1
ATOM 2622 O O . GLY A 1 331 ? -17.951 0.501 -19.623 1.00 83.99 367 GLY A O 1
ATOM 2623 N N . ALA A 1 332 ? -16.247 -0.981 -19.579 1.00 81.91 368 ALA A N 1
ATOM 2624 C CA . ALA A 1 332 ? -15.561 -0.262 -18.510 1.00 82.64 368 ALA A CA 1
ATOM 2625 C C . ALA A 1 332 ? -14.788 0.944 -19.031 1.00 86.53 368 ALA A C 1
ATOM 2626 O O . ALA A 1 332 ? -14.756 1.986 -18.368 1.00 89.66 368 ALA A O 1
ATOM 2628 N N . GLY A 1 333 ? -14.153 0.830 -20.199 1.00 87.25 369 GLY A N 1
ATOM 2629 C CA . GLY A 1 333 ? -13.369 1.938 -20.719 1.00 90.19 369 GLY A CA 1
ATOM 2630 C C . GLY A 1 333 ? -12.687 1.693 -22.050 1.00 91.97 369 GLY A C 1
ATOM 2631 O O . GLY A 1 333 ? -13.331 1.258 -23.008 1.00 89.07 369 GLY A O 1
ATOM 2632 N N . SER A 1 334 ? -11.381 1.976 -22.124 1.00 102.13 370 SER A N 1
ATOM 2633 C CA . SER A 1 334 ? -10.603 1.834 -23.360 1.00 102.53 370 SER A CA 1
ATOM 2634 C C . SER A 1 334 ? -9.271 1.169 -23.017 1.00 100.78 370 SER A C 1
ATOM 2635 O O . SER A 1 334 ? -8.316 1.840 -22.613 1.00 105.31 370 SER A O 1
ATOM 2638 N N . SER A 1 335 ? -9.209 -0.149 -23.194 1.00 98.47 371 SER A N 1
ATOM 2639 C CA . SER A 1 335 ? -8.044 -0.931 -22.795 1.00 101.11 371 SER A CA 1
ATOM 2640 C C . SER A 1 335 ? -7.578 -1.869 -23.907 1.00 101.04 371 SER A C 1
ATOM 2641 O O . SER A 1 335 ? -7.705 -3.091 -23.797 1.00 99.76 371 SER A O 1
ATOM 2644 N N . PHE A 1 344 ? 0.056 -6.009 -38.061 1.00 96.27 383 PHE A N 1
ATOM 2645 C CA . PHE A 1 344 ? -1.213 -6.076 -38.787 1.00 101.01 383 PHE A CA 1
ATOM 2646 C C . PHE A 1 344 ? -2.328 -6.701 -37.933 1.00 102.43 383 PHE A C 1
ATOM 2647 O O . PHE A 1 344 ? -2.068 -7.598 -37.124 1.00 100.33 383 PHE A O 1
ATOM 2655 N N . PRO A 1 345 ? -3.560 -6.214 -38.095 1.00 100.61 384 PRO A N 1
ATOM 2656 C CA . PRO A 1 345 ? -4.713 -6.847 -37.444 1.00 93.65 384 PRO A CA 1
ATOM 2657 C C . PRO A 1 345 ? -5.369 -7.918 -38.311 1.00 88.36 384 PRO A C 1
ATOM 2658 O O . PRO A 1 345 ? -5.236 -7.951 -39.537 1.00 86.79 384 PRO A O 1
ATOM 2662 N N . LEU A 1 346 ? -6.110 -8.792 -37.638 1.00 85.01 385 LEU A N 1
ATOM 2663 C CA . LEU A 1 346 ? -6.864 -9.864 -38.274 1.00 82.10 385 LEU A CA 1
ATOM 2664 C C . LEU A 1 346 ? -8.347 -9.506 -38.375 1.00 78.69 385 LEU A C 1
ATOM 2665 O O . LEU A 1 346 ? -8.872 -8.693 -37.610 1.00 76.38 385 LEU A O 1
ATOM 2670 N N . ASP A 1 347 ? -9.020 -10.134 -39.337 1.00 75.93 386 ASP A N 1
ATOM 2671 C CA . ASP A 1 347 ? -10.452 -9.939 -39.529 1.00 77.85 386 ASP A CA 1
ATOM 2672 C C . ASP A 1 347 ? -11.251 -10.811 -38.561 1.00 71.09 386 ASP A C 1
ATOM 2673 O O . ASP A 1 347 ? -11.051 -12.028 -38.505 1.00 68.35 386 ASP A O 1
ATOM 2678 N N . TYR A 1 348 ? -12.171 -10.195 -37.804 1.00 72.46 387 TYR A N 1
ATOM 2679 C CA . TYR A 1 348 ? -13.213 -10.956 -37.083 1.00 68.72 387 TYR A CA 1
ATOM 2680 C C . TYR A 1 348 ? -14.550 -10.216 -37.217 1.00 62.76 387 TYR A C 1
ATOM 2681 O O . TYR A 1 348 ? -14.871 -9.318 -36.431 1.00 59.23 387 TYR A O 1
ATOM 2690 N N . HIS A 1 349 ? -15.325 -10.608 -38.233 1.00 60.84 388 HIS A N 1
ATOM 2691 C CA . HIS A 1 349 ? -16.615 -10.005 -38.564 1.00 68.27 388 HIS A CA 1
ATOM 2692 C C . HIS A 1 349 ? -17.723 -11.002 -38.255 1.00 63.82 388 HIS A C 1
ATOM 2693 O O . HIS A 1 349 ? -17.866 -12.020 -38.943 1.00 63.09 388 HIS A O 1
ATOM 2700 N N . LEU A 1 350 ? -18.525 -10.695 -37.244 1.00 60.80 389 LEU A N 1
ATOM 2701 C CA . LEU A 1 350 ? -19.683 -11.528 -36.928 1.00 65.46 389 LEU A CA 1
ATOM 2702 C C . LEU A 1 350 ? -20.915 -11.046 -37.698 1.00 63.55 389 LEU A C 1
ATOM 2703 O O . LEU A 1 350 ? -21.913 -10.613 -37.130 1.00 68.23 389 LEU A O 1
ATOM 2708 N N . ASN A 1 351 ? -20.818 -11.129 -39.026 1.00 67.75 390 ASN A N 1
ATOM 2709 C CA . ASN A 1 351 ? -21.910 -10.801 -39.940 1.00 66.94 390 ASN A CA 1
ATOM 2710 C C . ASN A 1 351 ? -22.419 -12.043 -40.671 1.00 61.80 390 ASN A C 1
ATOM 2711 O O . ASN A 1 351 ? -22.756 -11.998 -41.851 1.00 61.96 390 ASN A O 1
ATOM 2716 N N . GLN A 1 352 ? -22.428 -13.175 -39.975 1.00 66.42 391 GLN A N 1
ATOM 2717 C CA . GLN A 1 352 ? -22.887 -14.461 -40.484 1.00 65.24 391 GLN A CA 1
ATOM 2718 C C . GLN A 1 352 ? -23.305 -15.303 -39.289 1.00 59.58 391 GLN A C 1
ATOM 2719 O O . GLN A 1 352 ? -22.943 -14.977 -38.150 1.00 59.18 391 GLN A O 1
ATOM 2725 N N . PRO A 1 353 ? -24.044 -16.393 -39.510 1.00 60.03 392 PRO A N 1
ATOM 2726 C CA . PRO A 1 353 ? -24.387 -17.308 -38.405 1.00 61.96 392 PRO A CA 1
ATOM 2727 C C . PRO A 1 353 ? -23.189 -17.674 -37.531 1.00 60.00 392 PRO A C 1
ATOM 2728 O O . PRO A 1 353 ? -22.129 -18.056 -38.031 1.00 57.03 392 PRO A O 1
ATOM 2732 N N . PHE A 1 354 ? -23.372 -17.568 -36.212 1.00 55.53 393 PHE A N 1
ATOM 2733 C CA . PHE A 1 354 ? -22.314 -17.853 -35.251 1.00 54.72 393 PHE A CA 1
ATOM 2734 C C . PHE A 1 354 ? -22.909 -18.293 -33.917 1.00 54.29 393 PHE A C 1
ATOM 2735 O O . PHE A 1 354 ? -23.980 -17.840 -33.517 1.00 53.12 393 PHE A O 1
ATOM 2743 N N . LEU A 1 355 ? -22.173 -19.149 -33.223 1.00 49.46 394 LEU A N 1
ATOM 2744 C CA . LEU A 1 355 ? -22.452 -19.498 -31.842 1.00 46.11 394 LEU A CA 1
ATOM 2745 C C . LEU A 1 355 ? -21.686 -18.594 -30.890 1.00 52.91 394 LEU A C 1
ATOM 2746 O O . LEU A 1 355 ? -20.525 -18.248 -31.137 1.00 52.30 394 LEU A O 1
ATOM 2751 N N . PHE A 1 356 ? -22.311 -18.261 -29.771 1.00 48.93 395 PHE A N 1
ATOM 2752 C CA . PHE A 1 356 ? -21.589 -17.630 -28.681 1.00 47.09 395 PHE A CA 1
ATOM 2753 C C . PHE A 1 356 ? -21.888 -18.382 -27.388 1.00 47.08 395 PHE A C 1
ATOM 2754 O O . PHE A 1 356 ? -22.902 -19.065 -27.263 1.00 45.06 395 PHE A O 1
ATOM 2762 N N . VAL A 1 357 ? -20.962 -18.289 -26.444 1.00 54.98 396 VAL A N 1
ATOM 2763 C CA . VAL A 1 357 ? -21.069 -18.933 -25.140 1.00 45.68 396 VAL A CA 1
ATOM 2764 C C . VAL A 1 357 ? -20.566 -17.935 -24.115 1.00 45.38 396 VAL A C 1
ATOM 2765 O O . VAL A 1 357 ? -19.520 -17.320 -24.315 1.00 50.29 396 VAL A O 1
ATOM 2769 N N . LEU A 1 358 ? -21.324 -17.731 -23.050 1.00 53.83 397 LEU A N 1
ATOM 2770 C CA . LEU A 1 358 ? -20.922 -16.846 -21.967 1.00 49.89 397 LEU A CA 1
ATOM 2771 C C . LEU A 1 358 ? -20.413 -17.718 -20.836 1.00 50.17 397 LEU A C 1
ATOM 2772 O O . LEU A 1 358 ? -21.165 -18.531 -20.293 1.00 49.86 397 LEU A O 1
ATOM 2777 N N . ARG A 1 359 ? -19.133 -17.562 -20.497 1.00 55.00 398 ARG A N 1
ATOM 2778 C CA . ARG A 1 359 ? -18.462 -18.422 -19.538 1.00 46.40 398 ARG A CA 1
ATOM 2779 C C . ARG A 1 359 ? -17.999 -17.605 -18.343 1.00 51.86 398 ARG A C 1
ATOM 2780 O O . ARG A 1 359 ? -17.528 -16.474 -18.498 1.00 50.34 398 ARG A O 1
ATOM 2788 N N . ASP A 1 360 ? -18.156 -18.184 -17.154 1.00 50.35 399 ASP A N 1
ATOM 2789 C CA . ASP A 1 360 ? -17.609 -17.628 -15.922 1.00 54.07 399 ASP A CA 1
ATOM 2790 C C . ASP A 1 360 ? -16.153 -18.061 -15.792 1.00 51.73 399 ASP A C 1
ATOM 2791 O O . ASP A 1 360 ? -15.864 -19.263 -15.733 1.00 45.04 399 ASP A O 1
ATOM 2796 N N . THR A 1 361 ? -15.234 -17.095 -15.734 1.00 53.55 400 THR A N 1
ATOM 2797 C CA . THR A 1 361 ? -13.822 -17.474 -15.771 1.00 58.94 400 THR A CA 1
ATOM 2798 C C . THR A 1 361 ? -13.426 -18.242 -14.512 1.00 52.88 400 THR A C 1
ATOM 2799 O O . THR A 1 361 ? -12.668 -19.215 -14.590 1.00 51.66 400 THR A O 1
ATOM 2803 N N . ASP A 1 362 ? -13.993 -17.880 -13.362 1.00 59.18 401 ASP A N 1
ATOM 2804 C CA . ASP A 1 362 ? -13.560 -18.477 -12.097 1.00 58.49 401 ASP A CA 1
ATOM 2805 C C . ASP A 1 362 ? -13.928 -19.956 -11.999 1.00 56.59 401 ASP A C 1
ATOM 2806 O O . ASP A 1 362 ? -13.104 -20.779 -11.587 1.00 52.03 401 ASP A O 1
ATOM 2811 N N . THR A 1 363 ? -15.163 -20.317 -12.348 1.00 53.82 402 THR A N 1
ATOM 2812 C CA . THR A 1 363 ? -15.593 -21.703 -12.243 1.00 49.90 402 THR A CA 1
ATOM 2813 C C . THR A 1 363 ? -15.659 -22.408 -13.590 1.00 49.00 402 THR A C 1
ATOM 2814 O O . THR A 1 363 ? -15.724 -23.647 -13.627 1.00 47.59 402 THR A O 1
ATOM 2818 N N . GLY A 1 364 ? -15.614 -21.658 -14.690 1.00 46.07 403 GLY A N 1
ATOM 2819 C CA . GLY A 1 364 ? -15.857 -22.246 -15.986 1.00 49.81 403 GLY A CA 1
ATOM 2820 C C . GLY A 1 364 ? -17.305 -22.587 -16.270 1.00 52.51 403 GLY A C 1
ATOM 2821 O O . GLY A 1 364 ? -17.572 -23.330 -17.220 1.00 57.02 403 GLY A O 1
ATOM 2822 N N . ALA A 1 365 ? -18.247 -22.086 -15.476 1.00 48.89 404 ALA A N 1
ATOM 2823 C CA . ALA A 1 365 ? -19.643 -22.442 -15.675 1.00 56.14 404 ALA A CA 1
ATOM 2824 C C . ALA A 1 365 ? -20.187 -21.840 -16.967 1.00 52.69 404 ALA A C 1
ATOM 2825 O O . ALA A 1 365 ? -19.863 -20.706 -17.339 1.00 49.44 404 ALA A O 1
ATOM 2827 N N . LEU A 1 366 ? -21.021 -22.621 -17.651 1.00 52.15 405 LEU A N 1
ATOM 2828 C CA . LEU A 1 366 ? -21.829 -22.117 -18.747 1.00 46.91 405 LEU A CA 1
ATOM 2829 C C . LEU A 1 366 ? -22.948 -21.269 -18.159 1.00 49.75 405 LEU A C 1
ATOM 2830 O O . LEU A 1 366 ? -23.783 -21.781 -17.409 1.00 56.66 405 LEU A O 1
ATOM 2835 N N . LEU A 1 367 ? -22.963 -19.975 -18.474 1.00 46.55 406 LEU A N 1
ATOM 2836 C CA . LEU A 1 367 ? -24.002 -19.080 -17.976 1.00 48.46 406 LEU A CA 1
ATOM 2837 C C . LEU A 1 367 ? -25.088 -18.771 -19.011 1.00 50.81 406 LEU A C 1
ATOM 2838 O O . LEU A 1 367 ? -26.263 -18.644 -18.648 1.00 49.00 406 LEU A O 1
ATOM 2843 N N . PHE A 1 368 ? -24.729 -18.641 -20.286 1.00 48.85 407 PHE A N 1
ATOM 2844 C CA . PHE A 1 368 ? -25.687 -18.477 -21.374 1.00 48.49 407 PHE A CA 1
ATOM 2845 C C . PHE A 1 368 ? -25.069 -19.118 -22.612 1.00 53.47 407 PHE A C 1
ATOM 2846 O O . PHE A 1 368 ? -23.839 -19.252 -22.715 1.00 51.54 407 PHE A O 1
ATOM 2854 N N . ILE A 1 369 ? -25.926 -19.518 -23.556 1.00 45.39 408 ILE A N 1
ATOM 2855 C CA . ILE A 1 369 ? -25.469 -20.025 -24.850 1.00 45.08 408 ILE A CA 1
ATOM 2856 C C . ILE A 1 369 ? -26.442 -19.570 -25.939 1.00 52.37 408 ILE A C 1
ATOM 2857 O O . ILE A 1 369 ? -27.668 -19.562 -25.744 1.00 50.46 408 ILE A O 1
ATOM 2862 N N . GLY A 1 370 ? -25.888 -19.163 -27.081 1.00 45.88 409 GLY A N 1
ATOM 2863 C CA .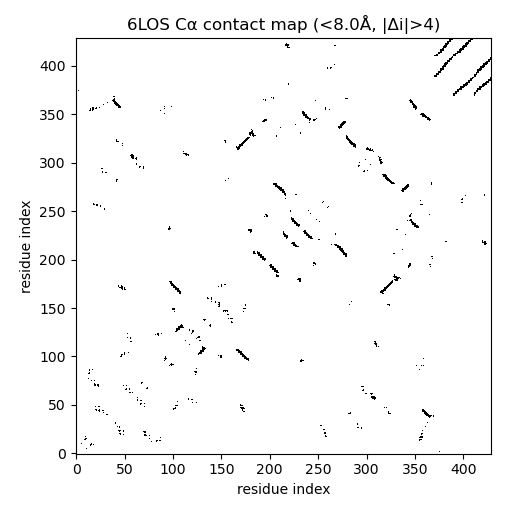 GLY A 1 370 ? -26.698 -18.636 -28.167 1.00 52.59 409 GLY A CA 1
ATOM 2864 C C . GLY A 1 370 ? -26.312 -19.094 -29.565 1.00 52.89 409 GLY A C 1
ATOM 2865 O O . GLY A 1 370 ? -25.131 -19.313 -29.861 1.00 53.31 409 GLY A O 1
ATOM 2866 N N . ARG A 1 371 ? -27.306 -19.258 -30.433 1.00 51.22 410 ARG A N 1
ATOM 2867 C CA . ARG A 1 371 ? -27.089 -19.597 -31.837 1.00 53.54 410 ARG A CA 1
ATOM 2868 C C . ARG A 1 371 ? -27.744 -18.496 -32.648 1.00 51.40 410 ARG A C 1
ATOM 2869 O O . ARG A 1 371 ? -28.963 -18.499 -32.813 1.00 59.81 410 ARG A O 1
ATOM 2877 N N . ILE A 1 372 ? -26.953 -17.566 -33.162 1.00 50.20 411 ILE A N 1
ATOM 2878 C CA . ILE A 1 372 ? -27.478 -16.366 -33.805 1.00 53.71 411 ILE A CA 1
ATOM 2879 C C . ILE A 1 372 ? -27.444 -16.600 -35.312 1.00 59.00 411 ILE A C 1
ATOM 2880 O O . ILE A 1 372 ? -26.449 -16.343 -35.987 1.00 64.28 411 ILE A O 1
ATOM 2885 N N . LEU A 1 373 ? -28.552 -17.106 -35.849 1.00 62.51 412 LEU A N 1
ATOM 2886 C CA . LEU A 1 373 ? -28.760 -17.133 -37.290 1.00 59.38 412 LEU A CA 1
ATOM 2887 C C . LEU A 1 373 ? -29.273 -15.806 -37.831 1.00 68.47 412 LEU A C 1
ATOM 2888 O O . LEU A 1 373 ? -29.437 -15.678 -39.054 1.00 70.29 412 LEU A O 1
ATOM 2893 N N . ASP A 1 374 ? -29.556 -14.836 -36.949 1.00 66.48 413 ASP A N 1
ATOM 2894 C CA . ASP A 1 374 ? -30.300 -13.635 -37.309 1.00 68.90 413 ASP A CA 1
ATOM 2895 C C . ASP A 1 374 ? -30.467 -12.708 -36.112 1.00 69.00 413 ASP A C 1
ATOM 2896 O O . ASP A 1 374 ? -31.377 -12.904 -35.294 1.00 73.22 413 ASP A O 1
ATOM 2901 N N . PRO A 1 375 ? -29.640 -11.680 -35.985 1.00 68.72 414 PRO A N 1
ATOM 2902 C CA . PRO A 1 375 ? -29.850 -10.709 -34.904 1.00 69.69 414 PRO A CA 1
ATOM 2903 C C . PRO A 1 375 ? -30.919 -9.685 -35.256 1.00 71.69 414 PRO A C 1
ATOM 2904 O O . PRO A 1 375 ? -30.880 -8.554 -34.757 1.00 69.68 414 PRO A O 1
ATOM 2908 N N . SER A 1 376 ? -31.859 -10.067 -36.132 1.00 78.76 415 SER A N 1
ATOM 2909 C CA . SER A 1 376 ? -33.075 -9.293 -36.404 1.00 82.66 415 SER A CA 1
ATOM 2910 C C . SER A 1 376 ? -34.288 -9.865 -35.670 1.00 81.29 415 SER A C 1
ATOM 2911 O O . SER A 1 376 ? -34.885 -9.178 -34.836 1.00 90.08 415 SER A O 1
ATOM 2914 N N . SER A 1 377 ? -34.657 -11.116 -35.969 1.00 79.99 416 SER A N 1
ATOM 2915 C CA . SER A 1 377 ? -35.735 -11.855 -35.287 1.00 85.16 416 SER A CA 1
ATOM 2916 C C . SER A 1 377 ? -37.026 -11.043 -35.121 1.00 88.18 416 SER A C 1
ATOM 2917 O O . SER A 1 377 ? -37.938 -11.446 -34.391 1.00 92.55 416 SER A O 1
ATOM 2920 N N . GLY B 2 5 ? -20.914 -59.554 -12.809 1.00 107.78 4 GLY F N 1
ATOM 2921 C CA . GLY B 2 5 ? -20.207 -58.561 -12.019 1.00 112.40 4 GLY F CA 1
ATOM 2922 C C . GLY B 2 5 ? -20.417 -57.137 -12.505 1.00 114.29 4 GLY F C 1
ATOM 2923 O O . GLY B 2 5 ? -21.062 -56.923 -13.536 1.00 111.78 4 GLY F O 1
ATOM 2924 N N . PRO B 2 6 ? -19.871 -56.154 -11.764 1.00 114.18 5 PRO F N 1
ATOM 2925 C CA . PRO B 2 6 ? -20.009 -54.721 -12.071 1.00 112.48 5 PRO F CA 1
ATOM 2926 C C . PRO B 2 6 ? -19.206 -54.264 -13.295 1.00 116.58 5 PRO F C 1
ATOM 2927 O O . PRO B 2 6 ? -18.076 -54.729 -13.490 1.00 117.13 5 PRO F O 1
ATOM 2939 N N . GLY B 2 8 ? -16.733 -52.566 -15.660 1.00 106.46 7 GLY F N 1
ATOM 2940 C CA . GLY B 2 8 ? -15.414 -52.030 -15.384 1.00 103.82 7 GLY F CA 1
ATOM 2941 C C . GLY B 2 8 ? -15.371 -50.515 -15.488 1.00 102.85 7 GLY F C 1
ATOM 2942 O O . GLY B 2 8 ? -16.325 -49.890 -15.966 1.00 100.49 7 GLY F O 1
ATOM 2943 N N . PRO B 2 9 ? -14.264 -49.910 -15.033 1.00 100.16 8 PRO F N 1
ATOM 2944 C CA . PRO B 2 9 ? -14.110 -48.452 -15.090 1.00 99.38 8 PRO F CA 1
ATOM 2945 C C . PRO B 2 9 ? -13.975 -47.933 -16.522 1.00 98.46 8 PRO F C 1
ATOM 2946 O O . PRO B 2 9 ? -13.740 -48.724 -17.438 1.00 95.85 8 PRO F O 1
ATOM 2958 N N . GLY B 2 11 ? -12.027 -46.040 -19.588 1.00 93.71 10 GLY F N 1
ATOM 2959 C CA . GLY B 2 11 ? -10.627 -46.212 -19.933 1.00 86.53 10 GLY F CA 1
ATOM 2960 C C . GLY B 2 11 ? -9.773 -44.997 -19.637 1.00 81.59 10 GLY F C 1
ATOM 2961 O O . GLY B 2 11 ? -10.277 -43.964 -19.205 1.00 83.05 10 GLY F O 1
ATOM 2962 N N . PRO B 2 12 ? -8.462 -45.108 -19.879 1.00 82.90 11 PRO F N 1
ATOM 2963 C CA . PRO B 2 12 ? -7.577 -43.959 -19.659 1.00 83.43 11 PRO F CA 1
ATOM 2964 C C . PRO B 2 12 ? -7.864 -42.853 -20.675 1.00 83.89 11 PRO F C 1
ATOM 2965 O O . PRO B 2 12 ? -8.538 -43.110 -21.681 1.00 81.82 11 PRO F O 1
ATOM 2977 N N . GLY B 2 14 ? -7.769 -40.180 -23.695 1.00 69.55 13 GLY F N 1
ATOM 2978 C CA . GLY B 2 14 ? -7.210 -40.282 -25.029 1.00 65.88 13 GLY F CA 1
ATOM 2979 C C . GLY B 2 14 ? -5.942 -39.454 -25.158 1.00 62.32 13 GLY F C 1
ATOM 2980 O O . GLY B 2 14 ? -5.697 -38.554 -24.352 1.00 57.34 13 GLY F O 1
ATOM 2981 N N . LEU B 2 15 ? -5.138 -39.755 -26.175 1.00 60.59 14 LEU F N 1
ATOM 2982 C CA . LEU B 2 15 ? -3.900 -39.022 -26.394 1.00 60.73 14 LEU F CA 1
ATOM 2983 C C . LEU B 2 15 ? -4.189 -37.592 -26.837 1.00 57.66 14 LEU F C 1
ATOM 2984 O O . LEU B 2 15 ? -5.254 -37.284 -27.379 1.00 57.97 14 LEU F O 1
ATOM 2989 N N . LYS B 2 16 ? -3.223 -36.713 -26.571 1.00 53.86 15 LYS F N 1
ATOM 2990 C CA . LYS B 2 16 ? -3.308 -35.323 -26.997 1.00 53.25 15 LYS F CA 1
ATOM 2991 C C . LYS B 2 16 ? -3.616 -35.249 -28.489 1.00 53.10 15 LYS F C 1
ATOM 2992 O O . LYS B 2 16 ? -3.269 -36.145 -29.262 1.00 56.39 15 LYS F O 1
ATOM 2998 N N . GLY B 2 17 ? -4.294 -34.184 -28.891 1.00 56.50 16 GLY F N 1
ATOM 2999 C CA . GLY B 2 17 ? -4.713 -34.051 -30.271 1.00 52.94 16 GLY F CA 1
ATOM 3000 C C . GLY B 2 17 ? -3.568 -33.650 -31.153 1.00 53.10 16 GLY F C 1
ATOM 3001 O O . GLY B 2 17 ? -2.496 -33.292 -30.665 1.00 57.43 16 GLY F O 1
ATOM 3002 N N . HIS B 2 18 ? -3.799 -33.720 -32.463 1.00 54.51 17 HIS F N 1
ATOM 3003 C CA . HIS B 2 18 ? -2.718 -33.481 -33.415 1.00 55.36 17 HIS F CA 1
ATOM 3004 C C . HIS B 2 18 ? -2.297 -32.017 -33.406 1.00 55.98 17 HIS F C 1
ATOM 3005 O O . HIS B 2 18 ? -3.077 -31.119 -33.048 1.00 51.81 17 HIS F O 1
ATOM 3012 N N . ASN B 2 19 ? -1.049 -31.795 -33.837 1.00 49.69 18 ASN F N 1
ATOM 3013 C CA . ASN B 2 19 ? -0.486 -30.456 -33.949 1.00 48.25 18 ASN F CA 1
ATOM 3014 C C . ASN B 2 19 ? -1.336 -29.578 -34.862 1.00 51.75 18 ASN F C 1
ATOM 3015 O O . ASN B 2 19 ? -1.860 -30.027 -35.891 1.00 48.98 18 ASN F O 1
ATOM 3020 N N . GLY B 2 20 ? -1.481 -28.312 -34.479 1.00 51.24 19 GLY F N 1
ATOM 3021 C CA . GLY B 2 20 ? -2.106 -27.358 -35.374 1.00 47.18 19 GLY F CA 1
ATOM 3022 C C . GLY B 2 20 ? -1.326 -27.218 -36.665 1.00 48.23 19 GLY F C 1
ATOM 3023 O O . GLY B 2 20 ? -0.097 -27.348 -36.695 1.00 57.61 19 GLY F O 1
ATOM 3024 N N . LEU B 2 21 ? -2.051 -26.968 -37.744 1.00 49.20 20 LEU F N 1
ATOM 3025 C CA . LEU B 2 21 ? -1.438 -26.677 -39.034 1.00 51.05 20 LEU F CA 1
ATOM 3026 C C . LEU B 2 21 ? -0.640 -25.388 -38.918 1.00 58.72 20 LEU F C 1
ATOM 3027 O O . LEU B 2 21 ? -0.963 -24.516 -38.093 1.00 54.33 20 LEU F O 1
ATOM 3040 N N . GLY B 2 23 ? 0.720 -21.741 -39.687 1.00 58.84 22 GLY F N 1
ATOM 3041 C CA . GLY B 2 23 ? -0.005 -20.547 -40.071 1.00 60.15 22 GLY F CA 1
ATOM 3042 C C . GLY B 2 23 ? 0.143 -20.157 -41.528 1.00 67.43 22 GLY F C 1
ATOM 3043 O O . GLY B 2 23 ? 1.034 -20.652 -42.222 1.00 73.24 22 GLY F O 1
ATOM 3044 N N . PRO B 2 24 ? -0.741 -19.268 -42.005 1.00 72.30 23 PRO F N 1
ATOM 3045 C CA . PRO B 2 24 ? -0.658 -18.710 -43.354 1.00 71.46 23 PRO F CA 1
ATOM 3046 C C . PRO B 2 24 ? 0.523 -17.754 -43.445 1.00 77.29 23 PRO F C 1
ATOM 3047 O O . PRO B 2 24 ? 1.027 -17.314 -42.414 1.00 77.06 23 PRO F O 1
ATOM 3059 N N . GLY B 2 26 ? 2.731 -14.287 -44.380 1.00 87.21 25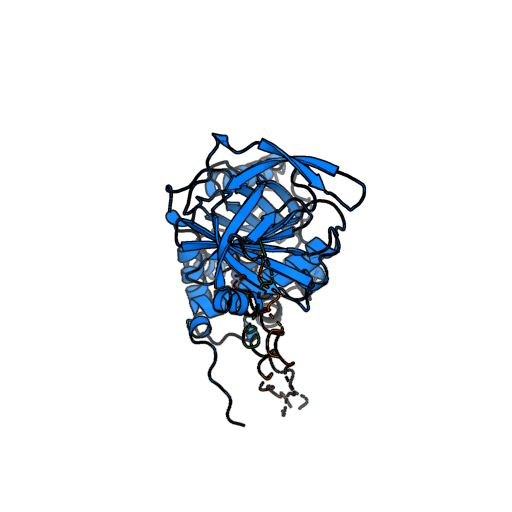 GLY F N 1
ATOM 3060 C CA . GLY B 2 26 ? 2.381 -12.920 -44.031 1.00 92.48 25 GLY F CA 1
ATOM 3061 C C . GLY B 2 26 ? 1.751 -12.088 -45.138 1.00 95.29 25 GLY F C 1
ATOM 3062 O O . GLY B 2 26 ? 1.625 -12.541 -46.277 1.00 92.91 25 GLY F O 1
ATOM 3063 N N . PRO B 2 27 ? 1.335 -10.859 -44.802 1.00 91.63 26 PRO F N 1
ATOM 3064 C CA . PRO B 2 27 ? 0.969 -9.895 -45.842 1.00 92.55 26 PRO F CA 1
ATOM 3065 C C . PRO B 2 27 ? 2.194 -9.510 -46.664 1.00 104.75 26 PRO F C 1
ATOM 3066 O O . PRO B 2 27 ? 3.330 -9.733 -46.222 1.00 99.77 26 PRO F O 1
ATOM 3078 N N . GLY B 2 29 ? 5.099 -7.231 -48.187 1.00 107.40 28 GLY F N 1
ATOM 3079 C CA . GLY B 2 29 ? 5.838 -6.177 -47.511 1.00 100.57 28 GLY F CA 1
ATOM 3080 C C . GLY B 2 29 ? 5.610 -4.796 -48.096 1.00 104.46 28 GLY F C 1
ATOM 3081 O O . GLY B 2 29 ? 5.192 -4.673 -49.248 1.00 112.92 28 GLY F O 1
ATOM 3082 N N . PRO B 2 30 ? 5.894 -3.747 -47.308 1.00 101.36 29 PRO F N 1
ATOM 3083 C CA . PRO B 2 30 ? 5.677 -2.348 -47.706 1.00 101.40 29 PRO F CA 1
ATOM 3084 C C . PRO B 2 30 ? 6.474 -1.940 -48.948 1.00 106.41 29 PRO F C 1
ATOM 3085 O O . PRO B 2 30 ? 5.938 -1.266 -49.830 1.00 107.29 29 PRO F O 1
ATOM 3097 N N . GLY C 3 4 ? -17.822 -59.027 -14.772 1.00 109.33 4 GLY G N 1
ATOM 3098 C CA . GLY C 3 4 ? -18.759 -58.154 -15.456 1.00 110.98 4 GLY G CA 1
ATOM 3099 C C . GLY C 3 4 ? -18.201 -57.565 -16.741 1.00 113.32 4 GLY G C 1
ATOM 3100 O O . GLY C 3 4 ? -17.090 -57.903 -17.155 1.00 111.81 4 GLY G O 1
ATOM 3101 N N . PRO C 3 5 ? -18.969 -56.662 -17.373 1.00 113.45 5 PRO G N 1
ATOM 3102 C CA . PRO C 3 5 ? -18.670 -56.093 -18.697 1.00 110.51 5 PRO G CA 1
ATOM 3103 C C . PRO C 3 5 ? -17.509 -55.092 -18.719 1.00 107.54 5 PRO G C 1
ATOM 3104 O O . PRO C 3 5 ? -17.214 -54.471 -17.697 1.00 107.99 5 PRO G O 1
ATOM 3116 N N . GLY C 3 7 ? -15.474 -51.635 -19.446 1.00 99.20 7 GLY G N 1
ATOM 3117 C CA . GLY C 3 7 ? -15.956 -50.309 -19.120 1.00 97.11 7 GLY G CA 1
ATOM 3118 C C . GLY C 3 7 ? -16.220 -49.418 -20.317 1.00 92.37 7 GLY G C 1
ATOM 3119 O O . GLY C 3 7 ? -16.042 -49.828 -21.468 1.00 84.14 7 GLY G O 1
ATOM 3120 N N . PRO C 3 8 ? -16.657 -48.183 -20.044 1.00 92.16 8 PRO G N 1
ATOM 3121 C CA . PRO C 3 8 ? -16.879 -47.158 -21.066 1.00 89.45 8 PRO G CA 1
ATOM 3122 C C . PRO C 3 8 ? -15.580 -46.739 -21.734 1.00 92.08 8 PRO G C 1
ATOM 3123 O O . PRO C 3 8 ? -14.496 -46.973 -21.188 1.00 93.66 8 PRO G O 1
ATOM 3135 N N . GLY C 3 10 ? -12.753 -44.291 -22.445 1.00 82.26 10 GLY G N 1
ATOM 3136 C CA . GLY C 3 10 ? -12.217 -43.201 -21.645 1.00 77.30 10 GLY G CA 1
ATOM 3137 C C . GLY C 3 10 ? -12.492 -41.836 -22.259 1.00 73.40 10 GLY G C 1
ATOM 3138 O O . GLY C 3 10 ? -13.019 -41.737 -23.363 1.00 69.63 10 GLY G O 1
ATOM 3139 N N . PRO C 3 11 ? -12.143 -40.773 -21.547 1.00 72.46 11 PRO G N 1
ATOM 3140 C CA . PRO C 3 11 ? -12.441 -39.424 -22.039 1.00 70.78 11 PRO G CA 1
ATOM 3141 C C . PRO C 3 11 ? -11.513 -38.999 -23.175 1.00 70.16 11 PRO G C 1
ATOM 3142 O O . PRO C 3 11 ? -10.439 -39.560 -23.397 1.00 70.99 11 PRO G O 1
ATOM 3146 N N . LYS C 3 12 ? -11.955 -37.971 -23.896 1.00 69.31 12 LYS G N 1
ATOM 3147 C CA . LYS C 3 12 ? -11.213 -37.450 -25.042 1.00 62.86 12 LYS G CA 1
ATOM 3148 C C . LYS C 3 12 ? -9.972 -36.675 -24.597 1.00 60.06 12 LYS G C 1
ATOM 3149 O O . LYS C 3 12 ? -10.006 -35.927 -23.616 1.00 60.25 12 LYS G O 1
ATOM 3155 N N . GLY C 3 13 ? -8.876 -36.850 -25.332 1.00 63.36 13 GLY G N 1
ATOM 3156 C CA . GLY C 3 13 ? -7.633 -36.147 -25.029 1.00 57.50 13 GLY G CA 1
ATOM 3157 C C . GLY C 3 13 ? -7.761 -34.636 -25.167 1.00 55.93 13 GLY G C 1
ATOM 3158 O O . GLY C 3 13 ? -8.751 -34.090 -25.666 1.00 63.47 13 GLY G O 1
ATOM 3159 N N . HIS C 3 14 ? -6.735 -33.947 -24.680 1.00 48.22 14 HIS G N 1
ATOM 3160 C CA . HIS C 3 14 ? -6.696 -32.493 -24.757 1.00 50.07 14 HIS G CA 1
ATOM 3161 C C . HIS C 3 14 ? -6.521 -32.036 -26.208 1.00 48.52 14 HIS G C 1
ATOM 3162 O O . HIS C 3 14 ? -6.155 -32.814 -27.090 1.00 46.61 14 HIS G O 1
ATOM 3169 N N . ARG C 3 15 ? -6.797 -30.756 -26.446 1.00 43.60 15 ARG G N 1
ATOM 3170 C CA . ARG C 3 15 ? -6.508 -30.151 -27.740 1.00 44.07 15 ARG G CA 1
ATOM 3171 C C . ARG C 3 15 ? -4.992 -30.115 -27.998 1.00 50.65 15 ARG G C 1
ATOM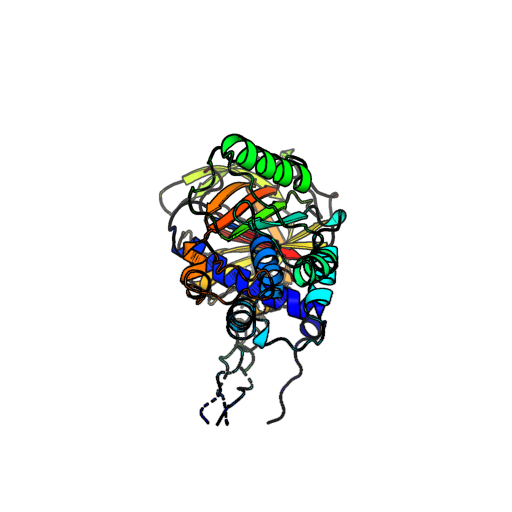 3172 O O . ARG C 3 15 ? -4.184 -29.903 -27.082 1.00 44.95 15 ARG G O 1
ATOM 3180 N N . GLY C 3 16 ? -4.606 -30.338 -29.259 1.00 49.60 16 GLY G N 1
ATOM 3181 C CA . GLY C 3 16 ? -3.207 -30.456 -29.605 1.00 44.01 16 GLY G CA 1
ATOM 3182 C C . GLY C 3 16 ? -2.471 -29.125 -29.546 1.00 47.72 16 GLY G C 1
ATOM 3183 O O . GLY C 3 16 ? -3.057 -28.047 -29.422 1.00 49.41 16 GLY G O 1
ATOM 3184 N N . PHE C 3 17 ? -1.146 -29.216 -29.644 1.00 45.74 17 PHE G N 1
ATOM 3185 C CA . PHE C 3 17 ? -0.310 -28.023 -29.695 1.00 50.73 17 PHE G CA 1
ATOM 3186 C C . PHE C 3 17 ? -0.780 -27.085 -30.802 1.00 49.35 17 PHE G C 1
ATOM 3187 O O . PHE C 3 17 ? -1.198 -27.528 -31.879 1.00 48.06 17 PHE G O 1
ATOM 3195 N N . SER C 3 18 ? -0.726 -25.779 -30.527 1.00 42.78 18 SER G N 1
ATOM 3196 C CA . SER C 3 18 ? -1.051 -24.808 -31.562 1.00 48.97 18 SER G CA 1
ATOM 3197 C C . SER C 3 18 ? -0.058 -24.905 -32.718 1.00 54.39 18 SER G C 1
ATOM 3198 O O . SER C 3 18 ? 1.051 -25.442 -32.591 1.00 61.21 18 SER G O 1
ATOM 3201 N N . GLY C 3 19 ? -0.470 -24.395 -33.868 1.00 52.99 19 GLY G N 1
ATOM 3202 C CA . GLY C 3 19 ? 0.386 -24.453 -35.028 1.00 53.26 19 GLY G CA 1
ATOM 3203 C C . GLY C 3 19 ? 1.513 -23.441 -34.962 1.00 53.85 19 GLY G C 1
ATOM 3204 O O . GLY C 3 19 ? 1.409 -22.394 -34.327 1.00 59.23 19 GLY G O 1
ATOM 3205 N N . LEU C 3 20 ? 2.611 -23.774 -35.631 1.00 51.37 20 LEU G N 1
ATOM 3206 C CA . LEU C 3 20 ? 3.692 -22.826 -35.836 1.00 61.41 20 LEU G CA 1
ATOM 3207 C C . LEU C 3 20 ? 3.221 -21.651 -36.684 1.00 58.11 20 LEU G C 1
ATOM 3208 O O . LEU C 3 20 ? 2.465 -21.824 -37.645 1.00 55.61 20 LEU G O 1
ATOM 3221 N N . GLY C 3 22 ? 3.131 -18.621 -39.406 1.00 67.84 22 GLY G N 1
ATOM 3222 C CA . GLY C 3 22 ? 3.390 -18.741 -40.828 1.00 72.99 22 GLY G CA 1
ATOM 3223 C C . GLY C 3 22 ? 4.701 -18.103 -41.247 1.00 78.66 22 GLY G C 1
ATOM 3224 O O . GLY C 3 22 ? 5.316 -17.372 -40.474 1.00 75.75 22 GLY G O 1
ATOM 3225 N N . PRO C 3 23 ? 5.139 -18.370 -42.486 1.00 84.26 23 PRO G N 1
ATOM 3226 C CA . PRO C 3 23 ? 6.396 -17.780 -42.941 1.00 86.93 23 PRO G CA 1
ATOM 3227 C C . PRO C 3 23 ? 6.205 -16.308 -43.297 1.00 89.68 23 PRO G C 1
ATOM 3228 O O . PRO C 3 23 ? 5.069 -15.860 -43.473 1.00 85.96 23 PRO G O 1
ATOM 3240 N N . GLY C 3 25 ? 5.897 -12.819 -45.254 1.00 97.95 25 GLY G N 1
ATOM 3241 C CA . GLY C 3 25 ? 5.220 -12.544 -46.509 1.00 95.08 25 GLY G CA 1
ATOM 3242 C C . GLY C 3 25 ? 6.155 -12.113 -47.629 1.00 104.25 25 GLY G C 1
ATOM 3243 O O . GLY C 3 25 ? 7.361 -11.956 -47.416 1.00 104.05 25 GLY G O 1
ATOM 3244 N N . PRO C 3 26 ? 5.602 -11.913 -48.836 1.00 105.27 26 PRO G N 1
ATOM 3245 C CA . PRO C 3 26 ? 6.375 -11.489 -50.010 1.00 105.18 26 PRO G CA 1
ATOM 3246 C C . PRO C 3 26 ? 6.844 -10.033 -49.926 1.00 107.37 26 PRO G C 1
ATOM 3247 O O . PRO C 3 26 ? 6.341 -9.270 -49.098 1.00 106.68 26 PRO G O 1
ATOM 3259 N N . GLY C 3 28 ? 7.577 -6.069 -51.445 1.00 113.61 28 GLY G N 1
ATOM 3260 C CA . GLY C 3 28 ? 6.791 -5.151 -52.253 1.00 115.30 28 GLY G CA 1
ATOM 3261 C C . GLY C 3 28 ? 7.420 -3.775 -52.410 1.00 122.62 28 GLY G C 1
ATOM 3262 O O . GLY C 3 28 ? 7.762 -3.131 -51.414 1.00 123.84 28 GLY G O 1
ATOM 3263 N N . PRO C 3 29 ? 7.590 -3.316 -53.663 1.00 121.25 29 PRO G N 1
ATOM 3264 C CA . PRO C 3 29 ? 8.079 -1.956 -53.932 1.00 120.59 29 PRO G CA 1
ATOM 3265 C C . PRO C 3 29 ? 7.089 -0.878 -53.496 1.00 117.01 29 PRO G C 1
ATOM 3266 O O . PRO C 3 29 ? 5.988 -1.216 -53.050 1.00 122.41 29 PRO G O 1
ATOM 3278 N N . GLY D 4 4 ? -14.975 -56.144 -12.994 1.00 117.96 4 GLY H N 1
ATOM 3279 C CA . GLY D 4 4 ? -15.123 -55.598 -14.332 1.00 112.18 4 GLY H CA 1
ATOM 3280 C C . GLY D 4 4 ? -13.819 -55.041 -14.875 1.00 114.02 4 GLY H C 1
ATOM 3281 O O . GLY D 4 4 ? -12.985 -54.543 -14.113 1.00 115.17 4 GLY H O 1
ATOM 3282 N N . PRO D 4 5 ? -13.624 -55.134 -16.200 1.00 113.99 5 PRO H N 1
ATOM 3283 C CA . PRO D 4 5 ? -12.403 -54.626 -16.833 1.00 111.77 5 PRO H CA 1
ATOM 3284 C C . PRO D 4 5 ? -12.539 -53.189 -17.337 1.00 109.70 5 PRO H C 1
ATOM 3285 O O . PRO D 4 5 ? -13.603 -52.797 -17.840 1.00 102.86 5 PRO H O 1
ATOM 3297 N N . GLY D 4 7 ? -12.289 -49.788 -19.477 1.00 94.91 7 GLY H N 1
ATOM 3298 C CA . GLY D 4 7 ? -12.703 -49.627 -20.853 1.00 89.23 7 GLY H CA 1
ATOM 3299 C C . GLY D 4 7 ? -11.584 -49.165 -21.753 1.00 85.73 7 GLY H C 1
ATOM 3300 O O . GLY D 4 7 ? -10.454 -48.990 -21.307 1.00 87.71 7 GLY H O 1
ATOM 3301 N N . PRO D 4 8 ? -11.896 -48.970 -23.039 1.00 87.78 8 PRO H N 1
ATOM 3302 C CA . PRO D 4 8 ? -10.925 -48.503 -24.034 1.00 86.48 8 PRO H CA 1
ATOM 3303 C C . PRO D 4 8 ? -10.486 -47.075 -23.754 1.00 87.18 8 PRO H C 1
ATOM 3304 O O . PRO D 4 8 ? -11.256 -46.317 -23.162 1.00 86.18 8 PRO H O 1
ATOM 3316 N N . GLY D 4 10 ? -9.865 -43.225 -24.519 1.00 70.88 10 GLY H N 1
ATOM 3317 C CA . GLY D 4 10 ? -10.728 -42.356 -25.290 1.00 64.54 10 GLY H CA 1
ATOM 3318 C C . GLY D 4 10 ? -10.098 -41.882 -26.581 1.00 72.07 10 GLY H C 1
ATOM 3319 O O . GLY D 4 10 ? -8.944 -42.223 -26.889 1.00 67.03 10 GLY H O 1
ATOM 3320 N N . PRO D 4 11 ? -10.848 -41.089 -27.342 1.00 65.99 11 PRO H N 1
ATOM 3321 C CA . PRO D 4 11 ? -10.352 -40.628 -28.643 1.00 61.23 11 PRO H CA 1
ATOM 3322 C C . PRO D 4 11 ? -9.203 -39.636 -28.501 1.00 63.62 11 PRO H C 1
ATOM 3323 O O . PRO D 4 11 ? -8.966 -39.056 -27.438 1.00 60.32 11 PRO H O 1
ATOM 3327 N N . LYS D 4 12 ? -8.468 -39.454 -29.600 1.00 60.28 12 LYS H N 1
ATOM 3328 C CA . LYS D 4 12 ? -7.456 -38.410 -29.616 1.00 63.41 12 LYS H CA 1
ATOM 3329 C C . LYS D 4 12 ? -8.136 -37.046 -29.622 1.00 61.74 12 LYS H C 1
ATOM 3330 O O . LYS D 4 12 ? -9.225 -36.875 -30.171 1.00 62.96 12 LYS H O 1
ATOM 3336 N N . GLY D 4 13 ? -7.509 -36.079 -28.963 1.00 54.93 13 GLY H N 1
ATOM 3337 C CA . GLY D 4 13 ? -8.126 -34.782 -28.790 1.00 56.55 13 GLY H CA 1
ATOM 3338 C C . GLY D 4 13 ? -8.320 -34.057 -30.109 1.00 53.87 13 GLY H C 1
ATOM 3339 O O . GLY D 4 13 ? -7.895 -34.503 -31.173 1.00 51.57 13 GLY H O 1
ATOM 3340 N N . HIS D 4 14 ? -8.982 -32.905 -30.030 1.00 48.14 14 HIS H N 1
ATOM 3341 C CA . HIS D 4 14 ? -9.073 -32.042 -31.199 1.00 50.37 14 HIS H CA 1
ATOM 3342 C C . HIS D 4 14 ? -7.680 -31.618 -31.662 1.00 49.98 14 HIS H C 1
ATOM 3343 O O . HIS D 4 14 ? -6.738 -31.533 -30.872 1.00 51.82 14 HIS H O 1
ATOM 3350 N N . ARG D 4 15 ? -7.554 -31.362 -32.960 1.00 51.01 15 ARG H N 1
ATOM 3351 C CA . ARG D 4 15 ? -6.332 -30.791 -33.510 1.00 50.84 15 ARG H CA 1
ATOM 3352 C C . ARG D 4 15 ? -6.121 -29.378 -32.974 1.00 48.20 15 ARG H C 1
ATOM 3353 O O . ARG D 4 15 ? -7.072 -28.621 -32.769 1.00 48.57 15 ARG H O 1
ATOM 3361 N N . GLY D 4 16 ? -4.854 -29.021 -32.751 1.00 46.20 16 GLY H N 1
ATOM 3362 C CA . GLY D 4 16 ? -4.553 -27.696 -32.253 1.00 44.65 16 GLY H CA 1
ATOM 3363 C C . GLY D 4 16 ? -5.018 -26.599 -33.193 1.00 44.59 16 GLY H C 1
ATOM 3364 O O . GLY D 4 16 ? -5.276 -26.809 -34.376 1.00 40.99 16 GLY H O 1
ATOM 3365 N N . PHE D 4 17 ? -5.130 -25.399 -32.634 1.00 47.05 17 PHE H N 1
ATOM 3366 C CA . PHE D 4 17 ? -5.330 -24.216 -33.454 1.00 46.93 17 PHE H CA 1
ATOM 3367 C C . PHE D 4 17 ? -4.229 -24.097 -34.498 1.00 49.28 17 PHE H C 1
ATOM 3368 O O . PHE D 4 17 ? -3.079 -24.504 -34.284 1.00 57.35 17 PHE H O 1
ATOM 3376 N N . SER D 4 18 ? -4.577 -23.533 -35.643 1.00 50.27 18 SER H N 1
ATOM 3377 C CA . SER D 4 18 ? -3.551 -23.294 -36.642 1.00 54.93 18 SER H CA 1
ATOM 3378 C C . SER D 4 18 ? -2.661 -22.142 -36.207 1.00 55.27 18 SER H C 1
ATOM 3379 O O . SER D 4 18 ? -3.081 -21.269 -35.438 1.00 54.76 18 SER H O 1
ATOM 3382 N N . GLY D 4 19 ? -1.416 -22.153 -36.693 1.00 48.46 19 GLY H N 1
ATOM 3383 C CA . GLY D 4 19 ? -0.518 -21.059 -36.390 1.00 46.26 19 GLY H CA 1
ATOM 3384 C C . GLY D 4 19 ? -1.050 -19.739 -36.912 1.00 50.06 19 GLY H C 1
ATOM 3385 O O . GLY D 4 19 ? -1.848 -19.689 -37.845 1.00 54.27 19 GLY H O 1
ATOM 3386 N N . LEU D 4 20 ? -0.612 -18.656 -36.291 1.00 53.10 20 LEU H N 1
ATOM 3387 C CA . LEU D 4 20 ? -1.018 -17.331 -36.747 1.00 59.03 20 LEU H CA 1
ATOM 3388 C C . LEU D 4 20 ? -0.468 -17.026 -38.138 1.00 63.22 20 LEU H C 1
ATOM 3389 O O . LEU D 4 20 ? 0.414 -17.730 -38.626 1.00 63.87 20 LEU H O 1
ATOM 3402 N N . GLY D 4 22 ? 1.832 -15.388 -40.828 1.00 78.68 22 GLY H N 1
ATOM 3403 C CA . GLY D 4 22 ? 3.225 -15.010 -40.654 1.00 80.31 22 GLY H CA 1
ATOM 3404 C C . GLY D 4 22 ? 3.497 -13.513 -40.621 1.00 85.56 22 GLY H C 1
ATOM 3405 O O . GLY D 4 22 ? 2.572 -12.701 -40.741 1.00 88.86 22 GLY H O 1
ATOM 3406 N N . PRO D 4 23 ? 4.776 -13.137 -40.462 1.00 87.83 23 PRO H N 1
ATOM 3407 C CA . PRO D 4 23 ? 5.174 -11.725 -40.430 1.00 93.43 23 PRO H CA 1
ATOM 3408 C C . PRO D 4 23 ? 5.132 -11.094 -41.824 1.00 93.15 23 PRO H C 1
ATOM 3409 O O . PRO D 4 23 ? 5.136 -11.817 -42.824 1.00 89.15 23 PRO H O 1
ATOM 3421 N N . GLY D 4 25 ? 6.215 -8.859 -45.236 1.00 104.98 25 GLY H N 1
ATOM 3422 C CA . GLY D 4 25 ? 7.413 -9.021 -46.038 1.00 106.32 25 GLY H CA 1
ATOM 3423 C C . GLY D 4 25 ? 8.382 -7.853 -45.967 1.00 107.59 25 GLY H C 1
ATOM 3424 O O . GLY D 4 25 ? 8.210 -6.942 -45.153 1.00 104.49 25 GLY H O 1
ATOM 3425 N N . PRO D 4 26 ? 9.416 -7.881 -46.825 1.00 108.68 26 PRO H N 1
ATOM 3426 C CA . PRO D 4 26 ? 10.388 -6.795 -47.013 1.00 110.52 26 PRO H CA 1
ATOM 3427 C C . PRO D 4 26 ? 9.839 -5.651 -47.873 1.00 112.55 26 PRO H C 1
ATOM 3428 O O . PRO D 4 26 ? 9.086 -5.901 -48.815 1.00 109.39 26 PRO H O 1
#

Organism: Mus musculus (NCBI:txid10090)